Protein AF-A0A3M2BV49-F1 (afdb_monomer)

Secondary structure (DSSP, 8-state):
-PPPPP----SS-TT--HHHHHHHHHHHHHS-SSEEEEEE--TTS-HHHHHHHHHHHHHS--TTS-HHHHHHHTT-TTTTT--STTTEEEEEEEGGGGTT-SSHHHHHHHHHHHHHHHHHHHH----HHHHHHHHHHHHHHHHHHHHHHHHHHHHHTTTTSHHHHTTS---SHHHHHHHHHHHHHHHH----TT---EEEEEEE-GGGS-HHHHHHHHHHIIIII--TTEEEEEEE-HHHHHHHHHTTS-HHHH-SSTTHHHHHHHHHHHHHHHH-SEEEEPPPPS-HHHHHHHHH-TTSTTHHHHHHHHHHTT-S-S-HHHHHHHHHHHHHTHHHHHHHHHHHHHT-TTHHHHHHHHS-HHHHHHHTTT--SPPPHHHHHHHHHHHHHHHHHHHHHH-HHHHHHHHT-TTHHHHHHHHHTT---GGGGS-HHHHHHHHHTT-TT--PPPPPSSS-GGGSSPPTTSTTS---HHHHHHTT--S-HHHHHHT-

Mean predicted aligned error: 12.12 Å

Solvent-accessible surface area (backbone atoms only — not comparable to full-atom values): 27826 Å² total; per-residue (Å²): 130,83,76,76,80,76,91,72,72,48,61,70,68,86,79,74,47,57,68,59,47,49,53,53,46,50,48,73,75,64,59,78,48,49,45,34,32,31,39,31,39,61,92,50,55,47,52,65,22,50,50,45,36,43,41,20,36,38,48,61,49,50,87,95,53,56,70,70,50,53,59,53,37,68,69,33,80,81,35,51,68,49,79,30,39,91,41,40,47,79,36,80,42,61,45,42,85,44,50,85,46,95,53,40,45,42,56,51,52,50,47,48,60,66,51,46,60,61,54,44,58,76,74,47,89,83,47,77,69,57,54,53,47,38,51,54,24,50,50,51,52,52,58,50,39,53,52,53,55,56,52,54,60,54,45,68,80,49,75,82,60,56,86,82,64,56,93,75,68,88,75,62,59,61,62,49,34,54,53,49,50,52,25,49,47,54,57,59,42,92,49,57,99,91,49,66,37,30,42,35,38,41,35,31,52,43,54,70,33,52,41,64,47,40,40,49,31,54,51,34,40,62,67,58,52,66,34,75,45,28,34,38,38,37,31,30,31,59,72,53,46,21,54,22,40,28,73,72,56,58,55,92,79,32,53,80,67,100,56,18,74,57,47,25,39,52,54,20,44,55,52,45,41,75,63,31,78,47,68,44,72,61,77,70,50,88,56,50,17,61,52,33,30,64,68,55,35,92,84,38,85,58,35,66,41,32,17,48,52,30,55,79,39,56,22,57,31,47,34,58,47,58,40,51,52,50,34,40,54,49,62,77,43,38,71,59,55,52,55,49,45,58,49,52,63,72,65,40,86,69,48,44,67,52,48,68,72,45,45,48,77,63,53,55,28,57,75,50,75,67,45,95,71,83,79,51,63,65,58,45,46,41,43,52,46,26,53,49,51,53,55,52,50,45,31,50,73,78,35,46,72,58,33,54,61,44,71,75,34,88,57,41,63,57,45,50,52,25,32,61,70,54,57,80,55,90,66,56,82,53,59,70,65,66,70,42,54,74,61,51,76,80,59,93,84,78,78,75,86,76,80,72,88,92,76,62,74,85,78,74,61,74,64,88,86,47,76,80,49,71,41,50,44,63,50,51,60,47,51,53,46,51,100,32,71,62,48,63,53,64,68,101

Radius of gyration: 29.06 Å; Cα contacts (8 Å, |Δi|>4): 599; chains: 1; bounding box: 80×43×84 Å

Structure (mmCIF, N/CA/C/O backbone):
data_AF-A0A3M2BV49-F1
#
_entry.id   AF-A0A3M2BV49-F1
#
loop_
_atom_site.group_PDB
_atom_site.id
_atom_site.type_symbol
_atom_site.label_atom_id
_atom_site.label_alt_id
_atom_site.label_comp_id
_atom_site.label_asym_id
_atom_site.label_entity_id
_atom_site.label_seq_id
_atom_site.pdbx_PDB_ins_code
_atom_site.Cartn_x
_atom_site.Cartn_y
_atom_site.Cartn_z
_atom_site.occupancy
_atom_site.B_iso_or_equiv
_atom_site.auth_seq_id
_atom_site.auth_comp_id
_atom_site.auth_asym_id
_atom_site.auth_atom_id
_atom_site.pdbx_PDB_model_num
ATOM 1 N N . MET A 1 1 ? 3.200 17.978 -24.167 1.00 43.41 1 MET A N 1
ATOM 2 C CA . MET A 1 1 ? 3.640 17.071 -23.086 1.00 43.41 1 MET A CA 1
ATOM 3 C C . MET A 1 1 ? 2.441 16.720 -22.224 1.00 43.41 1 MET A C 1
ATOM 5 O O . MET A 1 1 ? 1.811 17.636 -21.708 1.00 43.41 1 MET A O 1
ATOM 9 N N . ARG A 1 2 ? 2.103 15.431 -22.068 1.00 55.94 2 ARG A N 1
ATOM 10 C CA . ARG A 1 2 ? 1.302 15.031 -20.899 1.00 55.94 2 ARG A CA 1
ATOM 11 C C . ARG A 1 2 ? 2.114 15.367 -19.646 1.00 55.94 2 ARG A C 1
ATOM 13 O O . ARG A 1 2 ? 3.341 15.288 -19.676 1.00 55.94 2 ARG A O 1
ATOM 20 N N . GLY A 1 3 ? 1.436 15.807 -18.591 1.00 65.75 3 GLY A N 1
ATOM 21 C CA . GLY A 1 3 ? 2.087 16.071 -17.310 1.00 65.75 3 GLY A CA 1
ATOM 22 C C . GLY A 1 3 ? 2.685 14.791 -16.726 1.00 65.75 3 GLY A C 1
ATOM 23 O O . GLY A 1 3 ? 2.178 13.701 -16.988 1.00 65.75 3 GLY A O 1
ATOM 24 N N . LEU A 1 4 ? 3.750 14.940 -15.937 1.00 81.06 4 LEU A N 1
ATOM 25 C CA . LEU A 1 4 ? 4.325 13.843 -15.159 1.00 81.06 4 LEU A CA 1
ATOM 26 C C . LEU A 1 4 ? 3.261 13.231 -14.242 1.00 81.06 4 LEU A C 1
ATOM 28 O O . LEU A 1 4 ? 2.445 13.946 -13.656 1.00 81.06 4 LEU A O 1
ATOM 32 N N . HIS A 1 5 ? 3.305 11.912 -14.078 1.00 86.75 5 HIS A N 1
ATOM 33 C CA . HIS A 1 5 ? 2.433 11.199 -13.152 1.00 86.75 5 HIS A CA 1
ATOM 34 C C . HIS A 1 5 ? 2.817 11.522 -11.710 1.00 86.75 5 HIS A C 1
ATOM 36 O O . HIS A 1 5 ? 3.988 11.431 -11.337 1.00 86.75 5 HIS A O 1
ATOM 42 N N . ASN A 1 6 ? 1.838 11.850 -10.875 1.00 88.25 6 ASN A N 1
ATOM 43 C CA . ASN A 1 6 ? 2.041 11.989 -9.435 1.00 88.25 6 ASN A CA 1
ATOM 44 C C . ASN A 1 6 ? 1.839 10.640 -8.717 1.00 88.25 6 ASN A C 1
ATOM 46 O O . ASN A 1 6 ? 1.395 9.646 -9.306 1.00 88.25 6 ASN A O 1
ATOM 50 N N . ASP A 1 7 ? 2.190 10.590 -7.434 1.00 85.06 7 ASP A N 1
ATOM 51 C CA . ASP A 1 7 ? 1.978 9.408 -6.592 1.00 85.06 7 ASP A CA 1
ATOM 52 C C . ASP A 1 7 ? 0.692 9.487 -5.759 1.00 85.06 7 ASP A C 1
ATOM 54 O O . ASP A 1 7 ? 0.561 8.810 -4.743 1.00 85.06 7 ASP A O 1
ATOM 58 N N . GLU A 1 8 ? -0.265 10.302 -6.204 1.00 90.25 8 GLU A N 1
ATOM 59 C CA . GLU A 1 8 ? -1.558 10.418 -5.541 1.00 90.25 8 GLU A CA 1
ATOM 60 C C . GLU A 1 8 ? -2.360 9.114 -5.692 1.00 90.25 8 GLU A C 1
ATOM 62 O O . GLU A 1 8 ? -2.307 8.452 -6.741 1.00 90.25 8 GLU A O 1
ATOM 67 N N . PRO A 1 9 ? -3.121 8.717 -4.660 1.00 92.50 9 PRO A N 1
ATOM 68 C CA . PRO A 1 9 ? -4.034 7.595 -4.763 1.00 92.50 9 PRO A CA 1
ATOM 69 C C . PRO A 1 9 ? -5.201 7.918 -5.704 1.00 92.50 9 PRO A C 1
ATOM 71 O O . PRO A 1 9 ? -5.670 9.051 -5.767 1.00 92.50 9 PRO A O 1
ATOM 74 N N . THR A 1 10 ? -5.699 6.893 -6.397 1.00 92.06 10 THR A N 1
ATOM 75 C CA . THR A 1 10 ? -6.772 6.993 -7.401 1.00 92.06 10 THR A CA 1
ATOM 76 C C . THR A 1 10 ? -7.863 5.956 -7.148 1.00 92.06 10 THR A C 1
ATOM 78 O O . THR A 1 10 ? -7.609 4.910 -6.538 1.00 92.06 10 THR A O 1
ATOM 81 N N . LEU A 1 11 ? -9.074 6.238 -7.637 1.00 92.75 11 LEU A N 1
ATOM 82 C CA . LEU A 1 11 ? -10.179 5.278 -7.665 1.00 92.75 11 LEU A CA 1
ATOM 83 C C . LEU A 1 11 ? -10.153 4.367 -8.904 1.00 92.75 11 LEU A C 1
ATOM 85 O O . LEU A 1 11 ? -10.837 3.342 -8.916 1.00 92.75 11 LEU A O 1
ATOM 89 N N . GLY A 1 12 ? -9.352 4.701 -9.920 1.00 89.50 12 GLY A N 1
ATOM 90 C CA . GLY A 1 12 ? -9.208 3.917 -11.144 1.00 89.50 12 GLY A CA 1
ATOM 91 C C . GLY A 1 12 ? -8.542 2.555 -10.922 1.00 89.50 12 GLY A C 1
ATOM 92 O O . GLY A 1 12 ? -7.596 2.412 -10.143 1.00 89.50 12 GLY A O 1
ATOM 93 N N . ASP A 1 13 ? -9.007 1.532 -11.646 1.00 87.88 13 ASP A N 1
ATOM 94 C CA . ASP A 1 13 ? -8.466 0.172 -11.552 1.00 87.88 13 ASP A CA 1
ATOM 95 C C . ASP A 1 13 ? -7.289 -0.107 -12.495 1.00 87.88 13 ASP A C 1
ATOM 97 O O . ASP A 1 13 ? -7.312 -1.030 -13.309 1.00 87.88 13 ASP A O 1
ATOM 101 N N . HIS A 1 14 ? -6.217 0.674 -12.388 1.00 85.31 14 HIS A N 1
ATOM 102 C CA . HIS A 1 14 ? -5.051 0.483 -13.261 1.00 85.31 14 HIS A CA 1
ATOM 103 C C . HIS A 1 14 ? -4.319 -0.848 -13.037 1.00 85.31 14 HIS A C 1
ATOM 105 O O . HIS A 1 14 ? -3.569 -1.276 -13.911 1.00 85.31 14 HIS A O 1
ATOM 111 N N . LEU A 1 15 ? -4.545 -1.492 -11.887 1.00 88.44 15 LEU A N 1
ATOM 112 C CA . LEU A 1 15 ? -3.868 -2.717 -11.451 1.00 88.44 15 LEU A CA 1
ATOM 113 C C . LEU A 1 15 ? -4.765 -3.964 -11.522 1.00 88.44 15 LEU A C 1
ATOM 115 O O . LEU A 1 15 ? -4.376 -5.000 -10.992 1.00 88.44 15 LEU A O 1
ATOM 119 N N . ALA A 1 16 ? -5.954 -3.863 -12.131 1.00 88.62 16 ALA A N 1
ATOM 120 C CA . ALA A 1 16 ? -6.909 -4.964 -12.314 1.00 88.62 16 ALA A CA 1
ATOM 121 C C . ALA A 1 16 ? -7.281 -5.712 -11.012 1.00 88.62 16 ALA A C 1
ATOM 123 O O . ALA A 1 16 ? -7.411 -6.933 -10.973 1.00 88.62 16 ALA A O 1
ATOM 124 N N . ARG A 1 17 ? -7.471 -4.974 -9.912 1.00 90.88 17 ARG A N 1
ATOM 125 C CA . ARG A 1 17 ? -7.766 -5.519 -8.571 1.00 90.88 17 ARG A CA 1
ATOM 126 C C . ARG A 1 17 ? -9.256 -5.553 -8.223 1.00 90.88 17 ARG A C 1
ATOM 128 O O . ARG A 1 17 ? -9.594 -5.805 -7.067 1.00 90.88 17 ARG A O 1
ATOM 135 N N . GLY A 1 18 ? -10.152 -5.310 -9.180 1.00 90.62 18 GLY A N 1
ATOM 136 C CA . GLY A 1 18 ? -11.601 -5.255 -8.961 1.00 90.62 18 GLY A CA 1
ATOM 137 C C . GLY A 1 18 ? -12.178 -6.509 -8.297 1.00 90.62 18 GLY A C 1
ATOM 138 O O . GLY A 1 18 ? -13.001 -6.407 -7.389 1.00 90.62 18 GLY A O 1
ATOM 139 N N . ASP A 1 19 ? -11.703 -7.697 -8.663 1.00 91.25 19 ASP A N 1
ATOM 140 C CA . ASP A 1 19 ? -12.159 -8.950 -8.048 1.00 91.25 19 ASP A CA 1
ATOM 141 C C . ASP A 1 19 ? -11.739 -9.084 -6.585 1.00 91.25 19 ASP A C 1
ATOM 143 O O . ASP A 1 19 ? -12.555 -9.457 -5.737 1.00 91.25 19 ASP A O 1
ATOM 147 N N . LEU A 1 20 ? -10.487 -8.740 -6.272 1.00 93.69 20 LEU A N 1
ATOM 148 C CA . LEU A 1 20 ? -9.990 -8.707 -4.897 1.00 93.69 20 LEU A CA 1
ATOM 149 C C . LEU A 1 20 ? -10.766 -7.678 -4.070 1.00 93.69 20 LEU A C 1
ATOM 151 O O . LEU A 1 20 ? -11.204 -7.984 -2.964 1.00 93.69 20 LEU A O 1
ATOM 155 N N . LEU A 1 21 ? -10.989 -6.488 -4.631 1.00 94.62 21 LEU A N 1
ATOM 156 C CA . LEU A 1 21 ? -11.767 -5.426 -4.003 1.00 94.62 21 LEU A CA 1
ATOM 157 C C . LEU A 1 21 ? -13.173 -5.904 -3.622 1.00 94.62 21 LEU A C 1
ATOM 159 O O . LEU A 1 21 ? -13.596 -5.694 -2.487 1.00 94.62 21 LEU A O 1
ATOM 163 N N . ARG A 1 22 ? -13.877 -6.590 -4.534 1.00 92.69 22 ARG A N 1
ATOM 164 C CA . ARG A 1 22 ? -15.214 -7.139 -4.260 1.00 92.69 22 ARG A CA 1
ATOM 165 C C . ARG A 1 22 ? -15.184 -8.162 -3.126 1.00 92.69 22 ARG A C 1
ATOM 167 O O . ARG A 1 22 ? -16.020 -8.073 -2.231 1.00 92.69 22 ARG A O 1
ATOM 174 N N . ARG A 1 23 ? -14.221 -9.092 -3.128 1.00 94.19 23 ARG A N 1
ATOM 175 C CA . ARG A 1 23 ? -14.082 -10.120 -2.075 1.00 94.19 23 ARG A CA 1
ATOM 176 C C . ARG A 1 23 ? -13.793 -9.499 -0.708 1.00 94.19 23 ARG A C 1
ATOM 178 O O . ARG A 1 23 ? -14.487 -9.813 0.256 1.00 94.19 23 ARG A O 1
ATOM 185 N N . VAL A 1 24 ? -12.827 -8.579 -0.635 1.00 95.44 24 VAL A N 1
ATOM 186 C CA . VAL A 1 24 ? -12.481 -7.867 0.608 1.00 95.44 24 VAL A CA 1
ATOM 187 C C . VAL A 1 24 ? -13.659 -7.021 1.085 1.00 95.44 24 VAL A C 1
ATOM 189 O O . VAL A 1 24 ? -14.032 -7.086 2.253 1.00 95.44 24 VAL A O 1
ATOM 192 N N . GLY A 1 25 ? -14.298 -6.271 0.187 1.00 94.38 25 GLY A N 1
ATOM 193 C CA . GLY A 1 25 ? -15.451 -5.441 0.517 1.00 94.38 25 GLY A CA 1
ATOM 194 C C . GLY A 1 25 ? -16.652 -6.245 1.010 1.00 94.38 25 GLY A C 1
ATOM 195 O O . GLY A 1 25 ? -17.297 -5.841 1.975 1.00 94.38 25 GLY A O 1
ATOM 196 N N . GLU A 1 26 ? -16.940 -7.403 0.410 1.00 92.88 26 GLU A N 1
ATOM 197 C CA . GLU A 1 26 ? -17.981 -8.308 0.907 1.00 92.88 26 GLU A CA 1
ATOM 198 C C . GLU A 1 26 ? -17.630 -8.897 2.276 1.00 92.88 26 GLU A C 1
ATOM 200 O O . GLU A 1 26 ? -18.498 -8.919 3.151 1.00 92.88 26 GLU A O 1
ATOM 205 N N . ALA A 1 27 ? -16.377 -9.307 2.495 1.00 94.56 27 ALA A N 1
ATOM 206 C CA . ALA A 1 27 ? -15.921 -9.811 3.787 1.00 94.56 27 ALA A CA 1
ATOM 207 C C . ALA A 1 27 ? -16.056 -8.745 4.889 1.00 94.56 27 ALA A C 1
ATOM 209 O O . ALA A 1 27 ? -16.683 -8.997 5.917 1.00 94.56 27 ALA A O 1
ATOM 210 N N . VAL A 1 28 ? -15.567 -7.525 4.646 1.00 94.31 28 VAL A N 1
ATOM 211 C CA . VAL A 1 28 ? -15.655 -6.388 5.582 1.00 94.31 28 VAL A CA 1
ATOM 212 C C . VAL A 1 28 ? -17.114 -6.006 5.869 1.00 94.31 28 VAL A C 1
ATOM 214 O O . VAL A 1 28 ? -17.499 -5.767 7.018 1.00 94.31 28 VAL A O 1
ATOM 217 N N . ALA A 1 29 ? -17.963 -5.974 4.839 1.00 91.75 29 ALA A N 1
ATOM 218 C CA . ALA A 1 29 ? -19.356 -5.564 4.980 1.00 91.75 29 ALA A CA 1
ATOM 219 C C . ALA A 1 29 ? -20.270 -6.630 5.602 1.00 91.75 29 ALA A C 1
ATOM 221 O O . ALA A 1 29 ? -21.354 -6.280 6.074 1.00 91.75 29 ALA A O 1
ATOM 222 N N . ARG A 1 30 ? -19.877 -7.912 5.596 1.00 90.56 30 ARG A N 1
ATOM 223 C CA . ARG A 1 30 ? -20.721 -9.031 6.056 1.00 90.56 30 ARG A CA 1
ATOM 224 C C . ARG A 1 30 ? -20.172 -9.808 7.248 1.00 90.56 30 ARG A C 1
ATOM 226 O O . ARG A 1 30 ? -20.930 -10.592 7.809 1.00 90.56 30 ARG A O 1
ATOM 233 N N . CYS A 1 31 ? -18.923 -9.592 7.661 1.00 91.56 31 CYS A N 1
ATOM 234 C CA . CYS A 1 31 ? -18.354 -10.266 8.832 1.00 91.56 31 CYS A CA 1
ATOM 235 C C . CYS A 1 31 ? -19.166 -10.018 10.114 1.00 91.56 31 CYS A C 1
ATOM 237 O O . CYS A 1 31 ? -19.956 -9.066 10.176 1.00 91.56 31 CYS A O 1
ATOM 239 N N . ASP A 1 32 ? -18.947 -10.856 11.128 1.00 89.44 32 ASP A N 1
ATOM 240 C CA . ASP A 1 32 ? -19.475 -10.659 12.479 1.00 89.44 32 ASP A CA 1
ATOM 241 C C . ASP A 1 32 ? -18.472 -9.836 13.307 1.00 89.44 32 ASP A C 1
ATOM 243 O O . ASP A 1 32 ? -17.372 -10.331 13.562 1.00 89.44 32 ASP A O 1
ATOM 247 N N . PRO A 1 33 ? -18.771 -8.571 13.662 1.00 89.69 33 PRO A N 1
ATOM 248 C CA . PRO A 1 33 ? -17.842 -7.737 14.411 1.00 89.69 33 PRO A CA 1
ATOM 249 C C . PRO A 1 33 ? -17.777 -8.120 15.906 1.00 89.69 33 PRO A C 1
ATOM 251 O O . PRO A 1 33 ? -18.753 -8.623 16.463 1.00 89.69 33 PRO A O 1
ATOM 254 N N . PRO A 1 34 ? -16.676 -7.788 16.600 1.00 90.31 34 PRO A N 1
ATOM 255 C CA . PRO A 1 34 ? -15.552 -7.005 16.097 1.00 90.31 34 PRO A CA 1
ATOM 256 C C . PRO A 1 34 ? -14.580 -7.817 15.236 1.00 90.31 34 PRO A C 1
ATOM 258 O O . PRO A 1 34 ? -14.326 -8.988 15.501 1.00 90.31 34 PRO A O 1
ATOM 261 N N . GLN A 1 35 ? -14.016 -7.175 14.212 1.00 93.19 35 GLN A N 1
ATOM 262 C CA . GLN A 1 35 ? -13.046 -7.792 13.301 1.00 93.19 35 GLN A CA 1
ATOM 263 C C . GLN A 1 35 ? -11.952 -6.806 12.901 1.00 93.19 35 GLN A C 1
ATOM 265 O O . GLN A 1 35 ? -12.215 -5.614 12.734 1.00 93.19 35 GLN A O 1
ATOM 270 N N . VAL A 1 36 ? -10.742 -7.323 12.686 1.00 95.56 36 VAL A N 1
ATOM 271 C CA . VAL A 1 36 ? -9.615 -6.576 12.120 1.00 95.56 36 VAL A CA 1
ATOM 272 C C . VAL A 1 36 ? -9.120 -7.312 10.878 1.00 95.56 36 VAL A C 1
ATOM 274 O O . VAL A 1 36 ? -8.767 -8.490 10.930 1.00 95.56 36 VAL A O 1
ATOM 277 N N . PHE A 1 37 ? -9.122 -6.602 9.757 1.00 97.25 37 PHE A N 1
ATOM 278 C CA . PHE A 1 37 ? -8.615 -7.046 8.468 1.00 97.25 37 PHE A CA 1
ATOM 279 C C . PHE A 1 37 ? -7.279 -6.373 8.180 1.00 97.25 37 PHE A C 1
ATOM 281 O O . PHE A 1 37 ? -7.068 -5.214 8.533 1.00 97.25 37 PHE A O 1
ATOM 288 N N . GLY A 1 38 ? -6.400 -7.078 7.479 1.00 97.56 38 GLY A N 1
ATOM 289 C CA . GLY A 1 38 ? -5.153 -6.539 6.957 1.00 97.56 38 GLY A CA 1
ATOM 290 C C . GLY A 1 38 ? -5.227 -6.440 5.442 1.00 97.56 38 GLY A C 1
ATOM 291 O O . GLY A 1 38 ? -5.709 -7.357 4.784 1.00 97.56 38 GLY A O 1
ATOM 292 N N . VAL A 1 39 ? -4.725 -5.346 4.883 1.00 98.06 39 VAL A N 1
ATOM 293 C CA . VAL A 1 39 ? -4.392 -5.213 3.465 1.00 98.06 39 VAL A CA 1
ATOM 294 C C . VAL A 1 39 ? -2.879 -5.074 3.389 1.00 98.06 39 VAL A C 1
ATOM 296 O O . VAL A 1 39 ? -2.317 -3.994 3.587 1.00 98.06 39 VAL A O 1
ATOM 299 N N . HIS A 1 40 ? -2.223 -6.207 3.157 1.00 95.88 40 HIS A N 1
ATOM 300 C CA . HIS A 1 40 ? -0.779 -6.300 3.062 1.00 95.88 40 HIS A CA 1
ATOM 301 C C . HIS A 1 40 ? -0.282 -5.877 1.678 1.00 95.88 40 HIS A C 1
ATOM 303 O O . HIS A 1 40 ? -0.777 -6.344 0.651 1.00 95.88 40 HIS A O 1
ATOM 309 N N . GLY A 1 41 ? 0.782 -5.080 1.653 1.00 92.06 41 GLY A N 1
ATOM 310 C CA . GLY A 1 41 ? 1.601 -4.885 0.462 1.00 92.06 41 GLY A CA 1
ATOM 311 C C . GLY A 1 41 ? 2.848 -4.054 0.745 1.00 92.06 41 GLY A C 1
ATOM 312 O O . GLY A 1 41 ? 2.867 -3.226 1.663 1.00 92.06 41 GLY A O 1
ATOM 313 N N . ASP A 1 42 ? 3.880 -4.232 -0.076 1.00 89.00 42 ASP A N 1
ATOM 314 C CA . ASP A 1 42 ? 5.122 -3.462 0.031 1.00 89.00 42 ASP A CA 1
ATOM 315 C C . ASP A 1 42 ? 4.902 -1.967 -0.240 1.00 89.00 42 ASP A C 1
ATOM 317 O O . ASP A 1 42 ? 3.843 -1.531 -0.713 1.00 89.00 42 ASP A O 1
ATOM 321 N N . TRP A 1 43 ? 5.883 -1.126 0.080 1.00 90.12 43 TRP A N 1
ATOM 322 C CA . TRP A 1 43 ? 5.788 0.303 -0.213 1.00 90.12 43 TRP A CA 1
ATOM 323 C C . TRP A 1 43 ? 5.675 0.544 -1.724 1.00 90.12 43 TRP A C 1
ATOM 325 O O . TRP A 1 43 ? 6.432 -0.002 -2.519 1.00 90.12 43 TRP A O 1
ATOM 335 N N . GLY A 1 44 ? 4.695 1.349 -2.145 1.00 88.88 44 GLY A N 1
ATOM 336 C CA . GLY A 1 44 ? 4.414 1.586 -3.569 1.00 88.88 44 GLY A CA 1
ATOM 337 C C . GLY A 1 44 ? 3.571 0.508 -4.269 1.00 88.88 44 GLY A C 1
ATOM 338 O O . GLY A 1 44 ? 3.279 0.649 -5.454 1.00 88.88 44 GLY A O 1
ATOM 339 N N . SER A 1 45 ? 3.109 -0.522 -3.548 1.00 91.31 45 SER A N 1
ATOM 340 C CA . SER A 1 45 ? 2.185 -1.551 -4.067 1.00 91.31 45 SER A CA 1
ATOM 341 C C . SER A 1 45 ? 0.760 -1.056 -4.349 1.00 91.31 45 SER A C 1
ATOM 343 O O . SER A 1 45 ? -0.009 -1.774 -4.986 1.00 91.31 45 SER A O 1
ATOM 345 N N . GLY A 1 46 ? 0.383 0.144 -3.892 1.00 94.31 46 GLY A N 1
ATOM 346 C CA . GLY A 1 46 ? -0.950 0.728 -4.103 1.00 94.31 46 GLY A CA 1
ATOM 347 C C . GLY A 1 46 ? -1.974 0.472 -2.985 1.00 94.31 46 GLY A C 1
ATOM 348 O O . GLY A 1 46 ? -3.168 0.427 -3.273 1.00 94.31 46 GLY A O 1
ATOM 349 N N . LYS A 1 47 ? -1.531 0.296 -1.728 1.00 96.12 47 LYS A N 1
ATOM 350 C CA . LYS A 1 47 ? -2.406 0.111 -0.549 1.00 96.12 47 LYS A CA 1
ATOM 351 C C . LYS A 1 47 ? -3.425 1.240 -0.375 1.00 96.12 47 LYS A C 1
ATOM 353 O O . LYS A 1 47 ? -4.620 0.966 -0.382 1.00 96.12 47 LYS A O 1
ATOM 358 N N . THR A 1 48 ? -2.971 2.491 -0.326 1.00 96.56 48 THR A N 1
ATOM 359 C CA . THR A 1 48 ? -3.834 3.677 -0.192 1.00 96.56 48 THR A CA 1
ATOM 360 C C . THR A 1 48 ? -4.895 3.742 -1.292 1.00 96.56 48 THR A C 1
ATOM 362 O O . THR A 1 48 ? -6.076 3.908 -1.005 1.00 96.56 48 THR A O 1
ATOM 365 N N . SER A 1 49 ? -4.517 3.513 -2.559 1.00 95.94 49 SER A N 1
ATOM 366 C CA . SER A 1 49 ? -5.479 3.467 -3.674 1.00 95.94 49 SER A CA 1
ATOM 367 C C . SER A 1 49 ? -6.494 2.331 -3.511 1.00 95.94 49 SER A C 1
ATOM 369 O O . SER A 1 49 ? -7.682 2.522 -3.754 1.00 95.94 49 SER A O 1
ATOM 371 N N . PHE A 1 50 ? -6.058 1.152 -3.053 1.00 97.06 50 PHE A N 1
ATOM 372 C CA . PHE A 1 50 ? -6.967 0.044 -2.754 1.00 97.06 50 PHE A CA 1
ATOM 373 C C . PHE A 1 50 ? -7.945 0.395 -1.624 1.00 97.06 50 PHE A C 1
ATOM 375 O O . PHE A 1 50 ? -9.137 0.126 -1.753 1.00 97.06 50 PHE A O 1
ATOM 382 N N . LEU A 1 51 ? -7.479 1.037 -0.548 1.00 97.69 51 LEU A N 1
ATOM 383 C CA . LEU A 1 51 ? -8.337 1.472 0.554 1.00 97.69 51 LEU A CA 1
ATOM 384 C C . LEU A 1 51 ? -9.313 2.584 0.133 1.00 97.69 51 LEU A C 1
ATOM 386 O O . LEU A 1 51 ? -10.469 2.546 0.545 1.00 97.69 51 LEU A O 1
ATOM 390 N N . HIS A 1 52 ? -8.912 3.522 -0.733 1.00 96.19 52 HIS A N 1
ATOM 391 C CA . HIS A 1 52 ? -9.823 4.520 -1.320 1.00 96.19 52 HIS A CA 1
ATOM 392 C C . HIS A 1 52 ? -10.927 3.851 -2.145 1.00 96.19 52 HIS A C 1
ATOM 394 O O . HIS A 1 52 ? -12.109 4.168 -1.997 1.00 96.19 52 HIS A O 1
ATOM 400 N N . ARG A 1 53 ? -10.564 2.863 -2.970 1.00 95.50 53 ARG A N 1
ATOM 401 C CA . ARG A 1 53 ? -11.539 2.066 -3.727 1.00 95.50 53 ARG A CA 1
ATOM 402 C C . ARG A 1 53 ? -12.446 1.246 -2.814 1.00 95.50 53 ARG A C 1
ATOM 404 O O . ARG A 1 53 ? -13.634 1.136 -3.096 1.00 95.50 53 ARG A O 1
ATOM 411 N N . LEU A 1 54 ? -11.923 0.709 -1.711 1.00 95.56 54 LEU A N 1
ATOM 412 C CA . LEU A 1 54 ? -12.711 -0.003 -0.701 1.00 95.56 54 LEU A CA 1
ATOM 413 C C . LEU A 1 54 ? -13.699 0.929 0.000 1.00 95.56 54 LEU A C 1
ATOM 415 O O . LEU A 1 54 ? -14.859 0.556 0.159 1.00 95.56 54 LEU A O 1
ATOM 419 N N . HIS A 1 55 ? -13.275 2.143 0.355 1.00 94.56 55 HIS A N 1
ATOM 420 C CA . HIS A 1 55 ? -14.161 3.181 0.876 1.00 94.56 55 HIS A CA 1
ATOM 421 C C . HIS A 1 55 ? -15.322 3.407 -0.100 1.00 94.56 55 HIS A C 1
ATOM 423 O O . HIS A 1 55 ? -16.480 3.186 0.261 1.00 94.56 55 HIS A O 1
ATOM 429 N N . PHE A 1 56 ? -15.002 3.718 -1.358 1.00 93.50 56 PHE A N 1
ATOM 430 C CA . PHE A 1 56 ? -16.004 3.968 -2.388 1.00 93.50 56 PHE A CA 1
ATOM 431 C C . PHE A 1 56 ? -16.928 2.764 -2.615 1.00 93.50 56 PHE A C 1
ATOM 433 O O . PHE A 1 56 ? -18.141 2.924 -2.693 1.00 93.50 56 PHE A O 1
ATOM 440 N N . TYR A 1 57 ? -16.396 1.541 -2.655 1.00 93.00 57 TYR A N 1
ATOM 441 C CA . TYR A 1 57 ? -17.194 0.319 -2.805 1.00 93.00 57 TYR A CA 1
ATOM 442 C C . TYR A 1 57 ? -18.207 0.125 -1.659 1.00 93.00 57 TYR A C 1
ATOM 444 O O . TYR A 1 57 ? -19.335 -0.330 -1.878 1.00 93.00 57 TYR A O 1
ATOM 452 N N . LEU A 1 58 ? -17.826 0.477 -0.426 1.00 91.62 58 LEU A N 1
ATOM 453 C CA . LEU A 1 58 ? -18.671 0.318 0.759 1.00 91.62 58 LEU A CA 1
ATOM 454 C C . LEU A 1 58 ? -19.753 1.403 0.863 1.00 91.62 58 LEU A C 1
ATOM 456 O O . LEU A 1 58 ? -20.896 1.095 1.214 1.00 91.62 58 LEU A O 1
ATOM 460 N N . THR A 1 59 ? -19.422 2.659 0.560 1.00 88.50 59 THR A N 1
ATOM 461 C CA . THR A 1 59 ? -20.300 3.814 0.833 1.00 88.50 59 THR A CA 1
ATOM 462 C C . THR A 1 59 ? -20.887 4.455 -0.425 1.00 88.50 59 THR A C 1
ATOM 464 O O . THR A 1 59 ? -21.899 5.152 -0.338 1.00 88.50 59 THR A O 1
ATOM 467 N N . GLY A 1 60 ? -20.309 4.195 -1.597 1.00 88.19 60 GLY A N 1
ATOM 468 C CA . GLY A 1 60 ? -20.575 4.927 -2.835 1.00 88.19 60 GLY A CA 1
ATOM 469 C C . GLY A 1 60 ? -19.960 6.328 -2.864 1.00 88.19 60 GLY A C 1
ATOM 470 O O . GLY A 1 60 ? -20.395 7.138 -3.673 1.00 88.19 60 GLY A O 1
ATOM 471 N N . ASP A 1 61 ? -19.028 6.629 -1.957 1.00 87.56 61 ASP A N 1
ATOM 472 C CA . ASP A 1 61 ? -18.331 7.911 -1.870 1.00 87.56 61 ASP A CA 1
ATOM 473 C C . ASP A 1 61 ? -16.905 7.717 -1.318 1.00 87.56 61 ASP A C 1
ATOM 475 O O . ASP A 1 61 ? -16.607 6.752 -0.618 1.00 87.56 61 ASP A O 1
ATOM 479 N N . CYS A 1 62 ? -16.006 8.641 -1.631 1.00 90.44 62 CYS A N 1
ATOM 480 C CA . CYS A 1 62 ? -14.676 8.723 -1.043 1.00 90.44 62 CYS A CA 1
ATOM 481 C C . CYS A 1 62 ? -14.309 10.210 -0.907 1.00 90.44 62 CYS A C 1
ATOM 483 O O . CYS A 1 62 ? -13.830 10.829 -1.866 1.00 90.44 62 CYS A O 1
ATOM 485 N N . PRO A 1 63 ? -14.551 10.820 0.269 1.00 87.38 63 PRO A N 1
ATOM 486 C CA . PRO A 1 63 ? -14.287 12.241 0.501 1.00 87.38 63 PRO A CA 1
ATOM 487 C C . PRO A 1 63 ? -12.815 12.638 0.326 1.00 87.38 63 PRO A C 1
ATOM 489 O O . PRO A 1 63 ? -12.525 13.795 0.044 1.00 87.38 63 PRO A O 1
ATOM 492 N N . GLN A 1 64 ? -11.891 11.679 0.449 1.00 89.19 64 GLN A N 1
ATOM 493 C CA . GLN A 1 64 ? -10.448 11.860 0.254 1.00 89.19 64 GLN A CA 1
ATOM 494 C C . GLN A 1 64 ? -10.059 12.101 -1.215 1.00 89.19 64 GLN A C 1
ATOM 496 O O . GLN A 1 64 ? -8.898 12.366 -1.511 1.00 89.19 64 GLN A O 1
ATOM 501 N N . GLN A 1 65 ? -10.992 11.946 -2.156 1.00 92.44 65 GLN A N 1
ATOM 502 C CA . GLN A 1 65 ? -10.732 12.049 -3.589 1.00 92.44 65 GLN A CA 1
ATOM 503 C C . GLN A 1 65 ? -11.353 13.307 -4.192 1.00 92.44 65 GLN A C 1
ATOM 505 O O . GLN A 1 65 ? -12.257 13.919 -3.627 1.00 92.44 65 GLN A O 1
ATOM 510 N N . ILE A 1 66 ? -10.861 13.711 -5.361 1.00 91.31 66 ILE A N 1
ATOM 511 C CA . ILE A 1 66 ? -11.431 14.840 -6.099 1.00 91.31 66 ILE A CA 1
ATOM 512 C C . ILE A 1 66 ? -12.743 14.439 -6.784 1.00 91.31 66 ILE A C 1
ATOM 514 O O . ILE A 1 66 ? -12.964 13.272 -7.112 1.00 91.31 66 ILE A O 1
ATOM 518 N N . GLU A 1 67 ? -13.596 15.424 -7.065 1.00 89.88 67 GLU A N 1
ATOM 519 C CA . GLU A 1 67 ? -14.918 15.198 -7.667 1.00 89.88 67 GLU A CA 1
ATOM 520 C C . GLU A 1 67 ? -14.851 14.451 -9.007 1.00 89.88 67 GLU A C 1
ATOM 522 O O . GLU A 1 67 ? -15.651 13.555 -9.270 1.00 89.88 67 GLU A O 1
ATOM 527 N N . ALA A 1 68 ? -13.847 14.762 -9.832 1.00 89.31 68 ALA A N 1
ATOM 528 C CA . ALA A 1 68 ? -13.649 14.103 -11.119 1.00 89.31 68 ALA A CA 1
ATOM 529 C C . ALA A 1 68 ? -13.364 12.595 -10.979 1.00 89.31 68 ALA A C 1
ATOM 531 O O . ALA A 1 68 ? -13.888 11.801 -11.758 1.00 89.31 68 ALA A O 1
ATOM 532 N N . GLU A 1 69 ? -12.568 12.187 -9.984 1.00 90.44 69 GLU A N 1
ATOM 533 C CA . GLU A 1 69 ? -12.282 10.772 -9.706 1.00 90.44 69 GLU A CA 1
ATOM 534 C C . GLU A 1 69 ? -13.532 10.056 -9.189 1.00 90.44 69 GLU A C 1
ATOM 536 O O . GLU A 1 69 ? -13.851 8.966 -9.663 1.00 90.44 69 GLU A O 1
ATOM 541 N N . ARG A 1 70 ? -14.288 10.689 -8.281 1.00 89.56 70 ARG A N 1
ATOM 542 C CA . ARG A 1 70 ? -15.561 10.141 -7.789 1.00 89.56 70 ARG A CA 1
ATOM 543 C C . ARG A 1 70 ? -16.569 9.936 -8.915 1.00 89.56 70 ARG A C 1
ATOM 545 O O . ARG A 1 70 ? -17.130 8.854 -9.029 1.00 89.56 70 ARG A O 1
ATOM 552 N N . THR A 1 71 ? -16.734 10.928 -9.789 1.00 88.38 71 THR A N 1
ATOM 553 C CA . THR A 1 71 ? -17.649 10.850 -10.941 1.00 88.38 71 THR A CA 1
ATOM 554 C C . THR A 1 71 ? -17.262 9.712 -11.892 1.00 88.38 71 THR A C 1
ATOM 556 O O . THR A 1 71 ? -18.120 8.999 -12.407 1.00 88.38 71 THR A O 1
ATOM 559 N N . ARG A 1 72 ? -15.961 9.490 -12.127 1.00 87.81 72 ARG A N 1
ATOM 560 C CA . ARG A 1 72 ? -15.495 8.341 -12.925 1.00 87.81 72 ARG A CA 1
ATOM 561 C C . ARG A 1 72 ? -15.803 7.017 -12.232 1.00 87.81 72 ARG A C 1
ATOM 563 O O . ARG A 1 72 ? -16.311 6.106 -12.877 1.00 87.81 72 ARG A O 1
ATOM 570 N N . ALA A 1 73 ? -15.545 6.930 -10.929 1.00 87.69 73 ALA A N 1
ATOM 571 C CA . ALA A 1 73 ? -15.829 5.746 -10.124 1.00 87.69 73 ALA A CA 1
ATOM 572 C C . ALA A 1 73 ? -17.330 5.406 -10.068 1.00 87.69 73 ALA A C 1
ATOM 574 O O . ALA A 1 73 ? -17.692 4.232 -10.037 1.00 87.69 73 ALA A O 1
ATOM 575 N N . GLU A 1 74 ? -18.217 6.404 -10.133 1.00 85.62 74 GLU A N 1
ATOM 576 C CA . GLU A 1 74 ? -19.668 6.198 -10.257 1.00 85.62 74 GLU A CA 1
ATOM 577 C C . GLU A 1 74 ? -20.100 5.545 -11.574 1.00 85.62 74 GLU A C 1
ATOM 579 O O . GLU A 1 74 ? -21.237 5.091 -11.677 1.00 85.62 74 GLU A O 1
ATOM 584 N N . ASN A 1 75 ? -19.220 5.483 -12.571 1.00 83.62 75 ASN A N 1
ATOM 585 C CA . ASN A 1 75 ? -19.475 4.790 -13.829 1.00 83.62 75 ASN A CA 1
ATOM 586 C C . ASN A 1 75 ? -18.770 3.425 -13.902 1.00 83.62 75 ASN A C 1
ATOM 588 O O . ASN A 1 75 ? -18.977 2.695 -14.868 1.00 83.62 75 ASN A O 1
ATOM 592 N N . ASP A 1 76 ? -17.962 3.055 -12.900 1.00 83.94 76 ASP A N 1
ATOM 593 C CA . ASP A 1 76 ? -17.258 1.771 -12.848 1.00 83.94 76 ASP A CA 1
ATOM 594 C C . ASP A 1 76 ? -18.200 0.657 -12.329 1.00 83.94 76 ASP A C 1
ATOM 596 O O . ASP A 1 76 ? -18.617 0.684 -11.162 1.00 83.94 76 ASP A O 1
ATOM 600 N N . PRO A 1 77 ? -18.533 -0.367 -13.141 1.00 79.88 77 PRO A N 1
ATOM 601 C CA . PRO A 1 77 ? -19.382 -1.486 -12.723 1.00 79.88 77 PRO A CA 1
ATOM 602 C C . PRO A 1 77 ? -18.872 -2.231 -11.478 1.00 79.88 77 PRO A C 1
ATOM 604 O O . PRO A 1 77 ? -19.671 -2.769 -10.709 1.00 79.88 77 PRO A O 1
ATOM 607 N N . ALA A 1 78 ? -17.555 -2.259 -11.249 1.00 75.00 78 ALA A N 1
ATOM 608 C CA . ALA A 1 78 ? -16.958 -2.913 -10.088 1.00 75.00 78 ALA A CA 1
ATOM 609 C C . ALA A 1 78 ? -17.195 -2.133 -8.781 1.00 75.00 78 ALA A C 1
ATOM 611 O O . ALA A 1 78 ? -17.253 -2.740 -7.709 1.00 75.00 78 ALA A O 1
ATOM 612 N N . LEU A 1 79 ? -17.362 -0.808 -8.860 1.00 79.25 79 LEU A N 1
ATOM 613 C CA . LEU A 1 79 ? -17.538 0.097 -7.716 1.00 79.25 79 LEU A CA 1
ATOM 614 C C . LEU A 1 79 ? -19.003 0.482 -7.454 1.00 79.25 79 LEU A C 1
ATOM 616 O O . LEU A 1 79 ? -19.385 0.802 -6.329 1.00 79.25 79 LEU A O 1
ATOM 620 N N . THR A 1 80 ? -19.852 0.419 -8.474 1.00 65.56 80 THR A N 1
ATOM 621 C CA . THR A 1 80 ? -21.221 0.968 -8.465 1.00 65.56 80 THR A CA 1
ATOM 622 C C . THR A 1 80 ? -22.271 0.112 -7.779 1.00 65.56 80 THR A C 1
ATOM 624 O O . THR A 1 80 ? -23.440 0.496 -7.725 1.00 65.56 80 THR A O 1
ATOM 627 N N . ALA A 1 81 ? -21.887 -1.012 -7.172 1.00 60.47 81 ALA A N 1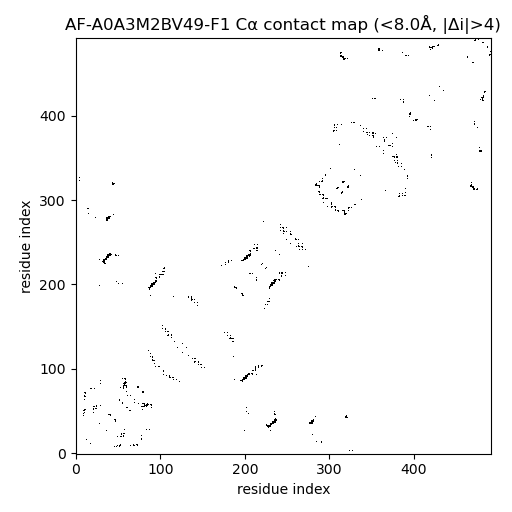
ATOM 628 C CA . ALA A 1 81 ? -22.850 -1.901 -6.541 1.00 60.47 81 ALA A CA 1
ATOM 629 C C . ALA A 1 81 ? -23.700 -1.200 -5.452 1.00 60.47 81 ALA A C 1
ATOM 631 O O . ALA A 1 81 ? -24.784 -1.694 -5.151 1.00 60.47 81 ALA A O 1
ATOM 632 N N . ARG A 1 82 ? -23.252 -0.070 -4.858 1.00 64.69 82 ARG A N 1
ATOM 633 C CA . ARG A 1 82 ? -23.931 0.719 -3.789 1.00 64.69 82 ARG A CA 1
ATOM 634 C C . ARG A 1 82 ? -24.565 -0.155 -2.684 1.00 64.69 82 ARG A C 1
ATOM 636 O O . ARG A 1 82 ? -25.458 0.280 -1.954 1.00 64.69 82 ARG A O 1
ATOM 643 N N . ARG A 1 83 ? -24.086 -1.398 -2.534 1.00 70.69 83 ARG A N 1
ATOM 644 C CA . ARG A 1 83 ? -24.755 -2.489 -1.803 1.00 70.69 83 ARG A CA 1
ATOM 645 C C . ARG A 1 83 ? -24.791 -2.227 -0.304 1.00 70.69 83 ARG A C 1
ATOM 647 O O . ARG A 1 83 ? -25.733 -2.634 0.376 1.00 70.69 83 ARG A O 1
ATOM 654 N N . PHE A 1 84 ? -23.777 -1.533 0.204 1.00 85.81 84 PHE A N 1
ATOM 655 C CA . PHE A 1 84 ? -23.521 -1.429 1.635 1.00 85.81 84 PHE A CA 1
ATOM 656 C C . PHE A 1 84 ? -23.702 -0.021 2.206 1.00 85.81 84 PHE A C 1
ATOM 658 O O . PHE A 1 84 ? -23.696 0.121 3.424 1.00 85.81 84 PHE A O 1
ATOM 665 N N . ARG A 1 85 ? -24.017 0.993 1.383 1.00 81.31 85 ARG A N 1
ATOM 666 C CA . ARG A 1 85 ? -24.162 2.401 1.813 1.00 81.31 85 ARG A CA 1
ATOM 667 C C . ARG A 1 85 ? -25.112 2.599 3.000 1.00 81.31 85 ARG A C 1
ATOM 669 O O . ARG A 1 85 ? -24.908 3.469 3.831 1.00 81.31 85 ARG A O 1
ATOM 676 N N . LYS A 1 86 ? -26.176 1.794 3.099 1.00 80.25 86 LYS A N 1
ATOM 677 C CA . LYS A 1 86 ? -27.158 1.865 4.203 1.00 80.25 86 LYS A CA 1
ATOM 678 C C . LYS A 1 86 ? -26.740 1.081 5.459 1.00 80.25 86 LYS A C 1
ATOM 680 O O . LYS A 1 86 ? -27.393 1.206 6.498 1.00 80.25 86 LYS A O 1
ATOM 685 N N . GLN A 1 87 ? -25.710 0.249 5.356 1.00 83.19 87 GLN A N 1
ATOM 686 C CA . GLN A 1 87 ? -25.286 -0.730 6.362 1.00 83.19 87 GLN A CA 1
ATOM 687 C C . GLN A 1 87 ? -23.897 -0.422 6.932 1.00 83.19 87 GLN A C 1
ATOM 689 O O . GLN A 1 87 ? -23.574 -0.899 8.014 1.00 83.19 87 GLN A O 1
ATOM 694 N N . VAL A 1 88 ? -23.089 0.361 6.220 1.00 88.25 88 VAL A N 1
ATOM 695 C CA . VAL A 1 88 ? -21.701 0.651 6.570 1.00 88.25 88 VAL A CA 1
ATOM 696 C C . VAL A 1 88 ? -21.490 2.159 6.601 1.00 88.25 88 VAL A C 1
ATOM 698 O O . VAL A 1 88 ? -21.815 2.854 5.641 1.00 88.25 88 VAL A O 1
ATOM 701 N N . THR A 1 89 ? -20.913 2.638 7.696 1.00 89.50 89 THR A N 1
ATOM 702 C CA . THR A 1 89 ? -20.273 3.951 7.785 1.00 89.50 89 THR A CA 1
ATOM 703 C C . THR A 1 89 ? -18.770 3.735 7.792 1.00 89.50 89 THR A C 1
ATOM 705 O O . THR A 1 89 ? -18.290 2.875 8.529 1.00 89.50 89 THR A O 1
ATOM 708 N N . VAL A 1 90 ? -18.033 4.496 6.983 1.00 92.62 90 VAL A N 1
ATOM 709 C CA . VAL A 1 90 ? -16.573 4.412 6.919 1.00 92.62 90 VAL A CA 1
ATOM 710 C C . VAL A 1 90 ? -15.956 5.629 7.606 1.00 92.62 90 VAL A C 1
ATOM 712 O O . VAL A 1 90 ? -16.437 6.745 7.449 1.00 92.62 90 VAL A O 1
ATOM 715 N N . VAL A 1 91 ? -14.891 5.407 8.371 1.00 94.75 91 VAL A N 1
ATOM 716 C CA . VAL A 1 91 ? -13.997 6.450 8.881 1.00 94.75 91 VAL A CA 1
ATOM 717 C C . VAL A 1 91 ? -12.606 6.186 8.330 1.00 94.75 91 VAL A C 1
ATOM 719 O O . VAL A 1 91 ? -12.121 5.058 8.387 1.00 94.75 91 VAL A O 1
ATOM 722 N N . TRP A 1 92 ? -11.968 7.220 7.798 1.00 96.62 92 TRP A N 1
ATOM 723 C CA . TRP A 1 92 ? -10.580 7.170 7.348 1.00 96.62 92 TRP A CA 1
ATOM 724 C C . TRP A 1 92 ? -9.642 7.672 8.439 1.00 96.62 92 TRP A C 1
ATOM 726 O O . TRP A 1 92 ? -9.886 8.736 9.001 1.00 96.62 92 TRP A O 1
ATOM 736 N N . PHE A 1 93 ? -8.558 6.956 8.706 1.00 97.50 93 PHE A N 1
ATOM 737 C CA . PHE A 1 93 ? -7.546 7.355 9.674 1.00 97.50 93 PHE A CA 1
ATOM 738 C C . PHE A 1 93 ? -6.144 7.155 9.092 1.00 97.50 93 PHE A C 1
ATOM 740 O O . PHE A 1 93 ? -5.704 6.031 8.871 1.00 97.50 93 PHE A O 1
ATOM 747 N N . GLU A 1 94 ? -5.434 8.253 8.847 1.00 96.50 94 GLU A N 1
ATOM 748 C CA . GLU A 1 94 ? -4.045 8.240 8.380 1.00 96.50 94 GLU A CA 1
ATOM 749 C C . GLU A 1 94 ? -3.112 8.230 9.596 1.00 96.50 94 GLU A C 1
ATOM 751 O O . GLU A 1 94 ? -2.893 9.265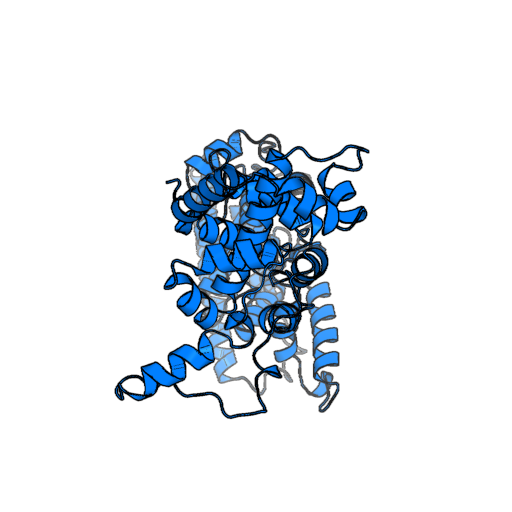 10.227 1.00 96.50 94 GLU A O 1
ATOM 756 N N . ALA A 1 95 ? -2.600 7.054 9.967 1.00 97.06 95 ALA A N 1
ATOM 757 C CA . ALA A 1 95 ? -1.904 6.861 11.240 1.00 97.06 95 ALA A CA 1
ATOM 758 C C . ALA A 1 95 ? -0.641 7.726 11.359 1.00 97.06 95 ALA A C 1
ATOM 760 O O . ALA A 1 95 ? -0.394 8.330 12.405 1.00 97.06 95 ALA A O 1
ATOM 761 N N . TRP A 1 96 ? 0.118 7.849 10.268 1.00 95.62 96 TRP A N 1
ATOM 762 C CA . TRP A 1 96 ? 1.374 8.599 10.237 1.00 95.62 96 TRP A CA 1
ATOM 763 C C . TRP A 1 96 ? 1.210 10.092 10.550 1.00 95.62 96 TRP A C 1
ATOM 765 O O . TRP A 1 96 ? 2.082 10.689 11.181 1.00 95.62 96 TRP A O 1
ATOM 775 N N . ARG A 1 97 ? 0.059 10.695 10.223 1.00 95.81 97 ARG A N 1
ATOM 776 C CA . ARG A 1 97 ? -0.253 12.091 10.580 1.00 95.81 97 ARG A CA 1
ATOM 777 C C . ARG A 1 97 ? -0.220 12.338 12.095 1.00 95.81 97 ARG A C 1
ATOM 779 O O . ARG A 1 97 ? 0.019 13.462 12.529 1.00 95.81 97 ARG A O 1
ATOM 786 N N . TYR A 1 98 ? -0.431 11.290 12.887 1.00 93.88 98 TYR A N 1
ATOM 787 C CA . TYR A 1 98 ? -0.471 11.321 14.346 1.00 93.88 98 TYR A CA 1
ATOM 788 C C . TYR A 1 98 ? 0.756 10.644 14.977 1.00 93.88 98 TYR A C 1
ATOM 790 O O . TYR A 1 98 ? 0.708 10.254 16.139 1.00 93.88 98 TYR A O 1
ATOM 798 N N . GLN A 1 99 ? 1.871 10.538 14.238 1.00 92.94 99 GLN A N 1
ATOM 799 C CA . GLN A 1 99 ? 3.152 9.973 14.699 1.00 92.94 99 GLN A CA 1
ATOM 800 C C . GLN A 1 99 ? 3.576 10.476 16.085 1.00 92.94 99 GLN A C 1
ATOM 802 O O . GLN A 1 99 ? 4.108 9.715 16.887 1.00 92.94 99 GLN A O 1
ATOM 807 N N . GLN A 1 100 ? 3.360 11.770 16.329 1.00 91.06 100 GLN A N 1
ATOM 808 C CA . GLN A 1 100 ? 3.816 12.490 17.519 1.00 91.06 100 GLN A CA 1
ATOM 809 C C . GLN A 1 100 ? 2.768 12.528 18.640 1.00 91.06 100 GLN A C 1
ATOM 811 O O . GLN A 1 100 ? 2.996 13.146 19.680 1.00 91.06 100 GLN A O 1
ATOM 816 N N . GLU A 1 101 ? 1.606 11.902 18.441 1.00 85.69 101 GLU A N 1
ATOM 817 C CA . GLU A 1 101 ? 0.589 11.813 19.481 1.00 85.69 101 GLU A CA 1
ATOM 818 C C . GLU A 1 101 ? 1.015 10.806 20.542 1.00 85.69 101 GLU A C 1
ATOM 820 O O . GLU A 1 101 ? 1.261 9.640 20.247 1.00 85.69 101 GLU A O 1
ATOM 825 N N . ARG A 1 102 ? 1.024 11.239 21.807 1.00 82.94 102 ARG A N 1
ATOM 826 C CA . ARG A 1 102 ? 1.403 10.379 22.942 1.00 82.94 102 ARG A CA 1
ATOM 827 C C . ARG A 1 102 ? 0.496 9.164 23.111 1.00 82.94 102 ARG A C 1
ATOM 829 O O . ARG A 1 102 ? 0.883 8.187 23.734 1.00 82.94 102 ARG A O 1
ATOM 836 N N . VAL A 1 103 ? -0.749 9.277 22.647 1.00 85.44 103 VAL A N 1
ATOM 837 C CA . VAL A 1 103 ? -1.778 8.246 22.793 1.00 85.44 103 VAL A CA 1
ATOM 838 C C . VAL A 1 103 ? -2.539 8.125 21.472 1.00 85.44 103 VAL A C 1
ATOM 840 O O . VAL A 1 103 ? -3.627 8.689 21.335 1.00 85.44 103 VAL A O 1
ATOM 843 N N . PRO A 1 104 ? -2.006 7.403 20.472 1.00 90.56 104 PRO A N 1
ATOM 844 C CA . PRO A 1 104 ? -2.549 7.403 19.108 1.00 90.56 104 PRO A CA 1
ATOM 845 C C . PRO A 1 104 ? -4.033 7.008 19.007 1.00 90.56 104 PRO A C 1
ATOM 847 O O . PRO A 1 104 ? -4.767 7.509 18.155 1.00 90.56 104 PRO A O 1
ATOM 850 N N . VAL A 1 105 ? -4.528 6.163 19.920 1.00 89.75 105 VAL A N 1
ATOM 851 C CA . VAL A 1 105 ? -5.953 5.787 19.962 1.00 89.75 105 VAL A CA 1
ATOM 852 C C . VAL A 1 105 ? -6.880 6.969 20.290 1.00 89.75 105 VAL A C 1
ATOM 854 O O . VAL A 1 105 ? -8.035 6.983 19.863 1.00 89.75 105 VAL A O 1
ATOM 857 N N . VAL A 1 106 ? -6.391 7.992 21.003 1.00 89.56 106 VAL A N 1
ATOM 858 C CA . VAL A 1 106 ? -7.142 9.232 21.267 1.00 89.56 106 VAL A CA 1
ATOM 859 C C . VAL A 1 106 ? -7.341 10.015 19.973 1.00 89.56 106 VAL A C 1
ATOM 861 O O . VAL A 1 106 ? -8.455 10.467 19.706 1.00 89.56 106 VAL A O 1
ATOM 864 N N . ALA A 1 107 ? -6.305 10.111 19.136 1.00 92.56 107 ALA A N 1
ATOM 865 C CA . ALA A 1 107 ? -6.410 10.724 17.816 1.00 92.56 107 ALA A CA 1
ATOM 866 C C . ALA A 1 107 ? -7.411 9.978 16.924 1.00 92.56 107 ALA A C 1
ATOM 868 O O . ALA A 1 107 ? -8.269 10.603 16.299 1.00 92.56 107 ALA A O 1
ATOM 869 N N . LEU A 1 108 ? -7.383 8.643 16.943 1.00 94.19 108 LEU A N 1
ATOM 870 C CA . LEU A 1 108 ? -8.355 7.824 16.218 1.00 94.19 108 LEU A CA 1
ATOM 871 C C . LEU A 1 108 ? -9.798 8.077 16.685 1.00 94.19 108 LEU A C 1
ATOM 873 O O . LEU A 1 108 ? -10.699 8.257 15.867 1.00 94.19 108 LEU A O 1
ATOM 877 N N . LEU A 1 109 ? -10.039 8.148 17.994 1.00 91.12 109 LEU A N 1
ATOM 878 C CA . LEU A 1 109 ? -11.359 8.482 18.540 1.00 91.12 109 LEU A CA 1
ATOM 879 C C . LEU A 1 109 ? -11.819 9.896 18.152 1.00 91.12 109 LEU A C 1
ATOM 881 O O . LEU A 1 109 ? -13.003 10.101 17.863 1.00 91.12 109 LEU A O 1
ATOM 885 N N . HIS A 1 110 ? -10.902 10.866 18.116 1.00 90.94 110 HIS A N 1
ATOM 886 C CA . HIS A 1 110 ? -11.194 12.206 17.614 1.00 90.94 110 HIS A CA 1
ATOM 887 C C . HIS A 1 110 ? -11.598 12.185 16.138 1.00 90.94 110 HIS A C 1
ATOM 889 O O . HIS A 1 110 ? -12.573 12.850 15.783 1.00 90.94 110 HIS A O 1
ATOM 895 N N . GLU A 1 111 ? -10.922 11.389 15.311 1.00 92.81 111 GLU A N 1
ATOM 896 C CA . GLU A 1 111 ? -11.229 11.264 13.885 1.00 92.81 111 GLU A CA 1
ATOM 897 C C . GLU A 1 111 ? -12.585 10.582 13.648 1.00 92.81 111 GLU A C 1
ATOM 899 O O . GLU A 1 111 ? -13.411 11.069 12.873 1.00 92.81 111 GLU A O 1
ATOM 904 N N . ILE A 1 112 ? -12.887 9.529 14.418 1.00 90.62 112 ILE A N 1
ATOM 905 C CA . ILE A 1 112 ? -14.212 8.895 14.445 1.00 90.62 112 ILE A CA 1
ATOM 906 C C . ILE A 1 112 ? -15.291 9.940 14.767 1.00 90.62 112 ILE A C 1
ATOM 908 O O . ILE A 1 112 ? -16.285 10.062 14.048 1.00 90.62 112 ILE A O 1
ATOM 912 N N . ARG A 1 113 ? -15.089 10.748 15.815 1.00 88.38 113 ARG A N 1
ATOM 913 C CA . ARG A 1 113 ? -16.027 11.814 16.198 1.00 88.38 113 ARG A CA 1
ATOM 914 C C . ARG A 1 113 ? -16.174 12.886 15.111 1.00 88.38 113 ARG A C 1
ATOM 916 O O . ARG A 1 113 ? -17.272 13.408 14.938 1.00 88.38 113 ARG A O 1
ATOM 923 N N . ALA A 1 114 ? -15.097 13.233 14.408 1.00 89.12 114 ALA A N 1
ATOM 924 C CA . ALA A 1 114 ? -15.090 14.284 13.393 1.00 89.12 114 ALA A CA 1
ATOM 925 C C . ALA A 1 114 ? -15.819 13.872 12.102 1.00 89.12 114 ALA A C 1
ATOM 927 O O . ALA A 1 114 ? -16.544 14.686 11.524 1.00 89.12 114 ALA A O 1
ATOM 928 N N . GLN A 1 115 ? -15.678 12.612 11.678 1.00 89.94 115 GLN A N 1
ATOM 929 C CA . GLN A 1 115 ? -16.236 12.114 10.414 1.00 89.94 115 GLN A CA 1
ATOM 930 C C . GLN A 1 115 ? -17.673 11.571 10.539 1.00 89.94 115 GLN A C 1
ATOM 932 O O . GLN A 1 115 ? -18.461 11.681 9.594 1.00 89.94 115 GLN A O 1
ATOM 937 N N . LEU A 1 116 ? -18.073 11.052 11.708 1.00 81.06 116 LEU A N 1
ATOM 938 C CA . LEU A 1 116 ? -19.424 10.510 11.940 1.00 81.06 116 LEU A CA 1
ATOM 939 C C . LEU A 1 116 ? -20.595 11.484 11.652 1.00 81.06 116 LEU A C 1
ATOM 941 O O . LEU A 1 116 ? -21.593 11.039 11.079 1.00 81.06 116 LEU A O 1
ATOM 945 N N . PRO A 1 117 ? -20.535 12.795 11.978 1.00 70.75 117 PRO A N 1
ATOM 946 C CA . PRO A 1 117 ? -21.643 13.728 11.746 1.00 70.75 117 PRO A CA 1
ATOM 947 C C . PRO A 1 117 ? -22.042 13.868 10.273 1.00 70.75 117 PRO A C 1
ATOM 949 O O . PRO A 1 117 ? -23.219 14.056 9.961 1.00 70.75 117 PRO A O 1
ATOM 952 N N . TRP A 1 118 ? -21.068 13.776 9.369 1.00 66.44 118 TRP A N 1
ATOM 953 C CA . TRP A 1 118 ? -21.254 13.921 7.925 1.00 66.44 118 TRP A CA 1
ATOM 954 C C . TRP A 1 118 ? -22.020 12.711 7.380 1.00 66.44 118 TRP A C 1
ATOM 956 O O . TRP A 1 118 ? -22.997 12.854 6.645 1.00 66.44 118 TRP A O 1
ATOM 966 N N . HIS A 1 119 ? -21.647 11.525 7.860 1.00 66.56 119 HIS A N 1
ATOM 967 C CA . HIS A 1 119 ? -22.257 10.249 7.503 1.00 66.56 119 HIS A CA 1
ATOM 968 C C . HIS A 1 119 ? -23.673 10.111 8.074 1.00 66.56 119 HIS A C 1
ATOM 970 O O . HIS A 1 119 ? -24.594 9.693 7.371 1.00 66.56 119 HIS A O 1
ATOM 976 N N . ALA A 1 120 ? -23.884 10.547 9.320 1.00 61.19 120 ALA A N 1
ATOM 977 C CA . ALA A 1 120 ? -25.200 10.544 9.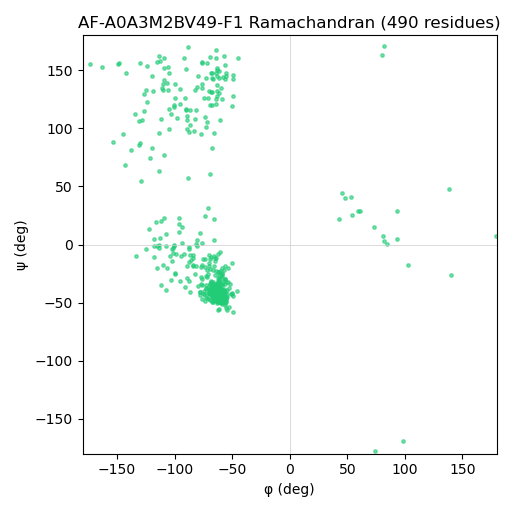954 1.00 61.19 120 ALA A CA 1
ATOM 978 C C . ALA A 1 120 ? -26.196 11.480 9.242 1.00 61.19 120 ALA A C 1
ATOM 980 O O . ALA A 1 120 ? -27.354 11.108 9.045 1.00 61.19 120 ALA A O 1
ATOM 981 N N . LYS A 1 121 ? -25.753 12.668 8.795 1.00 58.25 121 LYS A N 1
ATOM 982 C CA . LYS A 1 121 ? -26.581 13.603 8.008 1.00 58.25 121 LYS A CA 1
ATOM 983 C C . LYS A 1 121 ? -26.915 13.069 6.614 1.00 58.25 121 LYS A C 1
ATOM 985 O O . LYS A 1 121 ? -28.036 13.255 6.158 1.00 58.25 121 LYS A O 1
ATOM 990 N N . ALA A 1 122 ? -25.983 12.374 5.960 1.00 59.91 122 ALA A N 1
ATOM 991 C CA . ALA A 1 122 ? -26.210 11.768 4.646 1.00 59.91 122 ALA A CA 1
ATOM 992 C C . ALA A 1 122 ? -27.199 10.581 4.676 1.00 59.91 122 ALA A C 1
ATOM 994 O O . ALA A 1 122 ? -27.769 10.227 3.643 1.00 59.91 122 ALA A O 1
ATOM 995 N N . LEU A 1 123 ? -27.400 9.953 5.844 1.00 56.38 123 LEU A N 1
ATOM 996 C CA . LEU A 1 123 ? -28.237 8.759 6.017 1.00 56.38 123 LEU A CA 1
ATOM 997 C C . LEU A 1 123 ? -29.630 9.024 6.620 1.00 56.38 123 LEU A C 1
ATOM 999 O O . LEU A 1 123 ? -30.479 8.129 6.553 1.00 56.38 123 LEU A O 1
ATOM 1003 N N . ALA A 1 124 ? -29.886 10.201 7.203 1.00 54.22 124 ALA A N 1
ATOM 1004 C CA . ALA A 1 124 ? -31.106 10.483 7.967 1.00 54.22 124 ALA A CA 1
ATOM 1005 C C . ALA A 1 124 ? -32.053 11.486 7.280 1.00 54.22 124 ALA A C 1
ATOM 1007 O O . ALA A 1 124 ? -31.643 12.568 6.873 1.00 54.22 124 ALA A O 1
ATOM 1008 N N . GLN A 1 125 ? -33.357 11.174 7.259 1.00 52.75 125 GLN A N 1
ATOM 1009 C CA . GLN A 1 125 ? -34.416 12.191 7.212 1.00 52.75 125 GLN A CA 1
ATOM 1010 C C . GLN A 1 125 ? -34.462 12.842 8.603 1.00 52.75 125 GLN A C 1
ATOM 1012 O O . GLN A 1 125 ? -34.912 12.232 9.573 1.00 52.75 125 GLN A O 1
ATOM 1017 N N . THR A 1 126 ? -33.871 14.024 8.745 1.00 57.62 126 THR A N 1
ATOM 1018 C CA . THR A 1 126 ? -33.523 14.613 10.045 1.00 57.62 126 THR A CA 1
ATOM 1019 C C . THR A 1 126 ? -34.745 15.098 10.832 1.00 57.62 126 THR A C 1
ATOM 1021 O O . THR A 1 126 ? -35.307 16.155 10.561 1.00 57.62 126 THR A O 1
ATOM 1024 N N . SER A 1 127 ? -35.125 14.347 11.872 1.00 67.00 127 SER A N 1
ATOM 1025 C CA . SER A 1 127 ? -36.031 14.807 12.933 1.00 67.00 127 SER A CA 1
ATOM 1026 C C . SER A 1 127 ? -35.246 15.455 14.087 1.00 67.00 127 SER A C 1
ATOM 1028 O O . SER A 1 127 ? -34.108 15.070 14.367 1.00 67.00 127 SER A O 1
ATOM 1030 N N . LYS A 1 128 ? -35.856 16.407 14.812 1.00 72.31 128 LYS A N 1
ATOM 1031 C CA . LYS A 1 128 ? -35.223 17.103 15.959 1.00 72.31 128 LYS A CA 1
ATOM 1032 C C . LYS A 1 128 ? -34.723 16.144 17.054 1.00 72.31 128 LYS A C 1
ATOM 1034 O O . LYS A 1 128 ? -33.699 16.399 17.680 1.00 72.31 128 LYS A O 1
ATOM 1039 N N . LEU A 1 129 ? -35.418 15.024 17.274 1.00 66.88 129 LEU A N 1
ATOM 1040 C CA . LEU A 1 129 ? -35.021 14.007 18.258 1.00 66.88 129 LEU A CA 1
ATOM 1041 C C . LEU A 1 129 ? -33.731 13.275 17.856 1.00 66.88 129 LEU A C 1
ATOM 1043 O O . LEU A 1 129 ? -32.887 13.009 18.711 1.00 66.88 129 LEU A O 1
ATOM 1047 N N . ALA A 1 130 ? -33.549 12.987 16.562 1.00 71.44 130 ALA A N 1
ATOM 1048 C CA . ALA A 1 130 ? -32.328 12.361 16.059 1.00 71.44 130 ALA A CA 1
ATOM 1049 C C . ALA A 1 130 ? -31.113 13.290 16.220 1.00 71.44 130 ALA A C 1
ATOM 1051 O O . ALA A 1 130 ? -30.039 12.843 16.615 1.00 71.44 130 ALA A O 1
ATOM 1052 N N . GLU A 1 131 ? -31.294 14.592 15.990 1.00 73.94 131 GLU A N 1
ATOM 1053 C CA . GLU A 1 131 ? -30.237 15.596 16.156 1.00 73.94 131 GLU A CA 1
ATOM 1054 C C . GLU A 1 131 ? -29.719 15.673 17.604 1.00 73.94 131 GLU A C 1
ATOM 1056 O O . GLU A 1 131 ? -28.507 15.679 17.831 1.00 73.94 131 GLU A O 1
ATOM 1061 N N . VAL A 1 132 ? -30.621 15.673 18.593 1.00 77.88 132 VAL A N 1
ATOM 1062 C CA . VAL A 1 132 ? -30.252 15.690 20.022 1.00 77.88 132 VAL A CA 1
ATOM 1063 C C . VAL A 1 132 ? -29.511 14.411 20.420 1.00 77.88 132 VAL A C 1
ATOM 1065 O O . VAL A 1 132 ? -28.494 14.480 21.112 1.00 77.88 132 VAL A O 1
ATOM 1068 N N . ALA A 1 133 ? -29.972 13.246 19.952 1.00 76.25 133 ALA A N 1
ATOM 1069 C CA . ALA A 1 133 ? -29.317 11.968 20.228 1.00 76.25 133 ALA A CA 1
ATOM 1070 C C . ALA A 1 133 ? -27.893 11.904 19.644 1.00 76.25 133 ALA A C 1
ATOM 1072 O O . ALA A 1 133 ? -26.971 11.465 20.335 1.00 76.25 133 ALA A O 1
ATOM 1073 N N . ILE A 1 134 ? -27.704 12.394 18.411 1.00 79.38 134 ILE A N 1
ATOM 1074 C CA . ILE A 1 134 ? -26.389 12.495 17.763 1.00 79.38 134 ILE A CA 1
ATOM 1075 C C . ILE A 1 134 ? -25.466 13.410 18.574 1.00 79.38 134 ILE A C 1
ATOM 1077 O O . ILE A 1 134 ? -24.350 13.009 18.900 1.00 79.38 134 ILE A O 1
ATOM 1081 N N . ARG A 1 135 ? -25.927 14.609 18.964 1.00 81.81 135 ARG A N 1
ATOM 1082 C CA . ARG A 1 135 ? -25.126 15.536 19.786 1.00 81.81 135 ARG A CA 1
ATOM 1083 C C . ARG A 1 135 ? -24.693 14.909 21.109 1.00 81.81 135 ARG A C 1
ATOM 1085 O O . ARG A 1 135 ? -23.518 14.984 21.453 1.00 81.81 135 ARG A O 1
ATOM 1092 N N . GLY A 1 136 ? -25.611 14.254 21.822 1.00 83.00 136 GLY A N 1
ATOM 1093 C CA . GLY A 1 136 ? -25.293 13.583 23.085 1.00 83.00 136 GLY A CA 1
ATOM 1094 C C . GLY A 1 136 ? -24.248 12.475 22.926 1.00 83.00 136 GLY A C 1
ATOM 1095 O O . GLY A 1 136 ? -23.352 12.343 23.756 1.00 83.00 136 GLY A O 1
ATOM 1096 N N . ALA A 1 137 ? -24.313 11.705 21.839 1.00 82.56 137 ALA A N 1
ATOM 1097 C CA . ALA A 1 137 ? -23.322 10.671 21.558 1.00 82.56 137 ALA A CA 1
ATOM 1098 C C . ALA A 1 137 ? -21.940 11.248 21.191 1.00 82.56 137 ALA A C 1
ATOM 1100 O O . ALA A 1 137 ? -20.923 10.721 21.639 1.00 82.56 137 ALA A O 1
ATOM 1101 N N . LEU A 1 138 ? -21.887 12.356 20.443 1.00 84.25 138 LEU A N 1
ATOM 1102 C CA . LEU A 1 138 ? -20.633 13.055 20.128 1.00 84.25 138 LEU A CA 1
ATOM 1103 C C . LEU A 1 138 ? -19.973 13.669 21.372 1.00 84.25 138 LEU A C 1
ATOM 1105 O O . LEU A 1 138 ? -18.751 13.609 21.496 1.00 84.25 138 LEU A O 1
ATOM 1109 N N . LEU A 1 139 ? -20.766 14.221 22.298 1.00 84.44 139 LEU A N 1
ATOM 1110 C CA . LEU A 1 139 ? -20.271 14.709 23.591 1.00 84.44 139 LEU A CA 1
ATOM 1111 C C . LEU A 1 139 ? -19.703 13.563 24.432 1.00 84.44 139 LEU A C 1
ATOM 1113 O O . LEU A 1 139 ? -18.604 13.676 24.963 1.00 84.44 139 LEU A O 1
ATOM 1117 N N . SER A 1 140 ? -20.397 12.421 24.472 1.00 84.31 140 SER A N 1
ATOM 1118 C CA . SER A 1 140 ? -19.891 11.232 25.162 1.00 84.31 140 SER A CA 1
ATOM 1119 C C . SER A 1 140 ? -18.542 10.775 24.598 1.00 84.31 140 SER A C 1
ATOM 1121 O O . SER A 1 140 ? -17.656 10.426 25.376 1.00 84.31 140 SER A O 1
ATOM 1123 N N . LEU A 1 141 ? -18.372 10.779 23.267 1.00 84.50 141 LEU A N 1
ATOM 1124 C CA . LEU A 1 141 ? -17.092 10.477 22.611 1.00 84.50 141 LEU A CA 1
ATOM 1125 C C . LEU A 1 141 ? -15.979 11.442 23.035 1.00 84.50 141 LEU A C 1
ATOM 1127 O O . LEU A 1 141 ? -14.858 11.002 23.275 1.00 84.50 141 LEU A O 1
ATOM 1131 N N . GLU A 1 142 ? -16.282 12.733 23.163 1.00 86.25 142 GLU A N 1
ATOM 1132 C CA . GLU A 1 142 ? -15.318 13.745 23.608 1.00 86.25 142 GLU A CA 1
ATOM 1133 C C . GLU A 1 142 ? -14.898 13.573 25.076 1.00 86.25 142 GLU A C 1
ATOM 1135 O O . GLU A 1 142 ? -13.721 13.695 25.413 1.00 86.25 142 GLU A O 1
ATOM 1140 N N . ASP A 1 143 ? -15.832 13.258 25.971 1.00 84.81 143 ASP A N 1
ATOM 1141 C CA . ASP A 1 143 ? -15.492 13.002 27.375 1.00 84.81 143 ASP A CA 1
ATOM 1142 C C . ASP A 1 143 ? -14.601 11.762 27.515 1.00 84.81 143 ASP A C 1
ATOM 1144 O O . ASP A 1 143 ? -13.694 11.707 28.351 1.00 84.81 143 ASP A O 1
ATOM 1148 N N . MET A 1 144 ? -14.831 10.767 26.662 1.00 82.12 144 MET A N 1
ATOM 1149 C CA . MET A 1 144 ? -14.033 9.551 26.585 1.00 82.12 144 MET A CA 1
ATOM 1150 C C . MET A 1 144 ? -12.604 9.814 26.098 1.00 82.12 144 MET A C 1
ATOM 1152 O O . MET A 1 144 ? -11.664 9.330 26.733 1.00 82.12 144 MET A O 1
ATOM 1156 N N . THR A 1 145 ? -12.412 10.610 25.040 1.00 83.94 145 THR A N 1
ATOM 1157 C CA . THR A 1 145 ? -11.061 10.959 24.564 1.00 83.94 145 THR A CA 1
ATOM 1158 C C . THR A 1 145 ? -10.245 11.659 25.651 1.00 83.94 145 THR A C 1
ATOM 1160 O O . THR A 1 145 ? -9.101 11.275 25.900 1.00 83.94 145 THR A O 1
ATOM 1163 N N . LYS A 1 146 ? -10.853 12.608 26.379 1.00 84.94 146 LYS A N 1
ATOM 1164 C CA . LYS A 1 146 ? -10.212 13.309 27.507 1.00 84.94 146 LYS A CA 1
ATOM 1165 C C . LYS A 1 146 ? -9.784 12.350 28.621 1.00 84.94 146 LYS A C 1
ATOM 1167 O O . LYS A 1 146 ? -8.674 12.462 29.135 1.00 84.94 146 LYS A O 1
ATOM 1172 N N . ARG A 1 147 ? -10.639 11.388 28.991 1.00 81.75 147 ARG A N 1
ATOM 1173 C CA . ARG A 1 147 ? -10.336 10.413 30.056 1.00 81.75 147 ARG A CA 1
ATOM 1174 C C . ARG A 1 147 ? -9.166 9.496 29.704 1.00 81.75 147 ARG A C 1
ATOM 1176 O O . ARG A 1 147 ? -8.324 9.272 30.571 1.00 81.75 147 ARG A O 1
ATOM 1183 N N . ILE A 1 148 ? -9.096 8.997 28.465 1.00 78.56 148 ILE A N 1
ATOM 1184 C CA . ILE A 1 148 ? -7.953 8.184 28.013 1.00 78.56 148 ILE A CA 1
ATOM 1185 C C . ILE A 1 148 ? -6.668 9.015 28.054 1.00 78.56 148 ILE A C 1
ATOM 1187 O O . ILE A 1 148 ? -5.675 8.555 28.614 1.00 78.56 148 ILE A O 1
ATOM 1191 N N . GLY A 1 149 ? -6.696 10.244 27.528 1.00 77.25 149 GLY A N 1
ATOM 1192 C CA . GLY A 1 149 ? -5.526 11.127 27.529 1.00 77.25 149 GLY A CA 1
ATOM 1193 C C . GLY A 1 149 ? -4.961 11.374 28.934 1.00 77.25 149 GLY A C 1
ATOM 1194 O O . GLY A 1 149 ? -3.757 11.249 29.142 1.00 77.25 149 GLY A O 1
ATOM 1195 N N . ILE A 1 150 ? -5.830 11.635 29.919 1.00 73.50 150 ILE A N 1
ATOM 1196 C CA . ILE A 1 150 ? -5.429 11.843 31.324 1.00 73.50 150 ILE A CA 1
ATOM 1197 C C . ILE A 1 150 ? -4.862 10.563 31.959 1.00 73.50 150 ILE A C 1
ATOM 1199 O O . ILE A 1 150 ? -3.943 10.627 32.773 1.00 73.50 150 ILE A O 1
ATOM 1203 N N . GLN A 1 151 ? -5.429 9.390 31.656 1.00 68.25 151 GLN A N 1
ATOM 1204 C CA . GLN A 1 151 ? -4.911 8.131 32.203 1.00 68.25 151 GLN A CA 1
ATOM 1205 C C . GLN A 1 151 ? -3.518 7.822 31.662 1.00 68.25 151 GLN A C 1
ATOM 1207 O O . GLN A 1 151 ? -2.637 7.474 32.442 1.00 68.25 151 GLN A O 1
ATOM 1212 N N . ALA A 1 152 ? -3.306 8.002 30.361 1.00 67.19 152 ALA A N 1
ATOM 1213 C CA . ALA A 1 152 ? -2.010 7.761 29.746 1.00 67.19 152 ALA A CA 1
ATOM 1214 C C . ALA A 1 152 ? -0.912 8.672 30.318 1.00 67.19 152 ALA A C 1
ATOM 1216 O O . ALA A 1 152 ? 0.157 8.178 30.667 1.00 67.19 152 ALA A O 1
ATOM 1217 N N . SER A 1 153 ? -1.195 9.967 30.524 1.00 64.50 153 SER A N 1
ATOM 1218 C CA . SER A 1 153 ? -0.214 10.887 31.120 1.00 64.50 153 SER A CA 1
ATOM 1219 C C . SER A 1 153 ? 0.177 10.500 32.552 1.00 64.50 153 SER A C 1
ATOM 1221 O O . SER A 1 153 ? 1.314 10.704 32.957 1.00 64.50 153 SER A O 1
ATOM 1223 N N . LYS A 1 154 ? -0.743 9.909 33.327 1.00 59.19 154 LYS A N 1
ATOM 1224 C CA . LYS A 1 154 ? -0.453 9.421 34.688 1.00 59.19 154 LYS A CA 1
ATOM 1225 C C . LYS A 1 154 ? 0.324 8.102 34.712 1.00 59.19 154 LYS A C 1
ATOM 1227 O O . LYS A 1 154 ? 1.027 7.835 35.681 1.00 59.19 154 LYS A O 1
ATOM 1232 N N . ILE A 1 155 ? 0.181 7.264 33.684 1.00 56.16 155 ILE A N 1
ATOM 1233 C CA . ILE A 1 155 ? 0.934 6.005 33.553 1.00 56.16 155 ILE A CA 1
ATOM 1234 C C . ILE A 1 155 ? 2.413 6.298 33.263 1.00 56.16 155 ILE A C 1
ATOM 1236 O O . ILE A 1 155 ? 3.280 5.626 33.820 1.00 56.16 155 ILE A O 1
ATOM 1240 N N . GLU A 1 156 ? 2.701 7.342 32.480 1.00 55.09 156 GLU A N 1
ATOM 1241 C CA . GLU A 1 156 ? 4.062 7.820 32.191 1.00 55.09 156 GLU A CA 1
ATOM 1242 C C . GLU A 1 156 ? 4.828 8.196 33.480 1.00 55.09 156 GLU A C 1
ATOM 1244 O O . GLU A 1 156 ? 5.988 7.824 33.651 1.00 55.09 156 GLU A O 1
ATOM 1249 N N . GLU A 1 157 ? 4.153 8.817 34.456 1.00 53.47 157 GLU A N 1
ATOM 1250 C CA . GLU A 1 157 ? 4.736 9.172 35.763 1.00 53.47 157 GLU A CA 1
ATOM 1251 C C . GLU A 1 157 ? 4.956 7.960 36.704 1.00 53.47 157 GLU A C 1
ATOM 1253 O O . GLU A 1 157 ? 5.676 8.071 37.698 1.00 53.47 157 GLU A O 1
ATOM 1258 N N . ALA A 1 158 ? 4.391 6.782 36.396 1.00 48.44 158 ALA A N 1
ATOM 1259 C CA . ALA A 1 158 ? 4.401 5.581 37.251 1.00 48.44 158 ALA A CA 1
ATOM 1260 C C . ALA A 1 158 ? 5.039 4.326 36.598 1.00 48.44 158 ALA A C 1
ATOM 1262 O O . ALA A 1 158 ? 4.904 3.206 37.109 1.00 48.44 158 ALA A O 1
ATOM 1263 N N . GLY A 1 159 ? 5.751 4.499 35.479 1.00 40.41 159 GLY A N 1
ATOM 1264 C CA . GLY A 1 159 ? 6.105 3.466 34.490 1.00 40.41 159 GLY A CA 1
ATOM 1265 C C . GLY A 1 159 ? 7.132 2.379 34.851 1.00 40.41 159 GLY A C 1
ATOM 1266 O O . GLY A 1 159 ? 7.831 1.906 33.965 1.00 40.41 159 GLY A O 1
ATOM 1267 N N . ARG A 1 160 ? 7.252 1.939 36.111 1.00 42.62 160 ARG A N 1
ATOM 1268 C CA . ARG A 1 160 ? 8.024 0.714 36.456 1.00 42.62 160 ARG A CA 1
ATOM 1269 C C . ARG A 1 160 ? 7.336 -0.259 37.414 1.00 42.62 160 ARG A C 1
ATOM 1271 O O . ARG A 1 160 ? 7.825 -1.364 37.589 1.00 42.62 160 ARG A O 1
ATOM 1278 N N . ARG A 1 161 ? 6.209 0.113 38.030 1.00 43.06 161 ARG A N 1
ATOM 1279 C CA . ARG A 1 161 ? 5.481 -0.747 38.993 1.00 43.06 161 ARG A CA 1
ATOM 1280 C C . ARG A 1 161 ? 4.173 -1.326 38.446 1.00 43.06 161 ARG A C 1
ATOM 1282 O O . ARG A 1 161 ? 3.474 -2.036 39.158 1.00 43.06 161 ARG A O 1
ATOM 1289 N N . TRP A 1 162 ? 3.809 -0.990 37.209 1.00 44.41 162 TRP A N 1
ATOM 1290 C CA . TRP A 1 162 ? 2.474 -1.270 36.678 1.00 44.41 162 TRP A CA 1
ATOM 1291 C C . TRP A 1 162 ? 2.346 -2.659 36.035 1.00 44.41 162 TRP A C 1
ATOM 1293 O O . TRP A 1 162 ? 1.288 -3.270 36.151 1.00 44.41 162 TRP A O 1
ATOM 1303 N N . GLU A 1 163 ? 3.419 -3.196 35.442 1.00 42.69 163 GLU A N 1
ATOM 1304 C CA . GLU A 1 163 ? 3.412 -4.547 34.852 1.00 42.69 163 GLU A CA 1
ATOM 1305 C C . GLU A 1 163 ? 3.269 -5.656 35.909 1.00 42.69 163 GLU A C 1
ATOM 1307 O O . GLU A 1 163 ? 2.583 -6.645 35.666 1.00 42.69 163 GLU A O 1
ATOM 1312 N N . GLU A 1 164 ? 3.817 -5.472 37.114 1.00 42.03 164 GLU A N 1
ATOM 1313 C CA . GLU A 1 164 ? 3.707 -6.462 38.199 1.00 42.03 164 GLU A CA 1
ATOM 1314 C C . GLU A 1 164 ? 2.379 -6.373 38.974 1.00 42.03 164 GLU A C 1
ATOM 1316 O O . GLU A 1 164 ? 1.920 -7.363 39.541 1.00 42.03 164 GLU A O 1
ATOM 1321 N N . ALA A 1 165 ? 1.724 -5.207 38.996 1.00 41.28 165 ALA A N 1
ATOM 1322 C CA . ALA A 1 165 ? 0.586 -4.958 39.885 1.00 41.28 165 ALA A CA 1
ATOM 1323 C C . ALA A 1 165 ? -0.800 -5.210 39.261 1.00 41.28 165 ALA A C 1
ATOM 1325 O O . ALA A 1 165 ? -1.796 -5.203 39.985 1.00 41.28 165 ALA A O 1
ATOM 1326 N N . ASN A 1 166 ? -0.907 -5.424 37.942 1.00 44.00 166 ASN A N 1
ATOM 1327 C CA . ASN A 1 166 ? -2.199 -5.321 37.249 1.00 44.00 166 ASN A CA 1
ATOM 1328 C C . ASN A 1 166 ? -2.816 -6.611 36.696 1.00 44.00 166 ASN A C 1
ATOM 1330 O O . ASN A 1 166 ? -3.769 -6.550 35.921 1.00 44.00 166 ASN A O 1
ATOM 1334 N N . LEU A 1 167 ? -2.406 -7.775 37.204 1.00 42.88 167 LEU A N 1
ATOM 1335 C CA . LEU A 1 167 ? -3.196 -9.003 37.038 1.00 42.88 167 LEU A CA 1
ATOM 1336 C C . LEU A 1 167 ? -4.565 -8.943 37.760 1.00 42.88 167 LEU A C 1
ATOM 1338 O O . LEU A 1 167 ? -5.413 -9.791 37.498 1.00 42.88 167 LEU A O 1
ATOM 1342 N N . ALA A 1 168 ? -4.815 -7.946 38.627 1.00 36.75 168 ALA A N 1
ATOM 1343 C CA . ALA A 1 168 ? -5.984 -7.929 39.516 1.00 36.75 168 ALA A CA 1
ATOM 1344 C C . ALA A 1 168 ? -6.911 -6.691 39.453 1.00 36.75 168 ALA A C 1
ATOM 1346 O O . ALA A 1 168 ? -7.958 -6.721 40.096 1.00 36.75 168 ALA A O 1
ATOM 1347 N N . THR A 1 169 ? -6.624 -5.639 38.671 1.00 40.16 169 THR A N 1
ATOM 1348 C CA . THR A 1 169 ? -7.499 -4.440 38.613 1.00 40.16 169 THR A CA 1
ATOM 1349 C C . THR A 1 169 ? -8.173 -4.268 37.251 1.00 40.16 169 THR A C 1
ATOM 1351 O O . THR A 1 169 ? -7.968 -3.288 36.534 1.00 40.16 169 THR A O 1
ATOM 1354 N N . ALA A 1 170 ? -9.021 -5.222 36.868 1.00 46.56 170 ALA A N 1
ATOM 1355 C CA . ALA A 1 170 ? -10.012 -4.948 35.833 1.00 46.56 170 ALA A CA 1
ATOM 1356 C C . ALA A 1 170 ? -10.973 -3.854 36.346 1.00 46.56 170 ALA A C 1
ATOM 1358 O O . ALA A 1 170 ? -11.512 -4.033 37.432 1.00 46.56 170 ALA A O 1
ATOM 1359 N N . LEU A 1 171 ? -11.180 -2.771 35.564 1.00 51.22 171 LEU A N 1
ATOM 1360 C CA . LEU A 1 171 ? -12.359 -1.855 35.519 1.00 51.22 171 LEU A CA 1
ATOM 1361 C C . LEU A 1 171 ? -12.053 -0.332 35.393 1.00 51.22 171 LEU A C 1
ATOM 1363 O O . LEU A 1 171 ? -12.678 0.483 36.070 1.00 51.22 171 LEU A O 1
ATOM 1367 N N . PRO A 1 172 ? -11.169 0.097 34.468 1.00 67.00 172 PRO A N 1
ATOM 1368 C CA . PRO A 1 172 ? -11.463 1.334 33.703 1.00 67.00 172 PRO A CA 1
ATOM 1369 C C . PRO A 1 172 ? -11.845 1.100 32.230 1.00 67.00 172 PRO A C 1
ATOM 1371 O O . PRO A 1 172 ? -12.759 1.741 31.710 1.00 67.00 172 PRO A O 1
ATOM 1374 N N . SER A 1 173 ? -11.195 0.148 31.552 1.00 67.62 173 SER A N 1
ATOM 1375 C CA . SER A 1 173 ? -11.396 -0.120 30.117 1.00 67.62 173 SER A CA 1
ATOM 1376 C C . SER A 1 173 ? -12.770 -0.718 29.798 1.00 67.62 173 SER A C 1
ATOM 1378 O O . SER A 1 173 ? -13.358 -0.399 28.769 1.00 67.62 173 SER A O 1
ATOM 1380 N N . HIS A 1 174 ? -13.332 -1.546 30.681 1.00 75.06 174 HIS A N 1
ATOM 1381 C CA . HIS A 1 174 ? -14.653 -2.142 30.465 1.00 75.06 174 HIS A CA 1
ATOM 1382 C C . HIS A 1 174 ? -15.782 -1.099 30.491 1.00 75.06 174 HIS A C 1
ATOM 1384 O O . HIS A 1 174 ? -16.616 -1.075 29.589 1.00 75.06 174 HIS A O 1
ATOM 1390 N N . VAL A 1 175 ? -15.762 -0.193 31.476 1.00 76.12 175 VAL A N 1
ATOM 1391 C CA . VAL A 1 175 ? -16.722 0.920 31.580 1.00 76.12 175 VAL A CA 1
ATOM 1392 C C . VAL A 1 175 ? -16.585 1.849 30.373 1.00 76.12 175 VAL A C 1
ATOM 1394 O O . VAL A 1 175 ? -17.582 2.239 29.768 1.00 76.12 175 VAL A O 1
ATOM 1397 N N . PHE A 1 176 ? -15.346 2.140 29.964 1.00 80.56 176 PHE A N 1
ATOM 1398 C CA . PHE A 1 176 ? -15.072 2.898 28.747 1.00 80.56 176 PHE A CA 1
ATOM 1399 C C . PHE A 1 176 ? -15.715 2.252 27.512 1.00 80.56 176 PHE A C 1
ATOM 1401 O O . PHE A 1 176 ? -16.445 2.910 26.775 1.00 80.56 176 PHE A O 1
ATOM 1408 N N . ARG A 1 177 ? -15.495 0.947 27.314 1.00 82.94 177 ARG A N 1
ATOM 1409 C CA . ARG A 1 177 ? -16.039 0.193 26.178 1.00 82.94 177 ARG A CA 1
ATOM 1410 C C . ARG A 1 177 ? -17.563 0.212 26.148 1.00 82.94 177 ARG A C 1
ATOM 1412 O O . ARG A 1 177 ? -18.120 0.426 25.079 1.00 82.94 177 ARG A O 1
ATOM 1419 N N . GLN A 1 178 ? -18.229 0.050 27.293 1.00 83.56 178 GLN A N 1
ATOM 1420 C CA . GLN A 1 178 ? -19.694 0.119 27.374 1.00 83.56 178 GLN A CA 1
ATOM 1421 C C . GLN A 1 178 ? -20.233 1.492 26.945 1.00 83.56 178 GLN A C 1
ATOM 1423 O O . GLN A 1 178 ? -21.181 1.572 26.164 1.00 83.56 178 GLN A O 1
ATOM 1428 N N . HIS A 1 179 ? -19.622 2.584 27.416 1.00 83.50 179 HIS A N 1
ATOM 1429 C CA . HIS A 1 179 ? -20.027 3.935 27.015 1.00 83.50 179 HIS A CA 1
ATOM 1430 C C . HIS A 1 179 ? -19.736 4.219 25.542 1.00 83.50 179 HIS A C 1
ATOM 1432 O O . HIS A 1 179 ? -20.563 4.831 24.861 1.00 83.50 179 HIS A O 1
ATOM 1438 N N . LEU A 1 180 ? -18.594 3.749 25.039 1.00 84.38 180 LEU A N 1
ATOM 1439 C CA . LEU A 1 180 ? -18.231 3.891 23.636 1.00 84.38 180 LEU A CA 1
ATOM 1440 C C . LEU A 1 180 ? -19.178 3.124 22.726 1.00 84.38 180 LEU A C 1
ATOM 1442 O O . LEU A 1 180 ? -19.661 3.673 21.737 1.00 84.38 180 LEU A O 1
ATOM 1446 N N . GLU A 1 181 ? -19.506 1.892 23.092 1.00 86.56 181 GLU A N 1
ATOM 1447 C CA . GLU A 1 181 ? -20.496 1.090 22.390 1.00 86.56 181 GLU A CA 1
ATOM 1448 C C . GLU A 1 181 ? -21.860 1.786 22.370 1.00 86.56 181 GLU A C 1
ATOM 1450 O O . GLU A 1 181 ? -22.486 1.872 21.316 1.00 86.56 181 GLU A O 1
ATOM 1455 N N . GLU A 1 182 ? -22.300 2.357 23.494 1.00 84.31 182 GLU A N 1
ATOM 1456 C CA . GLU A 1 182 ? -23.564 3.090 23.556 1.00 84.31 182 GLU A CA 1
ATOM 1457 C C . GLU A 1 182 ? -23.561 4.336 22.660 1.00 84.31 182 GLU A C 1
ATOM 1459 O O . GLU A 1 182 ? -24.545 4.603 21.962 1.00 84.31 182 GLU A O 1
ATOM 1464 N N . ALA A 1 183 ? -22.460 5.092 22.653 1.00 83.81 183 ALA A N 1
ATOM 1465 C CA . ALA A 1 183 ? -22.301 6.264 21.801 1.00 83.81 183 ALA A CA 1
ATOM 1466 C C . ALA A 1 183 ? -22.340 5.877 20.314 1.00 83.81 183 ALA A C 1
ATOM 1468 O O . ALA A 1 183 ? -23.113 6.451 19.545 1.00 83.81 183 ALA A O 1
ATOM 1469 N N . LEU A 1 184 ? -21.582 4.851 19.917 1.00 83.69 184 LEU A N 1
ATOM 1470 C CA . LEU A 1 184 ? -21.575 4.344 18.545 1.00 83.69 184 LEU A CA 1
ATOM 1471 C C . LEU A 1 184 ? -22.944 3.791 18.143 1.00 83.69 184 LEU A C 1
ATOM 1473 O O . LEU A 1 184 ? -23.446 4.120 17.073 1.00 83.69 184 LEU A O 1
ATOM 1477 N N . ARG A 1 185 ? -23.615 3.039 19.020 1.00 81.44 185 ARG A N 1
ATOM 1478 C CA . ARG A 1 185 ? -24.966 2.518 18.775 1.00 81.44 185 ARG A CA 1
ATOM 1479 C C . ARG A 1 185 ? -25.978 3.633 18.510 1.00 81.44 185 ARG A C 1
ATOM 1481 O O . ARG A 1 185 ? -26.837 3.487 17.641 1.00 81.44 185 ARG A O 1
ATOM 1488 N N . LYS A 1 186 ? -25.891 4.749 19.242 1.00 79.62 186 LYS A N 1
ATOM 1489 C CA . LYS A 1 186 ? -26.741 5.931 19.017 1.00 79.62 186 LYS A CA 1
ATOM 1490 C C . LYS A 1 186 ? -26.424 6.631 17.693 1.00 79.62 186 LYS A C 1
ATOM 1492 O O . LYS A 1 186 ? -27.356 7.070 17.027 1.00 79.62 186 LYS A O 1
ATOM 1497 N N . LEU A 1 187 ? -25.148 6.712 17.309 1.00 77.94 187 LEU A N 1
ATOM 1498 C CA . LEU A 1 187 ? -24.703 7.381 16.077 1.00 77.94 187 LEU A CA 1
ATOM 1499 C C . LEU A 1 187 ? -25.012 6.574 14.813 1.00 77.94 187 LEU A C 1
ATOM 1501 O O . LEU A 1 187 ? -25.432 7.144 13.811 1.00 77.94 187 LEU A O 1
ATOM 1505 N N . LEU A 1 188 ? -24.838 5.255 14.871 1.00 77.56 188 LEU A N 1
ATOM 1506 C CA . LEU A 1 188 ? -25.071 4.338 13.753 1.00 77.56 188 LEU A CA 1
ATOM 1507 C C . LEU A 1 188 ? -26.553 3.926 13.622 1.00 77.56 188 LEU A C 1
ATOM 1509 O O . LEU A 1 188 ? -26.990 3.480 12.560 1.00 77.56 188 LEU A O 1
ATOM 1513 N N . GLY A 1 189 ? -27.340 4.109 14.688 1.00 70.25 189 GLY A N 1
ATOM 1514 C CA . GLY A 1 189 ? -28.774 3.831 14.740 1.00 70.25 189 GLY A CA 1
ATOM 1515 C C . GLY A 1 189 ? -29.131 2.352 14.951 1.00 70.25 189 GLY A C 1
ATOM 1516 O O . GLY A 1 189 ? -28.334 1.439 14.744 1.00 70.25 189 GLY A O 1
ATOM 1517 N N . LYS A 1 190 ? -30.383 2.097 15.360 1.00 57.75 190 LYS A N 1
ATOM 1518 C CA . LYS A 1 190 ? -30.955 0.743 15.445 1.00 57.75 190 LYS A CA 1
ATOM 1519 C C . LYS A 1 190 ? -31.543 0.362 14.087 1.00 57.75 190 LYS A C 1
ATOM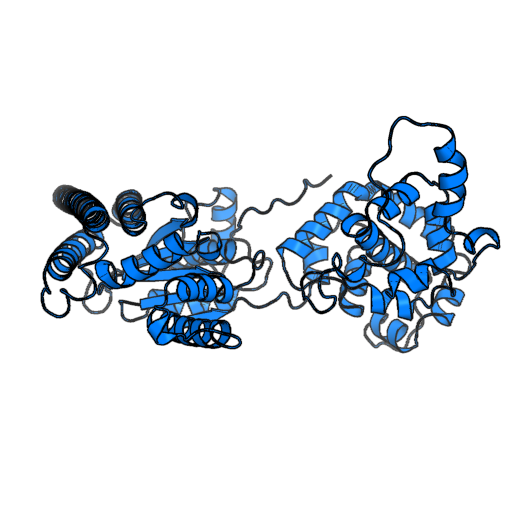 1521 O O . LYS A 1 190 ? -32.638 0.802 13.747 1.00 57.75 190 LYS A O 1
ATOM 1526 N N . ARG A 1 191 ? -30.845 -0.466 13.315 1.00 55.44 191 ARG A N 1
ATOM 1527 C CA . ARG A 1 191 ? -31.466 -1.251 12.237 1.00 55.44 191 ARG A CA 1
ATOM 1528 C C . ARG A 1 191 ? -31.495 -2.722 12.654 1.00 55.44 191 ARG A C 1
ATOM 1530 O O . ARG A 1 191 ? -30.728 -3.124 13.524 1.00 55.44 191 ARG A O 1
ATOM 1537 N N . ASP A 1 192 ? -32.478 -3.442 12.124 1.00 49.12 192 ASP A N 1
ATOM 1538 C CA . ASP A 1 192 ? -32.983 -4.754 12.558 1.00 49.12 192 ASP A CA 1
ATOM 1539 C C . ASP A 1 192 ? -31.884 -5.797 12.882 1.00 49.12 192 ASP A C 1
ATOM 1541 O O . ASP A 1 192 ? -30.756 -5.688 12.405 1.00 49.12 192 ASP A O 1
ATOM 1545 N N . ARG A 1 193 ? -32.196 -6.859 13.648 1.00 45.84 193 ARG A N 1
ATOM 1546 C CA . ARG A 1 193 ? -31.241 -7.934 14.035 1.00 45.84 193 ARG A CA 1
ATOM 1547 C C . ARG A 1 193 ? -30.524 -8.579 12.839 1.00 45.84 193 ARG A C 1
ATOM 1549 O O . ARG A 1 193 ? -29.472 -9.178 13.033 1.00 45.84 193 ARG A O 1
ATOM 1556 N N . ARG A 1 194 ? -31.077 -8.452 11.626 1.00 47.69 194 ARG A N 1
ATOM 1557 C CA . ARG A 1 194 ? -30.501 -8.929 10.355 1.00 47.69 194 ARG A CA 1
ATOM 1558 C C . ARG A 1 194 ? -29.644 -7.890 9.607 1.00 47.69 194 ARG A C 1
ATOM 1560 O O . ARG A 1 194 ? -28.994 -8.252 8.636 1.00 47.69 194 ARG A O 1
ATOM 1567 N N . SER A 1 195 ? -29.612 -6.628 10.040 1.00 55.72 195 SER A N 1
ATOM 1568 C CA . SER A 1 195 ? -28.862 -5.530 9.411 1.00 55.72 195 SER A CA 1
ATOM 1569 C C . SER A 1 195 ? -28.282 -4.576 10.467 1.00 55.72 195 SER A C 1
ATOM 1571 O O . SER A 1 195 ? -28.719 -3.428 10.596 1.00 55.72 195 SER A O 1
ATOM 1573 N N . ARG A 1 196 ? -27.305 -5.043 11.253 1.00 68.00 196 ARG A N 1
ATOM 1574 C CA . ARG A 1 196 ? -26.554 -4.156 12.153 1.00 68.00 196 ARG A CA 1
ATOM 1575 C C . ARG A 1 196 ? -25.715 -3.195 11.318 1.00 68.00 196 ARG A C 1
ATOM 1577 O O . ARG A 1 196 ? -24.883 -3.629 10.522 1.00 68.00 196 ARG A O 1
ATOM 1584 N N . HIS A 1 197 ? -25.967 -1.901 11.491 1.00 80.81 197 HIS A N 1
ATOM 1585 C CA . HIS A 1 197 ? -25.136 -0.871 10.891 1.00 80.81 197 HIS A CA 1
ATOM 1586 C C . HIS A 1 197 ? -23.760 -0.900 11.570 1.00 80.81 197 HIS A C 1
ATOM 1588 O O . HIS A 1 197 ? -23.689 -0.960 12.797 1.00 80.81 197 HIS A O 1
ATOM 1594 N N . ARG A 1 198 ? -22.683 -0.903 10.784 1.00 86.94 198 ARG A N 1
ATOM 1595 C CA . ARG A 1 198 ? -21.310 -1.064 11.281 1.00 86.94 198 ARG A CA 1
ATOM 1596 C C . ARG A 1 198 ? -20.448 0.145 10.949 1.00 86.94 198 ARG A C 1
ATOM 1598 O O . ARG A 1 198 ? -20.597 0.746 9.886 1.00 86.94 198 ARG A O 1
ATOM 1605 N N . LEU A 1 199 ? -19.537 0.459 11.858 1.00 92.00 199 LEU A N 1
ATOM 1606 C CA . LEU A 1 199 ? -18.443 1.391 11.651 1.00 92.00 199 LEU A CA 1
ATOM 1607 C C . LEU A 1 199 ? -17.241 0.612 11.114 1.00 92.00 199 LEU A C 1
ATOM 1609 O O . LEU A 1 199 ? -16.712 -0.258 11.801 1.00 92.00 199 LEU A O 1
ATOM 1613 N N . VAL A 1 200 ? -16.815 0.929 9.898 1.00 94.94 200 VAL A N 1
ATOM 1614 C CA . VAL A 1 200 ? -15.564 0.447 9.311 1.00 94.94 200 VAL A CA 1
ATOM 1615 C C . VAL A 1 200 ? -14.529 1.558 9.437 1.00 94.94 200 VAL A C 1
ATOM 1617 O O . VAL A 1 200 ? -14.728 2.645 8.910 1.00 94.94 200 VAL A O 1
ATOM 1620 N N . VAL A 1 201 ? -13.424 1.301 10.122 1.00 97.00 201 VAL A N 1
ATOM 1621 C CA . VAL A 1 201 ? -12.298 2.232 10.223 1.00 97.00 201 VAL A CA 1
ATOM 1622 C C . VAL A 1 201 ? -11.193 1.746 9.292 1.00 97.00 201 VAL A C 1
ATOM 1624 O O . VAL A 1 201 ? -10.607 0.687 9.521 1.00 97.00 201 VAL A O 1
ATOM 1627 N N . LEU A 1 202 ? -10.921 2.507 8.235 1.00 98.25 202 LEU A N 1
ATOM 1628 C CA . LEU A 1 202 ? -9.783 2.282 7.348 1.00 98.25 202 LEU A CA 1
ATOM 1629 C C . LEU A 1 202 ? -8.573 3.006 7.938 1.00 98.25 202 LEU A C 1
ATOM 1631 O O . LEU A 1 202 ? -8.593 4.229 8.056 1.00 98.25 202 LEU A O 1
ATOM 1635 N N . ILE A 1 203 ? -7.554 2.249 8.332 1.00 98.06 203 ILE A N 1
ATOM 1636 C CA . ILE A 1 203 ? -6.301 2.761 8.889 1.00 98.06 203 ILE A CA 1
ATOM 1637 C C . ILE A 1 203 ? -5.231 2.636 7.814 1.00 98.06 203 ILE A C 1
ATOM 1639 O O . ILE A 1 203 ? -4.911 1.520 7.409 1.00 98.06 203 ILE A O 1
ATOM 1643 N N . ASP A 1 204 ? -4.689 3.760 7.361 1.00 97.56 204 ASP A N 1
ATOM 1644 C CA . ASP A 1 204 ? -3.644 3.801 6.335 1.00 97.56 204 ASP A CA 1
ATOM 1645 C C . ASP A 1 204 ? -2.312 4.323 6.883 1.00 97.56 204 ASP A C 1
ATOM 1647 O O . ASP A 1 204 ? -2.261 4.940 7.951 1.00 97.56 204 ASP A O 1
ATOM 1651 N N . ASP A 1 205 ? -1.237 4.047 6.141 1.00 95.69 205 ASP A N 1
ATOM 1652 C CA . ASP A 1 205 ? 0.144 4.455 6.431 1.00 95.69 205 ASP A CA 1
ATOM 1653 C C . ASP A 1 205 ? 0.647 4.053 7.839 1.00 95.69 205 ASP A C 1
ATOM 1655 O O . ASP A 1 205 ? 1.587 4.642 8.374 1.00 95.69 205 ASP A O 1
ATOM 1659 N N . LEU A 1 206 ? 0.078 2.991 8.428 1.00 95.69 206 LEU A N 1
ATOM 1660 C CA . LEU A 1 206 ? 0.537 2.425 9.705 1.00 95.69 206 LEU A CA 1
ATOM 1661 C C . LEU A 1 206 ? 2.003 1.975 9.631 1.00 95.69 206 LEU A C 1
ATOM 1663 O O . LEU A 1 206 ? 2.753 2.096 10.593 1.00 95.69 206 LEU A O 1
ATOM 1667 N N . ASP A 1 207 ? 2.425 1.474 8.471 1.00 94.44 207 ASP A N 1
ATOM 1668 C CA . ASP A 1 207 ? 3.790 1.029 8.193 1.00 94.44 207 ASP A CA 1
ATOM 1669 C C . ASP A 1 207 ? 4.786 2.171 7.952 1.00 94.44 207 ASP A C 1
ATOM 1671 O O . ASP A 1 207 ? 5.957 1.897 7.698 1.00 94.44 207 ASP A O 1
ATOM 1675 N N . ARG A 1 208 ? 4.350 3.433 8.032 1.00 94.00 208 ARG A N 1
ATOM 1676 C CA . ARG A 1 208 ? 5.236 4.609 8.078 1.00 94.00 208 ARG A CA 1
ATOM 1677 C C . ARG A 1 208 ? 5.442 5.136 9.494 1.00 94.00 208 ARG A C 1
ATOM 1679 O O . ARG A 1 208 ? 6.257 6.037 9.686 1.00 94.00 208 ARG A O 1
ATOM 1686 N N . CYS A 1 209 ? 4.694 4.617 10.467 1.00 95.6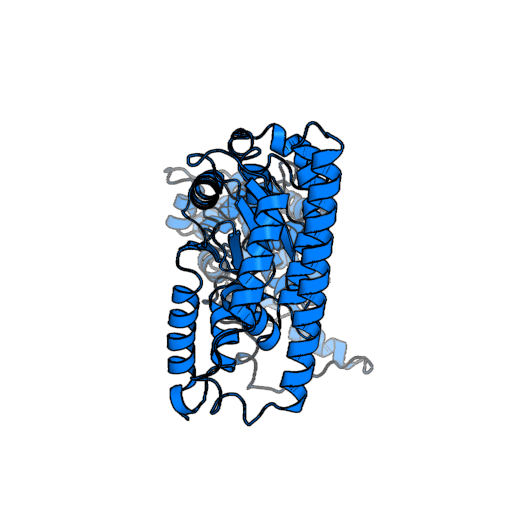9 209 CYS A N 1
ATOM 1687 C CA . CYS A 1 209 ? 4.817 5.054 11.844 1.00 95.69 209 CYS A CA 1
ATOM 1688 C C . CYS A 1 209 ? 6.117 4.575 12.502 1.00 95.69 209 CYS A C 1
ATOM 1690 O O . CYS A 1 209 ? 6.685 3.551 12.122 1.00 95.69 209 CYS A O 1
ATOM 1692 N N . GLU A 1 210 ? 6.554 5.299 13.537 1.00 95.12 210 GLU A N 1
ATOM 1693 C CA . GLU A 1 210 ? 7.611 4.835 14.435 1.00 95.12 210 GLU A CA 1
ATOM 1694 C C . GLU A 1 210 ? 7.134 3.541 15.117 1.00 95.12 210 GLU A C 1
ATOM 1696 O O . GLU A 1 210 ? 5.932 3.395 15.383 1.00 95.12 210 GLU A O 1
ATOM 1701 N N . PRO A 1 211 ? 8.057 2.624 15.463 1.00 93.81 211 PRO A N 1
ATOM 1702 C CA . PRO A 1 211 ? 7.723 1.364 16.117 1.00 93.81 211 PRO A CA 1
ATOM 1703 C C . PRO A 1 211 ? 6.806 1.500 17.338 1.00 93.81 211 PRO A C 1
ATOM 1705 O O . PRO A 1 211 ? 5.851 0.739 17.473 1.00 93.81 211 PRO A O 1
ATOM 1708 N N . GLU A 1 212 ? 7.080 2.472 18.214 1.00 89.88 212 GLU A N 1
ATOM 1709 C CA . GLU A 1 212 ? 6.270 2.775 19.404 1.00 89.88 212 GLU A CA 1
ATOM 1710 C C . GLU A 1 212 ? 4.843 3.182 19.031 1.00 89.88 212 GLU A C 1
ATOM 1712 O O . GLU A 1 212 ? 3.884 2.542 19.455 1.00 89.88 212 GLU A O 1
ATOM 1717 N N . THR A 1 213 ? 4.685 4.199 18.182 1.00 92.81 213 THR A N 1
ATOM 1718 C CA . THR A 1 213 ? 3.372 4.722 17.789 1.00 92.81 213 THR A CA 1
ATOM 1719 C C . THR A 1 213 ? 2.516 3.644 17.120 1.00 92.81 213 THR A C 1
ATOM 1721 O O . THR A 1 213 ? 1.331 3.503 17.436 1.00 92.81 213 THR A O 1
ATOM 1724 N N . ALA A 1 214 ? 3.107 2.846 16.222 1.00 95.00 214 ALA A N 1
ATOM 1725 C CA . ALA A 1 214 ? 2.409 1.745 15.563 1.00 95.00 214 ALA A CA 1
ATOM 1726 C C . ALA A 1 214 ? 1.927 0.694 16.577 1.00 95.00 214 ALA A C 1
ATOM 1728 O O . ALA A 1 214 ? 0.765 0.279 16.538 1.00 95.00 214 ALA A O 1
ATOM 1729 N N . TYR A 1 215 ? 2.799 0.296 17.507 1.00 93.00 215 TYR A N 1
ATOM 1730 C CA . TYR A 1 215 ? 2.478 -0.675 18.551 1.00 93.00 215 TYR A CA 1
ATOM 1731 C C . TYR A 1 215 ? 1.376 -0.169 19.494 1.00 93.00 215 TYR A C 1
ATOM 1733 O O . TYR A 1 215 ? 0.376 -0.861 19.701 1.00 93.00 215 TYR A O 1
ATOM 1741 N N . GLN A 1 216 ? 1.490 1.067 19.987 1.00 91.06 216 GLN A N 1
ATOM 1742 C CA . GLN A 1 216 ? 0.489 1.688 20.860 1.00 91.06 216 GLN A CA 1
ATOM 1743 C C . GLN A 1 216 ? -0.880 1.822 20.189 1.00 91.06 216 GLN A C 1
ATOM 1745 O O . GLN A 1 216 ? -1.911 1.635 20.840 1.00 91.06 216 GLN A O 1
ATOM 1750 N N . LEU A 1 217 ? -0.922 2.134 18.889 1.00 93.56 217 LEU A N 1
ATOM 1751 C CA . LEU A 1 217 ? -2.181 2.201 18.152 1.00 93.56 217 LEU A CA 1
ATOM 1752 C C . LEU A 1 217 ? -2.847 0.821 18.052 1.00 93.56 217 LEU A C 1
ATOM 1754 O O . LEU A 1 217 ? -4.051 0.712 18.293 1.00 93.56 217 LEU A O 1
ATOM 1758 N N . LEU A 1 218 ? -2.080 -0.231 17.744 1.00 93.06 218 LEU A N 1
ATOM 1759 C CA . LEU A 1 218 ? -2.578 -1.610 17.675 1.00 93.06 218 LEU A CA 1
ATOM 1760 C C . LEU A 1 218 ? -3.116 -2.099 19.029 1.00 93.06 218 LEU A C 1
ATOM 1762 O O . LEU A 1 218 ? -4.238 -2.612 19.101 1.00 93.06 218 LEU A O 1
ATOM 1766 N N . GLU A 1 219 ? -2.369 -1.874 20.111 1.00 89.38 219 GLU A N 1
ATOM 1767 C CA . GLU A 1 219 ? -2.823 -2.167 21.477 1.00 89.38 219 GLU A CA 1
ATOM 1768 C C . GLU A 1 219 ? -4.078 -1.355 21.830 1.00 89.38 219 GLU A C 1
ATOM 1770 O O . GLU A 1 219 ? -5.058 -1.900 22.342 1.00 89.38 219 GLU A O 1
ATOM 1775 N N . GLY A 1 220 ? -4.114 -0.070 21.470 1.00 88.31 220 GLY A N 1
ATOM 1776 C CA . GLY A 1 220 ? -5.271 0.793 21.681 1.00 88.31 220 GLY A CA 1
ATOM 1777 C C . GLY A 1 220 ? -6.538 0.293 20.978 1.00 88.31 220 GLY A C 1
ATOM 1778 O O . GLY A 1 220 ? -7.613 0.270 21.586 1.00 88.31 220 GLY A O 1
ATOM 1779 N N . ILE A 1 221 ? -6.426 -0.174 19.730 1.00 90.06 221 ILE A N 1
ATOM 1780 C CA . ILE A 1 221 ? -7.544 -0.782 18.989 1.00 90.06 221 ILE A CA 1
ATOM 1781 C C . ILE A 1 221 ? -8.067 -2.014 19.735 1.00 90.06 221 ILE A C 1
ATOM 1783 O O . ILE A 1 221 ? -9.271 -2.134 19.983 1.00 90.06 221 ILE A O 1
ATOM 1787 N N . LYS A 1 222 ? -7.168 -2.907 20.153 1.00 86.50 222 LYS A N 1
ATOM 1788 C CA . LYS A 1 222 ? -7.511 -4.151 2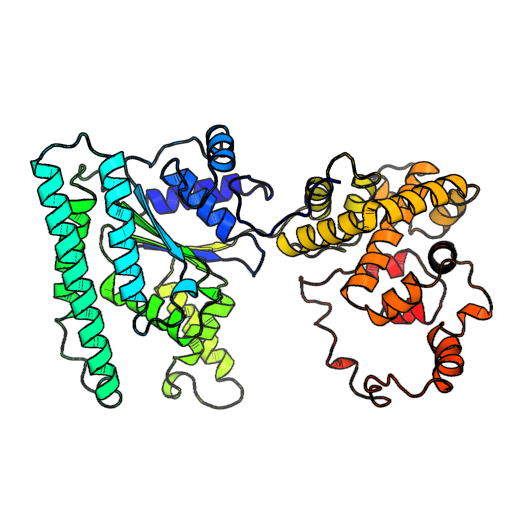0.852 1.00 86.50 222 LYS A CA 1
ATOM 1789 C C . LYS A 1 222 ? -8.170 -3.894 22.212 1.00 86.50 222 LYS A C 1
ATOM 1791 O O . LYS A 1 222 ? -9.205 -4.495 22.526 1.00 86.50 222 LYS A O 1
ATOM 1796 N N . ILE A 1 223 ? -7.607 -2.980 23.002 1.00 84.00 223 ILE A N 1
ATOM 1797 C CA . ILE A 1 223 ? -8.055 -2.672 24.365 1.00 84.00 223 ILE A CA 1
ATOM 1798 C C . ILE A 1 223 ? -9.367 -1.883 24.351 1.00 84.00 223 ILE A C 1
ATOM 1800 O O . ILE A 1 223 ? -10.309 -2.258 25.054 1.00 84.00 223 ILE A O 1
ATOM 1804 N N . TYR A 1 224 ? -9.470 -0.819 23.552 1.00 82.88 224 TYR A N 1
ATOM 1805 C CA . TYR A 1 224 ? -10.577 0.140 23.652 1.00 82.88 224 TYR A CA 1
ATOM 1806 C C . TYR A 1 224 ? -11.643 -0.012 22.565 1.00 82.88 224 TYR A C 1
ATOM 1808 O O . TYR A 1 224 ? -12.810 0.277 22.829 1.00 82.88 224 TYR A O 1
ATOM 1816 N N . LEU A 1 225 ? -11.275 -0.462 21.361 1.00 84.38 225 LEU A N 1
ATOM 1817 C CA . LEU A 1 225 ? -12.128 -0.339 20.172 1.00 84.38 225 LEU A CA 1
ATOM 1818 C C . LEU A 1 225 ? -12.651 -1.662 19.599 1.00 84.38 225 LEU A C 1
ATOM 1820 O O . LEU A 1 225 ? -13.429 -1.640 18.645 1.00 84.38 225 LEU A O 1
ATOM 1824 N N . ASN A 1 226 ? -12.288 -2.798 20.197 1.00 82.75 226 ASN A N 1
ATOM 1825 C CA . ASN A 1 226 ? -12.762 -4.135 19.827 1.00 82.75 226 ASN A CA 1
ATOM 1826 C C . ASN A 1 226 ? -14.261 -4.342 20.176 1.00 82.75 226 ASN A C 1
ATOM 1828 O O . ASN A 1 226 ? -14.592 -5.166 21.026 1.00 82.75 226 ASN A O 1
ATOM 1832 N N . LEU A 1 227 ? -15.161 -3.537 19.602 1.00 87.56 227 LEU A N 1
ATOM 1833 C CA . LEU A 1 227 ? -16.584 -3.423 19.954 1.00 87.56 227 LEU A CA 1
ATOM 1834 C C . LEU A 1 227 ? -17.514 -4.092 18.920 1.00 87.56 227 LEU A C 1
ATOM 1836 O O . LEU A 1 227 ? -17.196 -4.070 17.732 1.00 87.56 227 LEU A O 1
ATOM 1840 N N . PRO A 1 228 ? -18.720 -4.568 19.301 1.00 85.50 228 PRO A N 1
ATOM 1841 C CA . PRO A 1 228 ? -19.627 -5.331 18.420 1.00 85.50 228 PRO A CA 1
ATOM 1842 C C . PRO A 1 228 ? -20.129 -4.633 17.143 1.00 85.50 228 PRO A C 1
ATOM 1844 O O . PRO A 1 228 ? -20.839 -5.242 16.347 1.00 85.50 228 PRO A O 1
ATOM 1847 N N . SER A 1 229 ? -19.830 -3.347 16.948 1.00 86.56 229 SER A N 1
ATOM 1848 C CA . SER A 1 229 ? -20.205 -2.581 15.747 1.00 86.56 229 SER A CA 1
ATOM 1849 C C . SER A 1 229 ? -18.997 -2.067 14.958 1.00 86.56 229 SER A C 1
ATOM 1851 O O . SER A 1 229 ? -19.195 -1.331 13.995 1.00 86.56 229 SER A O 1
ATOM 1853 N N . CYS A 1 230 ? -17.771 -2.430 15.349 1.00 92.00 230 CYS A N 1
ATOM 1854 C CA . CYS A 1 230 ? -16.538 -1.907 14.764 1.00 92.00 230 CYS A CA 1
ATOM 1855 C C . CYS A 1 230 ? -15.805 -2.963 13.937 1.00 92.00 230 CYS A C 1
ATOM 1857 O O . CYS A 1 230 ? -15.567 -4.081 14.392 1.00 92.00 230 CYS A O 1
ATOM 1859 N N . VAL A 1 231 ? -15.388 -2.573 12.739 1.00 95.19 231 VAL A N 1
ATOM 1860 C CA . VAL A 1 231 ? -14.494 -3.340 11.874 1.00 95.19 231 VAL A CA 1
ATOM 1861 C C . VAL A 1 231 ? -13.309 -2.452 11.519 1.00 95.19 231 VAL A C 1
ATOM 1863 O O . VAL A 1 231 ? -13.500 -1.303 11.137 1.00 95.19 231 VAL A O 1
ATOM 1866 N N . PHE A 1 232 ? -12.092 -2.968 11.626 1.00 97.19 232 PHE A N 1
ATOM 1867 C CA . PHE A 1 232 ? -10.869 -2.251 11.265 1.00 97.19 232 PHE A CA 1
ATOM 1868 C C . PHE A 1 232 ? -10.269 -2.861 10.005 1.00 97.19 232 PHE A C 1
ATOM 1870 O O . PHE A 1 232 ? -10.284 -4.079 9.849 1.00 97.19 232 PHE A O 1
ATOM 1877 N N . VAL A 1 233 ? -9.736 -2.032 9.112 1.00 98.12 233 VAL A N 1
ATOM 1878 C CA . VAL A 1 233 ? -8.972 -2.479 7.942 1.00 98.12 233 VAL A CA 1
ATOM 1879 C C . VAL A 1 233 ? -7.636 -1.752 7.949 1.00 98.12 233 VAL A C 1
ATOM 1881 O O . VAL A 1 233 ? -7.605 -0.532 7.819 1.00 98.12 233 VAL A O 1
ATOM 1884 N N . LEU A 1 234 ? -6.546 -2.494 8.122 1.00 98.19 234 LEU A N 1
ATOM 1885 C CA . LEU A 1 234 ? -5.191 -1.964 8.243 1.00 98.19 234 LEU A CA 1
ATOM 1886 C C . LEU A 1 234 ? -4.470 -2.058 6.894 1.00 98.19 234 LEU A C 1
ATOM 1888 O O . LEU A 1 234 ? -4.108 -3.153 6.463 1.00 98.19 234 LEU A O 1
ATOM 1892 N N . GLY A 1 235 ? -4.231 -0.929 6.233 1.00 97.62 235 GLY A N 1
ATOM 1893 C CA . GLY A 1 235 ? -3.249 -0.834 5.156 1.00 97.62 235 GLY A CA 1
ATOM 1894 C C . GLY A 1 235 ? -1.849 -0.864 5.752 1.00 97.62 235 GLY A C 1
ATOM 1895 O O . GLY A 1 235 ? -1.444 0.082 6.420 1.00 97.62 235 GLY A O 1
ATOM 1896 N N . MET A 1 236 ? -1.109 -1.955 5.545 1.00 95.69 236 MET A N 1
ATOM 1897 C CA . MET A 1 236 ? 0.203 -2.120 6.175 1.00 95.69 236 MET A CA 1
ATOM 1898 C C . MET A 1 236 ? 1.185 -2.931 5.332 1.00 95.69 236 MET A C 1
ATOM 1900 O O . MET A 1 236 ? 0.805 -3.783 4.531 1.00 95.69 236 MET A O 1
ATOM 1904 N N . ASN A 1 237 ? 2.477 -2.721 5.560 1.00 95.56 237 ASN A N 1
ATOM 1905 C CA . ASN A 1 237 ? 3.488 -3.732 5.288 1.00 95.56 237 ASN A CA 1
ATOM 1906 C C . ASN A 1 237 ? 3.650 -4.597 6.543 1.00 95.56 237 ASN A C 1
ATOM 1908 O O . ASN A 1 237 ? 4.236 -4.167 7.535 1.00 95.56 237 ASN A O 1
ATOM 1912 N N . GLN A 1 238 ? 3.147 -5.829 6.478 1.00 94.19 238 GLN A N 1
ATOM 1913 C CA . GLN A 1 238 ? 3.163 -6.779 7.595 1.00 94.19 238 GLN A CA 1
ATOM 1914 C C . GLN A 1 238 ? 4.556 -6.939 8.221 1.00 94.19 238 GLN A C 1
ATOM 1916 O O . GLN A 1 238 ? 4.679 -6.886 9.438 1.00 94.19 238 GLN A O 1
ATOM 1921 N N . ARG A 1 239 ? 5.618 -7.036 7.409 1.00 92.81 239 ARG A N 1
ATOM 1922 C CA . ARG A 1 239 ? 6.989 -7.224 7.913 1.00 92.81 239 ARG A CA 1
ATOM 1923 C C . ARG A 1 239 ? 7.478 -6.020 8.717 1.00 92.81 239 ARG A C 1
ATOM 1925 O O . ARG A 1 239 ? 8.257 -6.185 9.652 1.00 92.81 239 ARG A O 1
ATOM 1932 N N . ILE A 1 240 ? 7.062 -4.811 8.340 1.00 94.06 240 ILE A N 1
ATOM 1933 C CA . ILE A 1 240 ? 7.406 -3.583 9.067 1.00 94.06 240 ILE A CA 1
ATOM 1934 C C . ILE A 1 240 ? 6.655 -3.535 10.398 1.00 94.06 240 ILE A C 1
ATOM 1936 O O . ILE A 1 240 ? 7.265 -3.248 11.424 1.00 94.06 240 ILE A O 1
ATOM 1940 N N . ILE A 1 241 ? 5.375 -3.909 10.404 1.00 95.94 241 ILE A N 1
ATOM 1941 C CA . ILE A 1 241 ? 4.565 -3.957 11.628 1.00 95.94 241 ILE A CA 1
ATOM 1942 C C . ILE A 1 241 ? 5.061 -5.033 12.599 1.00 95.94 241 ILE A C 1
ATOM 1944 O O . ILE A 1 241 ? 5.210 -4.762 13.785 1.00 95.94 241 ILE A O 1
ATOM 1948 N N . GLU A 1 242 ? 5.405 -6.224 12.115 1.00 94.75 242 GLU A N 1
ATOM 1949 C CA . GLU A 1 242 ? 6.016 -7.273 12.940 1.00 94.75 242 GLU A CA 1
ATOM 1950 C C . GLU A 1 242 ? 7.344 -6.808 13.547 1.00 94.75 242 GLU A C 1
ATOM 1952 O O . GLU A 1 242 ? 7.613 -7.052 14.720 1.00 94.75 242 GLU A O 1
ATOM 1957 N N . ARG A 1 243 ? 8.175 -6.089 12.779 1.00 92.38 243 ARG A N 1
ATOM 1958 C CA . ARG A 1 243 ? 9.413 -5.493 13.304 1.00 92.38 243 ARG A CA 1
ATOM 1959 C C . ARG A 1 243 ? 9.140 -4.425 14.356 1.00 92.38 243 ARG A C 1
ATOM 1961 O O . ARG A 1 243 ? 9.912 -4.343 15.305 1.00 92.38 243 ARG A O 1
ATOM 1968 N N . ALA A 1 244 ? 8.088 -3.627 14.190 1.00 91.69 244 ALA A N 1
ATOM 1969 C CA . ALA A 1 244 ? 7.678 -2.642 15.180 1.00 91.69 244 ALA A CA 1
ATOM 1970 C C . ALA A 1 244 ? 7.254 -3.322 16.489 1.00 91.69 244 ALA A C 1
ATOM 1972 O O . ALA A 1 244 ? 7.802 -3.011 17.539 1.00 91.69 244 ALA A O 1
ATOM 1973 N N . ILE A 1 245 ? 6.370 -4.322 16.416 1.00 92.31 245 ILE A N 1
ATOM 1974 C CA . ILE A 1 245 ? 5.918 -5.106 17.576 1.00 92.31 245 ILE A CA 1
ATOM 1975 C C . ILE A 1 245 ? 7.098 -5.809 18.260 1.00 92.31 245 ILE A C 1
ATOM 1977 O O . ILE A 1 245 ? 7.208 -5.785 19.482 1.00 92.31 245 ILE A O 1
ATOM 1981 N N . ALA A 1 246 ? 8.013 -6.402 17.486 1.00 91.25 246 ALA A N 1
ATOM 1982 C CA . ALA A 1 246 ? 9.159 -7.139 18.015 1.00 91.25 246 ALA A CA 1
ATOM 1983 C C . ALA A 1 246 ? 10.083 -6.290 18.908 1.00 91.25 246 ALA A C 1
ATOM 1985 O O . ALA A 1 246 ? 10.760 -6.854 19.765 1.00 91.25 246 ALA A O 1
ATOM 1986 N N . GLN A 1 247 ? 10.116 -4.965 18.722 1.00 90.25 247 GLN A N 1
ATOM 1987 C CA . GLN A 1 247 ? 10.909 -4.048 19.552 1.00 90.25 247 GLN A CA 1
ATOM 1988 C C . GLN A 1 247 ? 10.315 -3.831 20.950 1.00 90.25 247 GLN A C 1
ATOM 1990 O O . GLN A 1 247 ? 11.048 -3.443 21.855 1.00 90.25 247 GLN A O 1
ATOM 1995 N N . HIS A 1 248 ? 9.027 -4.133 21.135 1.00 86.69 248 HIS A N 1
ATOM 1996 C CA . HIS A 1 248 ? 8.295 -3.965 22.397 1.00 86.69 248 HIS A CA 1
ATOM 1997 C C . HIS A 1 248 ? 8.138 -5.261 23.190 1.00 86.69 248 HIS A C 1
ATOM 1999 O O . HIS A 1 248 ? 7.553 -5.266 24.271 1.00 86.69 248 HIS A O 1
ATOM 2005 N N . LEU A 1 249 ? 8.649 -6.379 22.670 1.00 84.81 249 LEU A N 1
ATOM 2006 C CA . LEU A 1 249 ? 8.591 -7.655 23.373 1.00 84.81 249 LEU A CA 1
ATOM 2007 C C . LEU A 1 249 ? 9.636 -7.703 24.502 1.00 84.81 249 LEU A C 1
ATOM 2009 O O . LEU A 1 249 ? 10.803 -7.373 24.268 1.00 84.81 249 LEU A O 1
ATOM 2013 N N . PRO A 1 250 ? 9.271 -8.166 25.715 1.00 81.75 250 PRO A N 1
ATOM 2014 C CA . PRO A 1 250 ? 10.213 -8.267 26.823 1.00 81.75 250 PRO A CA 1
ATOM 2015 C C . PRO A 1 250 ? 11.389 -9.193 26.496 1.00 81.75 250 PRO A C 1
ATOM 2017 O O . PRO A 1 250 ? 11.195 -10.330 26.060 1.00 81.75 250 PRO A O 1
ATOM 2020 N N . LYS A 1 251 ? 12.615 -8.759 26.814 1.00 79.56 251 LYS A N 1
ATOM 2021 C CA . LYS A 1 251 ? 13.831 -9.571 26.611 1.00 79.56 251 LYS A CA 1
ATOM 2022 C C . LYS A 1 251 ? 13.791 -10.923 27.326 1.00 79.56 251 LYS A C 1
ATOM 2024 O O . LYS A 1 251 ? 14.343 -11.896 26.822 1.00 79.56 251 LYS A O 1
ATOM 2029 N N . ALA A 1 252 ? 13.096 -10.998 28.463 1.00 76.94 252 ALA A N 1
ATOM 2030 C CA . ALA A 1 252 ? 12.873 -12.244 29.199 1.00 76.94 252 ALA A CA 1
ATOM 2031 C C . ALA A 1 252 ? 12.157 -13.318 28.358 1.00 76.94 252 ALA A C 1
ATOM 2033 O O . ALA A 1 252 ? 12.350 -14.507 28.589 1.00 76.94 252 ALA A O 1
ATOM 2034 N N . VAL A 1 253 ? 11.352 -12.901 27.375 1.00 77.62 253 VAL A N 1
ATOM 2035 C CA . VAL A 1 253 ? 10.623 -13.789 26.461 1.00 77.62 253 VAL A CA 1
ATOM 2036 C C . VAL A 1 253 ? 11.447 -14.087 25.204 1.00 77.62 253 VAL A C 1
ATOM 2038 O O . VAL A 1 253 ? 11.409 -15.199 24.687 1.00 77.62 253 VAL A O 1
ATOM 2041 N N . THR A 1 254 ? 12.204 -13.111 24.697 1.00 81.88 254 THR A N 1
ATOM 2042 C CA . THR A 1 254 ? 12.908 -13.231 23.408 1.00 81.88 254 THR A CA 1
ATOM 2043 C C . THR A 1 254 ? 14.317 -13.818 23.514 1.00 81.88 254 THR A C 1
ATOM 2045 O O . THR A 1 254 ? 14.869 -14.256 22.504 1.00 81.88 254 THR A O 1
ATOM 2048 N N . GLY A 1 255 ? 14.908 -13.807 24.713 1.00 81.31 255 GLY A N 1
ATOM 2049 C CA . GLY A 1 255 ? 16.308 -14.161 24.952 1.00 81.31 255 GLY A CA 1
ATOM 2050 C C . GLY A 1 255 ? 17.301 -13.082 24.494 1.00 81.31 255 GLY A C 1
ATOM 2051 O O . GLY A 1 255 ? 16.911 -12.020 24.000 1.00 81.31 255 GLY A O 1
ATOM 2052 N N . GLU A 1 256 ? 18.598 -13.369 24.648 1.00 76.62 256 GLU A N 1
ATOM 2053 C CA . GLU A 1 256 ? 19.723 -12.518 24.225 1.00 76.62 256 GLU A CA 1
ATOM 2054 C C . GLU A 1 256 ? 20.678 -13.287 23.289 1.00 76.62 256 GLU A C 1
ATOM 2056 O O . GLU A 1 256 ? 20.767 -14.512 23.355 1.00 76.62 256 GLU A O 1
ATOM 2061 N N . GLY A 1 257 ? 21.396 -12.575 22.408 1.00 77.88 257 GLY A N 1
ATOM 2062 C CA . GLY A 1 257 ? 22.406 -13.152 21.503 1.00 77.88 257 GLY A CA 1
ATOM 2063 C C . GLY A 1 257 ? 21.938 -13.436 20.066 1.00 77.88 257 GLY A C 1
ATOM 2064 O O . GLY A 1 257 ? 20.874 -12.988 19.622 1.00 77.88 257 GLY A O 1
ATOM 2065 N N . GLU A 1 258 ? 22.769 -14.166 19.311 1.00 64.94 258 GLU A N 1
ATOM 2066 C CA . GLU A 1 258 ? 22.513 -14.561 17.917 1.00 64.94 258 GLU A CA 1
ATOM 2067 C C . GLU A 1 258 ? 21.320 -15.527 17.838 1.00 64.94 258 GLU A C 1
ATOM 2069 O O . GLU A 1 258 ? 21.430 -16.728 18.053 1.00 64.94 258 GLU A O 1
ATOM 2074 N N . GLY A 1 259 ? 20.135 -14.982 17.563 1.00 78.94 259 GLY A N 1
ATOM 2075 C CA . GLY A 1 259 ? 18.887 -15.746 17.473 1.00 78.94 259 GLY A CA 1
ATOM 2076 C C . GLY A 1 259 ? 17.689 -15.026 18.085 1.00 78.94 259 GLY A C 1
ATOM 2077 O O . GLY A 1 259 ? 16.571 -15.206 17.596 1.00 78.94 259 GLY A O 1
ATOM 2078 N N . ALA A 1 260 ? 17.920 -14.131 19.053 1.00 84.06 260 ALA A N 1
ATOM 2079 C CA . ALA A 1 260 ? 16.865 -13.369 19.728 1.00 84.06 260 ALA A CA 1
ATOM 2080 C C . ALA A 1 260 ? 15.987 -12.601 18.726 1.00 84.06 260 ALA A C 1
ATOM 2082 O O . ALA A 1 260 ? 14.768 -12.728 18.728 1.00 84.06 260 ALA A O 1
ATOM 2083 N N . ALA A 1 261 ? 16.600 -11.925 17.748 1.00 84.00 261 ALA A N 1
ATOM 2084 C CA . ALA A 1 261 ? 15.875 -11.195 16.707 1.00 84.00 261 ALA A CA 1
ATOM 2085 C C . ALA A 1 261 ? 14.992 -12.083 15.804 1.00 84.00 261 ALA A C 1
ATOM 2087 O O . ALA A 1 261 ? 14.067 -11.582 15.162 1.00 84.00 261 ALA A O 1
ATOM 2088 N N . ARG A 1 262 ? 15.288 -13.385 15.683 1.00 86.19 262 ARG A N 1
ATOM 2089 C CA . ARG A 1 262 ? 14.429 -14.338 14.959 1.00 86.19 262 ARG A CA 1
ATOM 2090 C C . ARG A 1 262 ? 13.234 -14.733 15.824 1.00 86.19 262 ARG A C 1
ATOM 2092 O O . ARG A 1 262 ? 12.117 -14.746 15.320 1.00 86.19 262 ARG A O 1
ATOM 2099 N N . VAL A 1 263 ? 13.473 -14.998 17.108 1.00 88.38 263 VAL A N 1
ATOM 2100 C CA . VAL A 1 263 ? 12.432 -15.335 18.090 1.00 88.38 263 VAL A CA 1
ATOM 2101 C C . VAL A 1 263 ? 11.454 -14.172 18.266 1.00 88.38 263 VAL A C 1
ATOM 2103 O O . VAL A 1 263 ? 10.255 -14.374 18.102 1.00 88.38 263 VAL A O 1
ATOM 2106 N N . SER A 1 264 ? 11.939 -12.941 18.476 1.00 88.31 264 SER A N 1
ATOM 2107 C CA . SER A 1 264 ? 11.077 -11.754 18.606 1.00 88.31 264 SER A CA 1
ATOM 2108 C C . SER A 1 264 ? 10.177 -11.559 17.388 1.00 88.31 264 SER A C 1
ATOM 2110 O O . SER A 1 264 ? 9.007 -11.224 17.532 1.00 88.31 264 SER A O 1
ATOM 2112 N N . ARG A 1 265 ? 10.701 -11.795 16.177 1.00 88.81 265 ARG A N 1
ATOM 2113 C CA . ARG A 1 265 ? 9.915 -11.690 14.940 1.00 88.81 265 ARG A CA 1
ATOM 2114 C C . ARG A 1 265 ? 8.835 -12.763 14.834 1.00 88.81 265 ARG A C 1
ATOM 2116 O O . ARG A 1 265 ? 7.734 -12.441 14.408 1.00 88.81 265 ARG A O 1
ATOM 2123 N N . ALA A 1 266 ? 9.126 -14.001 15.234 1.00 90.31 266 ALA A N 1
ATOM 2124 C CA . ALA A 1 266 ? 8.130 -15.071 15.244 1.00 90.31 266 ALA A CA 1
ATOM 2125 C C . ALA A 1 266 ? 6.971 -14.746 16.203 1.00 90.31 266 ALA A C 1
ATOM 2127 O O . ALA A 1 266 ? 5.813 -14.777 15.799 1.00 90.31 266 ALA A O 1
ATOM 2128 N N . ILE A 1 267 ? 7.290 -14.316 17.429 1.00 91.69 267 ILE A N 1
ATOM 2129 C CA . ILE A 1 267 ? 6.288 -13.927 18.434 1.00 91.69 267 ILE A CA 1
ATOM 2130 C C . ILE A 1 267 ? 5.483 -12.707 17.969 1.00 91.69 267 ILE A C 1
ATOM 2132 O O . ILE A 1 267 ? 4.268 -12.654 18.151 1.00 91.69 267 ILE A O 1
ATOM 2136 N N . ALA A 1 268 ? 6.136 -11.724 17.346 1.00 92.69 268 ALA A N 1
ATOM 2137 C CA . ALA A 1 268 ? 5.453 -10.566 16.780 1.00 92.69 268 ALA A CA 1
ATOM 2138 C C . ALA A 1 268 ? 4.470 -10.954 15.662 1.00 92.69 268 ALA A C 1
ATOM 2140 O O . ALA A 1 268 ? 3.381 -10.386 15.594 1.00 92.69 268 ALA A O 1
ATOM 2141 N N . GLY A 1 269 ? 4.831 -11.936 14.829 1.00 93.25 269 GLY A N 1
ATOM 2142 C CA . GLY A 1 269 ? 3.941 -12.524 13.827 1.00 93.25 269 GLY A CA 1
ATOM 2143 C C . GLY A 1 269 ? 2.697 -13.151 14.457 1.00 93.25 269 GLY A C 1
ATOM 2144 O O . GLY A 1 269 ? 1.583 -12.787 14.090 1.00 93.25 269 GLY A O 1
ATOM 2145 N N . GLU A 1 270 ? 2.869 -14.005 15.472 1.00 93.31 270 GLU A N 1
ATOM 2146 C CA . GLU A 1 270 ? 1.751 -14.626 16.206 1.00 93.31 270 GLU A CA 1
ATOM 2147 C C . GLU A 1 270 ? 0.856 -13.586 16.898 1.00 93.31 270 GLU A C 1
ATOM 2149 O O . GLU A 1 270 ? -0.376 -13.687 16.896 1.00 93.31 270 GLU A O 1
ATOM 2154 N N . TYR A 1 271 ? 1.464 -12.552 17.485 1.00 91.69 271 TYR A N 1
ATOM 2155 C CA . TYR A 1 271 ? 0.728 -11.444 18.083 1.00 91.69 271 TYR A CA 1
ATOM 2156 C C . TYR A 1 271 ? -0.126 -10.723 17.027 1.00 91.69 271 TYR A C 1
ATOM 2158 O O . TYR A 1 271 ? -1.309 -10.456 17.269 1.00 91.69 271 TYR A O 1
ATOM 2166 N N . LEU A 1 272 ? 0.457 -10.412 15.863 1.00 93.81 272 LEU A N 1
ATOM 2167 C CA . LEU A 1 272 ? -0.240 -9.720 14.783 1.00 93.81 272 LEU A CA 1
ATOM 2168 C C . LEU A 1 272 ? -1.363 -10.580 14.200 1.00 93.81 272 LEU A C 1
ATOM 2170 O O . LEU A 1 272 ? -2.447 -10.054 13.974 1.00 93.81 272 LEU A O 1
ATOM 2174 N N . GLU A 1 273 ? -1.152 -11.884 14.026 1.00 92.31 273 GLU A N 1
ATOM 2175 C CA . GLU A 1 273 ? -2.180 -12.833 13.577 1.00 92.31 273 GLU A CA 1
ATOM 2176 C C . GLU A 1 273 ? -3.359 -12.896 14.560 1.00 92.31 273 GLU A C 1
ATOM 2178 O O . GLU A 1 273 ? -4.526 -12.858 14.163 1.00 92.31 273 GLU A O 1
ATOM 2183 N N . LYS A 1 274 ? -3.074 -12.897 15.870 1.00 90.94 274 LYS A N 1
ATOM 2184 C CA . LYS A 1 274 ? -4.114 -12.856 16.908 1.00 90.94 274 LYS A CA 1
ATOM 2185 C C . LYS A 1 274 ? -4.928 -11.561 16.874 1.00 90.94 274 LYS A C 1
ATOM 2187 O O . LYS A 1 274 ? -6.111 -11.581 17.215 1.00 90.94 274 LYS A O 1
ATOM 2192 N N . LEU A 1 275 ? -4.302 -10.441 16.513 1.00 90.50 275 LEU A N 1
ATOM 2193 C CA . LEU A 1 275 ? -4.971 -9.149 16.370 1.00 90.50 275 LEU A CA 1
ATOM 2194 C C . LEU A 1 275 ? -5.742 -9.059 15.047 1.00 90.50 275 LEU A C 1
ATOM 2196 O O . LEU A 1 275 ? -6.855 -8.544 15.033 1.00 90.50 275 LEU A O 1
ATOM 2200 N N . CYS A 1 276 ? -5.157 -9.562 13.962 1.00 92.06 276 CYS A N 1
ATOM 2201 C CA . CYS A 1 276 ? -5.593 -9.410 12.582 1.00 92.06 276 CYS A CA 1
ATOM 2202 C C . CYS A 1 276 ? -5.644 -10.779 11.889 1.00 92.06 276 CYS A C 1
ATOM 2204 O O . CYS A 1 276 ? -4.694 -11.212 11.241 1.00 92.06 276 CYS A O 1
ATOM 2206 N N . GLN A 1 277 ? -6.785 -11.456 12.014 1.00 81.81 277 GLN A N 1
ATOM 2207 C CA . GLN A 1 277 ? -6.964 -12.831 11.529 1.00 81.81 277 GLN A CA 1
ATOM 2208 C C . GLN A 1 277 ? -7.149 -12.924 10.006 1.00 81.81 277 GLN A C 1
ATOM 2210 O O . GLN A 1 277 ? -7.020 -13.997 9.427 1.00 81.81 277 GLN A O 1
ATOM 2215 N N . ASN A 1 278 ? -7.488 -11.811 9.347 1.00 92.50 278 ASN A N 1
ATOM 2216 C CA . ASN A 1 278 ? -7.852 -11.776 7.930 1.00 92.50 278 ASN A CA 1
ATOM 2217 C C . ASN A 1 278 ? -6.920 -10.838 7.151 1.00 92.50 278 ASN A C 1
ATOM 2219 O O . ASN A 1 278 ? -7.313 -9.724 6.791 1.00 92.50 278 ASN A O 1
ATOM 2223 N N . ILE A 1 279 ? -5.682 -11.274 6.902 1.00 95.88 279 ILE A N 1
ATOM 2224 C CA . ILE A 1 279 ? -4.697 -10.518 6.116 1.00 95.88 279 ILE A CA 1
ATOM 2225 C C . ILE A 1 279 ? -4.815 -10.894 4.633 1.00 95.88 279 ILE A C 1
ATOM 2227 O O . ILE A 1 279 ? -4.558 -12.024 4.227 1.00 95.88 279 ILE A O 1
ATOM 2231 N N . TRP A 1 280 ? -5.194 -9.920 3.810 1.00 96.88 280 TRP A N 1
ATOM 2232 C CA . TRP A 1 280 ? -5.280 -10.032 2.359 1.00 96.88 280 TRP A CA 1
ATOM 2233 C C . TRP A 1 280 ? -4.035 -9.422 1.724 1.00 96.88 280 TRP A C 1
ATOM 2235 O O . TRP A 1 280 ? -3.712 -8.262 1.977 1.00 96.88 280 TRP A O 1
ATOM 2245 N N . HIS A 1 281 ? -3.351 -10.180 0.872 1.00 94.56 281 HIS A N 1
ATOM 2246 C CA . HIS A 1 281 ? -2.152 -9.715 0.180 1.00 94.56 281 HIS A CA 1
ATOM 2247 C C . HIS A 1 281 ? -2.527 -9.094 -1.164 1.00 94.56 281 HIS A C 1
ATOM 2249 O O . HIS A 1 281 ? -3.209 -9.716 -1.981 1.00 94.56 281 HIS A O 1
ATOM 2255 N N . LEU A 1 282 ? -2.084 -7.860 -1.402 1.00 92.81 282 LEU A N 1
ATOM 2256 C CA . LEU A 1 282 ? -2.218 -7.239 -2.713 1.00 92.81 282 LEU A CA 1
ATOM 2257 C C . LEU A 1 282 ? -1.319 -7.974 -3.718 1.00 92.81 282 LEU A C 1
ATOM 2259 O O . LEU A 1 282 ? -0.136 -8.168 -3.432 1.00 92.81 282 LEU A O 1
ATOM 2263 N N . PRO A 1 283 ? -1.841 -8.351 -4.898 1.00 89.19 283 PRO A N 1
ATOM 2264 C CA . PRO A 1 283 ? -1.045 -9.028 -5.906 1.00 89.19 283 PRO A CA 1
ATOM 2265 C C . PRO A 1 283 ? 0.018 -8.087 -6.478 1.00 89.19 283 PRO A C 1
ATOM 2267 O O . PRO A 1 283 ? -0.194 -6.867 -6.603 1.00 89.19 283 PRO A O 1
ATOM 2270 N N . LEU A 1 284 ? 1.152 -8.684 -6.842 1.00 84.25 284 LEU A N 1
ATOM 2271 C CA . LEU A 1 284 ? 2.181 -8.048 -7.658 1.00 84.25 284 LEU A CA 1
ATOM 2272 C C . LEU A 1 284 ? 1.627 -7.730 -9.053 1.00 84.25 284 LEU A C 1
ATOM 2274 O O . LEU A 1 284 ? 0.626 -8.301 -9.482 1.00 84.25 284 LEU A O 1
ATOM 2278 N N . VAL A 1 285 ? 2.277 -6.811 -9.766 1.00 86.25 285 VAL A N 1
ATOM 2279 C CA . VAL A 1 285 ? 1.924 -6.536 -11.164 1.00 86.25 285 VAL A CA 1
ATOM 2280 C C . VAL A 1 285 ? 2.309 -7.742 -12.026 1.00 86.25 285 VAL A C 1
ATOM 2282 O O . VAL A 1 285 ? 3.477 -8.134 -12.072 1.00 86.25 285 VAL A O 1
ATOM 2285 N N . GLU A 1 286 ? 1.321 -8.335 -12.694 1.00 83.25 286 GLU A N 1
ATOM 2286 C CA . GLU A 1 286 ? 1.525 -9.502 -13.562 1.00 83.25 286 GLU A CA 1
ATOM 2287 C C . GLU A 1 286 ? 2.202 -9.119 -14.884 1.00 83.25 286 GLU A C 1
ATOM 2289 O O . GLU A 1 286 ? 3.161 -9.786 -15.269 1.00 83.25 286 GLU A O 1
ATOM 2294 N N . ALA A 1 287 ? 1.772 -8.008 -15.500 1.00 86.56 287 ALA A N 1
ATOM 2295 C CA . ALA A 1 287 ? 2.291 -7.474 -16.764 1.00 86.56 287 ALA A CA 1
ATOM 2296 C C . ALA A 1 287 ? 2.873 -6.046 -16.597 1.00 86.56 287 ALA A C 1
ATOM 2298 O O . ALA A 1 287 ? 2.167 -5.049 -16.811 1.00 86.56 287 ALA A O 1
ATOM 2299 N N . PRO A 1 288 ? 4.139 -5.909 -16.151 1.00 87.31 288 PRO A N 1
ATOM 2300 C CA . PRO A 1 288 ? 4.802 -4.615 -15.982 1.00 87.31 288 PRO A CA 1
ATOM 2301 C C . PRO A 1 288 ? 4.881 -3.777 -17.263 1.00 87.31 288 PRO A C 1
ATOM 2303 O O . PRO A 1 288 ? 4.673 -2.564 -17.191 1.00 87.31 288 PRO A O 1
ATOM 2306 N N . GLY A 1 289 ? 5.144 -4.397 -18.417 1.00 88.75 289 GLY A N 1
ATOM 2307 C CA . GLY A 1 289 ? 5.229 -3.736 -19.718 1.00 88.75 289 GLY A CA 1
ATOM 2308 C C . GLY A 1 289 ? 3.897 -3.141 -20.168 1.00 88.75 289 GLY A C 1
ATOM 2309 O O . GLY A 1 289 ? 3.851 -1.988 -20.602 1.00 88.75 289 GLY A O 1
ATOM 2310 N N . GLU A 1 290 ? 2.788 -3.859 -19.967 1.00 89.00 290 GLU A N 1
ATOM 2311 C CA . GLU A 1 290 ? 1.445 -3.331 -20.244 1.00 89.00 290 GLU A CA 1
ATOM 2312 C C . GLU A 1 290 ? 1.132 -2.116 -19.354 1.00 89.00 290 GLU A C 1
ATOM 2314 O O . GLU A 1 290 ? 0.664 -1.077 -19.832 1.00 89.00 290 GLU A O 1
ATOM 2319 N N . LEU A 1 291 ? 1.432 -2.209 -18.053 1.00 89.94 291 LEU A N 1
ATOM 2320 C CA . LEU A 1 291 ? 1.231 -1.098 -17.121 1.00 89.94 291 LEU A CA 1
ATOM 2321 C C . LEU A 1 291 ? 2.113 0.110 -17.473 1.00 89.94 291 LEU A C 1
ATOM 2323 O O . LEU A 1 291 ? 1.643 1.250 -17.416 1.00 89.94 291 LEU A O 1
ATOM 2327 N N . LEU A 1 292 ? 3.367 -0.124 -17.871 1.00 90.81 292 LEU A N 1
ATOM 2328 C CA . LEU A 1 292 ? 4.256 0.916 -18.380 1.00 90.81 292 LEU A CA 1
ATOM 2329 C C . LEU A 1 292 ? 3.647 1.597 -19.611 1.00 90.81 292 LEU A C 1
ATOM 2331 O O . LEU A 1 292 ? 3.568 2.825 -19.645 1.00 90.81 292 LEU A O 1
ATOM 2335 N N . GLY A 1 293 ? 3.177 0.818 -20.589 1.00 89.69 293 GLY A N 1
ATOM 2336 C CA . GLY A 1 293 ? 2.538 1.329 -21.801 1.00 89.69 293 GLY A CA 1
ATOM 2337 C C . GLY A 1 293 ? 1.336 2.223 -21.492 1.00 89.69 293 GLY A C 1
ATOM 2338 O O . GLY A 1 293 ? 1.211 3.312 -22.054 1.00 89.69 293 GLY A O 1
ATOM 2339 N N . ARG A 1 294 ? 0.503 1.840 -20.513 1.00 88.06 294 ARG A N 1
ATOM 2340 C CA . ARG A 1 294 ? -0.614 2.677 -20.033 1.00 88.06 294 ARG A CA 1
ATOM 2341 C C . ARG A 1 294 ? -0.141 4.020 -19.465 1.00 88.06 294 ARG A C 1
ATOM 2343 O O . ARG A 1 294 ? -0.786 5.038 -19.718 1.00 88.06 294 ARG A O 1
ATOM 2350 N N . PHE A 1 295 ? 0.968 4.050 -18.720 1.00 89.44 295 PHE A N 1
ATOM 2351 C CA . PHE A 1 295 ? 1.531 5.302 -18.200 1.00 89.44 295 PHE A CA 1
ATOM 2352 C C . PHE A 1 295 ? 2.193 6.152 -19.291 1.00 89.44 295 PHE A C 1
ATOM 2354 O O . PHE A 1 295 ? 2.075 7.377 -19.262 1.00 89.44 295 PHE A O 1
ATOM 2361 N N . LEU A 1 296 ? 2.870 5.546 -20.264 1.00 87.75 296 LEU A N 1
ATOM 2362 C CA . LEU A 1 296 ? 3.456 6.283 -21.387 1.00 87.75 296 LEU A CA 1
ATOM 2363 C C . LEU A 1 296 ? 2.369 6.885 -22.295 1.00 87.75 296 LEU A C 1
ATOM 2365 O O . LEU A 1 296 ? 2.491 8.039 -22.708 1.00 87.75 296 LEU A O 1
ATOM 2369 N N . GLY A 1 297 ? 1.268 6.155 -22.496 1.00 80.12 297 GLY A N 1
ATOM 2370 C CA . GLY A 1 297 ? 0.154 6.535 -23.364 1.00 80.12 297 GLY A CA 1
ATOM 2371 C C . GLY A 1 297 ? 0.408 6.212 -24.842 1.00 80.12 297 GLY A C 1
ATOM 2372 O O . GLY A 1 297 ? 1.519 5.869 -25.232 1.00 80.12 297 GLY A O 1
ATOM 2373 N N . LEU A 1 298 ? -0.636 6.345 -25.670 1.00 70.31 298 LEU A N 1
ATOM 2374 C CA . LEU A 1 298 ? -0.603 5.989 -27.101 1.00 70.31 298 LEU A CA 1
ATOM 2375 C C . LEU A 1 298 ? 0.331 6.874 -27.947 1.00 70.31 298 LEU A C 1
ATOM 2377 O O . LEU A 1 298 ? 0.769 6.452 -29.009 1.00 70.31 298 LEU A O 1
ATOM 2381 N N . ASP A 1 299 ? 0.646 8.082 -27.475 1.00 74.31 299 ASP A N 1
ATOM 2382 C CA . ASP A 1 299 ? 1.463 9.056 -28.213 1.00 74.31 299 ASP A CA 1
ATOM 2383 C C . ASP A 1 299 ? 2.978 8.820 -28.041 1.00 74.31 299 ASP A C 1
ATOM 2385 O O . ASP A 1 299 ? 3.797 9.475 -28.688 1.00 74.31 299 ASP A O 1
ATOM 2389 N N . PHE A 1 300 ? 3.380 7.917 -27.137 1.00 83.00 300 PHE A N 1
ATOM 2390 C CA . PHE A 1 300 ? 4.784 7.565 -26.968 1.00 83.00 300 PHE A CA 1
ATOM 2391 C C . PHE A 1 300 ? 5.176 6.519 -28.014 1.00 83.00 300 PHE A C 1
ATOM 2393 O O . PHE A 1 300 ? 4.936 5.322 -27.848 1.00 83.00 300 PHE A O 1
ATOM 2400 N N . GLU A 1 301 ? 5.783 6.986 -29.105 1.00 83.00 301 GLU A N 1
ATOM 2401 C CA . GLU A 1 301 ? 6.327 6.120 -30.152 1.00 83.00 301 GLU A CA 1
ATOM 2402 C C . GLU A 1 301 ? 7.213 5.007 -29.569 1.00 83.00 301 GLU A C 1
ATOM 2404 O O . GLU A 1 301 ? 8.141 5.275 -28.805 1.00 83.00 301 GLU A O 1
ATOM 2409 N N . GLY A 1 302 ? 6.922 3.757 -29.941 1.00 82.44 302 GLY A N 1
ATOM 2410 C CA . GLY A 1 302 ? 7.653 2.576 -29.477 1.00 82.44 302 GLY A CA 1
ATOM 2411 C C . GLY A 1 302 ? 7.247 2.057 -28.088 1.00 82.44 302 GLY A C 1
ATOM 2412 O O . GLY A 1 302 ? 7.876 1.130 -27.587 1.00 82.44 302 GLY A O 1
ATOM 2413 N N . ALA A 1 303 ? 6.192 2.585 -27.453 1.00 86.81 303 ALA A N 1
ATOM 2414 C CA . ALA A 1 303 ? 5.731 2.094 -26.145 1.00 86.81 303 ALA A CA 1
ATOM 2415 C C . ALA A 1 303 ? 5.479 0.574 -26.111 1.00 86.81 303 ALA A C 1
ATOM 2417 O O . ALA A 1 303 ? 5.799 -0.073 -25.116 1.00 86.81 303 ALA A O 1
ATOM 2418 N N . GLU A 1 304 ? 4.951 0.001 -27.195 1.00 86.06 304 GLU A N 1
ATOM 2419 C CA . GLU A 1 304 ? 4.721 -1.443 -27.310 1.00 86.06 304 GLU A CA 1
ATOM 2420 C C . GLU A 1 304 ? 6.035 -2.234 -27.337 1.00 86.06 304 GLU A C 1
ATOM 2422 O O . GLU A 1 304 ? 6.209 -3.160 -26.548 1.00 86.06 304 GLU A O 1
ATOM 2427 N N . ALA A 1 305 ? 6.985 -1.831 -28.186 1.00 85.94 305 ALA A N 1
ATOM 2428 C CA . ALA A 1 305 ? 8.314 -2.434 -28.262 1.00 85.94 305 ALA A CA 1
ATOM 2429 C C . ALA A 1 305 ? 9.038 -2.390 -26.910 1.00 85.94 305 ALA A C 1
ATOM 2431 O O . ALA A 1 305 ? 9.625 -3.376 -26.471 1.00 85.94 305 ALA A O 1
ATOM 2432 N N . LEU A 1 306 ? 8.941 -1.253 -26.220 1.00 89.19 306 LEU A N 1
ATOM 2433 C CA . LEU A 1 306 ? 9.504 -1.076 -24.890 1.00 89.19 306 LEU A CA 1
ATOM 2434 C C . LEU A 1 306 ? 8.830 -1.967 -23.843 1.00 89.19 306 LEU A C 1
ATOM 2436 O O . LEU A 1 306 ? 9.529 -2.568 -23.031 1.00 89.19 306 LEU A O 1
ATOM 2440 N N . GLY A 1 307 ? 7.498 -2.067 -23.867 1.00 89.31 307 GLY A N 1
ATOM 2441 C CA . GLY A 1 307 ? 6.747 -2.964 -22.990 1.00 89.31 307 GLY A CA 1
ATOM 2442 C C . GLY A 1 307 ? 7.170 -4.422 -23.175 1.00 89.31 307 GLY A C 1
ATOM 2443 O O . GLY A 1 307 ? 7.474 -5.090 -22.192 1.00 89.31 307 GLY A O 1
ATOM 2444 N N . ARG A 1 308 ? 7.300 -4.872 -24.430 1.00 85.00 308 ARG A N 1
ATOM 2445 C CA . ARG A 1 308 ? 7.777 -6.223 -24.761 1.00 85.00 308 ARG A CA 1
ATOM 2446 C C . ARG A 1 308 ? 9.190 -6.484 -24.244 1.00 85.00 308 ARG A C 1
ATOM 2448 O O . ARG A 1 308 ? 9.389 -7.474 -23.559 1.00 85.00 308 ARG A O 1
ATOM 2455 N N . VAL A 1 309 ? 10.151 -5.587 -24.501 1.00 85.56 309 VAL A N 1
ATOM 2456 C CA . VAL A 1 309 ? 11.533 -5.743 -23.994 1.00 85.56 309 VAL A CA 1
ATOM 2457 C C . VAL A 1 309 ? 11.557 -5.814 -22.470 1.00 85.56 309 VAL A C 1
ATOM 2459 O O . VAL A 1 309 ? 12.278 -6.627 -21.900 1.00 85.56 309 VAL A O 1
ATOM 2462 N N . VAL A 1 310 ? 10.768 -4.976 -21.799 1.00 87.50 310 VAL A N 1
ATOM 2463 C CA . VAL A 1 310 ? 10.661 -5.004 -20.340 1.00 87.50 310 VAL A CA 1
ATOM 2464 C C . VAL A 1 310 ? 10.150 -6.353 -19.835 1.00 87.50 310 VAL A C 1
ATOM 2466 O O . VAL A 1 310 ? 10.703 -6.862 -18.862 1.00 87.50 310 VAL A O 1
ATOM 2469 N N . ASP A 1 311 ? 9.125 -6.916 -20.473 1.00 84.69 311 ASP A N 1
ATOM 2470 C CA . ASP A 1 311 ? 8.518 -8.182 -20.054 1.00 84.69 311 ASP A CA 1
ATOM 2471 C C . ASP A 1 311 ? 9.404 -9.391 -20.415 1.00 84.69 311 ASP A C 1
ATOM 2473 O O . ASP A 1 311 ? 9.616 -10.267 -19.579 1.00 84.69 311 ASP A O 1
ATOM 2477 N N . ASP A 1 312 ? 9.992 -9.413 -21.616 1.00 81.81 312 ASP A N 1
ATOM 2478 C CA . ASP A 1 312 ? 10.841 -10.507 -22.117 1.00 81.81 312 ASP A CA 1
ATOM 2479 C C . ASP A 1 312 ? 12.109 -10.723 -21.284 1.00 81.81 312 ASP A C 1
ATOM 2481 O O . ASP A 1 312 ? 12.646 -11.836 -21.240 1.00 81.81 312 ASP A O 1
ATOM 2485 N N . TYR A 1 313 ? 12.602 -9.650 -20.667 1.00 79.31 313 TYR A N 1
ATOM 2486 C CA . TYR A 1 313 ? 13.834 -9.630 -19.884 1.00 79.31 313 TYR A CA 1
ATOM 2487 C C . TYR A 1 313 ? 13.603 -9.397 -18.386 1.00 79.31 313 TYR A C 1
ATOM 2489 O O . TYR A 1 313 ? 14.580 -9.269 -17.650 1.00 79.31 313 TYR A O 1
ATOM 2497 N N . ASP A 1 314 ? 12.339 -9.348 -17.941 1.00 78.00 314 ASP A N 1
ATOM 2498 C CA . ASP A 1 314 ? 11.928 -9.047 -16.558 1.00 78.00 314 ASP A CA 1
ATOM 2499 C C . ASP A 1 314 ? 12.641 -7.800 -16.000 1.00 78.00 314 ASP A C 1
ATOM 2501 O O . ASP A 1 314 ? 13.092 -7.744 -14.855 1.00 78.00 314 ASP A O 1
ATOM 2505 N N . CYS A 1 315 ? 12.793 -6.776 -16.848 1.00 82.12 315 CYS A N 1
ATOM 2506 C CA . CYS A 1 315 ? 13.618 -5.621 -16.518 1.00 82.12 315 CYS A CA 1
ATOM 2507 C C . CYS A 1 315 ? 12.986 -4.731 -15.457 1.00 82.12 315 CYS A C 1
ATOM 2509 O O . CYS A 1 315 ? 13.717 -4.031 -14.767 1.00 82.12 315 CYS A O 1
ATOM 2511 N N . LEU A 1 316 ? 11.656 -4.688 -15.335 1.00 83.31 316 LEU A N 1
ATOM 2512 C CA . LEU A 1 316 ? 10.996 -3.826 -14.357 1.00 83.31 316 LEU A CA 1
ATOM 2513 C C . LEU A 1 316 ? 10.571 -4.593 -13.107 1.00 83.31 316 LEU A C 1
ATOM 2515 O O . LEU A 1 316 ? 9.946 -5.646 -13.212 1.00 83.31 316 LEU A O 1
ATOM 2519 N N . PRO A 1 317 ? 10.762 -4.001 -11.914 1.00 81.06 317 PRO A N 1
ATOM 2520 C CA . PRO A 1 317 ? 10.193 -4.560 -10.704 1.00 81.06 317 PRO A CA 1
ATOM 2521 C C . PRO A 1 317 ? 8.665 -4.544 -10.798 1.00 81.06 317 PRO A C 1
ATOM 2523 O O . PRO A 1 317 ? 8.061 -3.577 -11.273 1.00 81.06 317 PRO A O 1
ATOM 2526 N N . ARG A 1 318 ? 8.010 -5.562 -10.235 1.00 84.69 318 ARG A N 1
ATOM 2527 C CA . ARG A 1 318 ? 6.538 -5.717 -10.230 1.00 84.69 318 ARG A CA 1
ATOM 2528 C C . ARG A 1 318 ? 5.813 -4.750 -9.277 1.00 84.69 318 ARG A C 1
ATOM 2530 O O . ARG A 1 318 ? 4.705 -5.023 -8.811 1.00 84.69 318 ARG A O 1
ATOM 2537 N N . ASN A 1 319 ? 6.446 -3.617 -8.969 1.00 87.81 319 ASN A N 1
ATOM 2538 C CA . ASN A 1 319 ? 5.967 -2.570 -8.078 1.00 87.81 319 ASN A CA 1
ATOM 2539 C C . ASN A 1 319 ? 5.390 -1.384 -8.887 1.00 87.81 319 ASN A C 1
ATOM 2541 O O . ASN A 1 319 ? 6.138 -0.712 -9.605 1.00 87.81 319 ASN A O 1
ATOM 2545 N N . PRO A 1 320 ? 4.092 -1.053 -8.735 1.00 90.06 320 PRO A N 1
ATOM 2546 C CA . PRO A 1 320 ? 3.430 0.014 -9.489 1.00 90.06 320 PRO A CA 1
ATOM 2547 C C . PRO A 1 320 ? 4.110 1.385 -9.410 1.00 90.06 320 PRO A C 1
ATOM 2549 O O . PRO A 1 320 ? 4.238 2.067 -10.427 1.00 90.06 320 PRO A O 1
ATOM 2552 N N . ARG A 1 321 ? 4.565 1.805 -8.219 1.00 88.56 321 ARG A N 1
ATOM 2553 C CA . ARG A 1 321 ? 5.236 3.103 -8.034 1.00 88.56 321 ARG A CA 1
ATOM 2554 C C . ARG A 1 321 ? 6.550 3.163 -8.806 1.00 88.56 321 ARG A C 1
ATOM 2556 O O . ARG A 1 321 ? 6.872 4.200 -9.381 1.00 88.56 321 ARG A O 1
ATOM 2563 N N . LYS A 1 322 ? 7.306 2.064 -8.837 1.00 85.94 322 LYS A N 1
ATOM 2564 C CA . LYS A 1 322 ? 8.570 1.986 -9.582 1.00 85.94 322 LYS A CA 1
ATOM 2565 C C . LYS A 1 322 ? 8.329 2.048 -11.091 1.00 85.94 322 LYS A C 1
ATOM 2567 O O . LYS A 1 322 ? 8.983 2.841 -11.760 1.00 85.94 322 LYS A O 1
ATOM 2572 N N . ILE A 1 323 ? 7.339 1.309 -11.597 1.00 89.06 323 ILE A N 1
ATOM 2573 C CA . ILE A 1 323 ? 6.938 1.343 -13.015 1.00 89.06 323 ILE A CA 1
ATOM 2574 C C . ILE A 1 323 ? 6.494 2.760 -13.416 1.00 89.06 323 ILE A C 1
ATOM 2576 O O . ILE A 1 323 ? 6.951 3.302 -14.420 1.00 89.06 323 ILE A O 1
ATOM 2580 N N . LYS A 1 324 ? 5.675 3.417 -12.585 1.00 89.12 324 LYS A N 1
ATOM 2581 C CA . LYS A 1 324 ? 5.276 4.819 -12.781 1.00 89.12 324 LYS A CA 1
ATOM 2582 C C . LYS A 1 324 ? 6.482 5.770 -12.777 1.00 89.12 324 LYS A C 1
ATOM 2584 O O . LYS A 1 324 ? 6.585 6.653 -13.626 1.00 89.12 324 LYS A O 1
ATOM 2589 N N . GLY A 1 325 ? 7.416 5.584 -11.842 1.00 87.25 325 GLY A N 1
ATOM 2590 C CA . GLY A 1 325 ? 8.658 6.358 -11.769 1.00 87.25 325 GLY A CA 1
ATOM 2591 C C . GLY A 1 325 ? 9.519 6.215 -13.027 1.00 87.25 325 GLY A C 1
ATOM 2592 O O . GLY A 1 325 ? 10.061 7.209 -13.515 1.00 87.25 325 GLY A O 1
ATOM 2593 N N . PHE A 1 326 ? 9.580 5.008 -13.593 1.00 87.00 326 PHE A N 1
ATOM 2594 C CA . PHE A 1 326 ? 10.228 4.746 -14.874 1.00 87.00 326 PHE A CA 1
ATOM 2595 C C . PHE A 1 326 ? 9.515 5.456 -16.034 1.00 87.00 326 PHE A C 1
ATOM 2597 O O . PHE A 1 326 ? 10.162 6.145 -16.817 1.00 87.00 326 PHE A O 1
ATOM 2604 N N . ALA A 1 327 ? 8.181 5.412 -16.099 1.00 89.44 327 ALA A N 1
ATOM 2605 C CA . ALA A 1 327 ? 7.420 6.156 -17.107 1.00 89.44 327 ALA A CA 1
ATOM 2606 C C . ALA A 1 327 ? 7.698 7.671 -17.045 1.00 89.44 327 ALA A C 1
ATOM 2608 O O . ALA A 1 327 ? 7.950 8.305 -18.069 1.00 89.44 327 ALA A O 1
ATOM 2609 N N . ASN A 1 328 ? 7.735 8.247 -15.840 1.00 87.25 328 ASN A N 1
ATOM 2610 C CA . ASN A 1 328 ? 8.086 9.655 -15.631 1.00 87.25 328 ASN A CA 1
ATOM 2611 C C . ASN A 1 328 ? 9.518 9.981 -16.065 1.00 87.25 328 ASN A C 1
ATOM 2613 O O . ASN A 1 328 ? 9.792 11.077 -16.554 1.00 87.25 328 ASN A O 1
ATOM 2617 N N . LEU A 1 329 ? 10.462 9.058 -15.864 1.00 84.00 329 LEU A N 1
ATOM 2618 C CA . LEU A 1 329 ? 11.815 9.206 -16.388 1.00 84.00 329 LEU A CA 1
ATOM 2619 C C . LEU A 1 329 ? 11.795 9.308 -17.915 1.00 84.00 329 LEU A C 1
ATOM 2621 O O . LEU A 1 329 ? 12.357 10.252 -18.461 1.00 84.00 329 LEU A O 1
ATOM 2625 N N . LEU A 1 330 ? 11.098 8.400 -18.590 1.00 84.12 330 LEU A N 1
ATOM 2626 C CA . LEU A 1 330 ? 11.026 8.393 -20.048 1.00 84.12 330 LEU A CA 1
ATOM 2627 C C . LEU A 1 330 ? 10.326 9.631 -20.609 1.00 84.12 330 LEU A C 1
ATOM 2629 O O . LEU A 1 330 ? 10.820 10.220 -21.566 1.00 84.12 330 LEU A O 1
ATOM 2633 N N . GLN A 1 331 ? 9.238 10.080 -19.981 1.00 84.00 331 GLN A N 1
ATOM 2634 C CA . GLN A 1 331 ? 8.513 11.282 -20.399 1.00 84.00 331 GLN A CA 1
ATOM 2635 C C . GLN A 1 331 ? 9.357 12.560 -20.299 1.00 84.00 331 GLN A C 1
ATOM 2637 O O . GLN A 1 331 ? 9.262 13.415 -21.177 1.00 84.00 331 GLN A O 1
ATOM 2642 N N . ARG A 1 332 ? 10.224 12.687 -19.280 1.00 80.00 332 ARG A N 1
ATOM 2643 C CA . ARG A 1 332 ? 11.142 13.839 -19.148 1.00 80.00 332 ARG A CA 1
ATOM 2644 C C . ARG A 1 332 ? 12.113 13.968 -20.318 1.00 80.00 332 ARG A C 1
ATOM 2646 O O . ARG A 1 332 ? 12.523 15.075 -20.643 1.00 80.00 332 ARG A O 1
ATOM 2653 N N . PHE A 1 333 ? 12.463 12.846 -20.936 1.00 75.62 333 PHE A N 1
ATOM 2654 C CA . PHE A 1 333 ? 13.440 12.766 -22.018 1.00 75.62 333 PHE A CA 1
ATOM 2655 C C . PHE A 1 333 ? 12.806 12.289 -23.338 1.00 75.62 333 PHE A C 1
ATOM 2657 O O . PHE A 1 333 ? 13.516 11.832 -24.229 1.00 75.62 333 PHE A O 1
ATOM 2664 N N . ALA A 1 334 ? 11.479 12.391 -23.485 1.00 78.50 334 ALA A N 1
ATOM 2665 C CA . ALA A 1 334 ? 10.749 11.817 -24.617 1.00 78.50 334 ALA A CA 1
ATOM 2666 C C . ALA A 1 334 ? 11.238 12.353 -25.971 1.00 78.50 334 ALA A C 1
ATOM 2668 O O . ALA A 1 334 ? 11.566 11.559 -26.849 1.00 78.50 334 ALA A O 1
ATOM 2669 N N . ASP A 1 335 ? 11.379 13.675 -26.115 1.00 74.50 335 ASP A N 1
ATOM 2670 C CA . ASP A 1 335 ? 11.839 14.304 -27.364 1.00 74.50 335 ASP A CA 1
ATOM 2671 C C . ASP A 1 335 ? 13.234 13.810 -27.769 1.00 74.50 335 ASP A C 1
ATOM 2673 O O . ASP A 1 335 ? 13.518 13.566 -28.945 1.00 74.50 335 ASP A O 1
ATOM 2677 N N . HIS A 1 336 ? 14.098 13.611 -26.772 1.00 75.56 336 HIS A N 1
ATOM 2678 C CA . HIS A 1 336 ? 15.436 13.073 -26.963 1.00 75.56 336 HIS A CA 1
ATOM 2679 C C . HIS A 1 336 ? 15.388 11.610 -27.427 1.00 75.56 336 HIS A C 1
ATOM 2681 O O . HIS A 1 336 ? 16.003 11.269 -28.441 1.00 75.56 336 HIS A O 1
ATOM 2687 N N . TRP A 1 337 ? 14.597 10.757 -26.766 1.00 76.19 337 TRP A N 1
ATOM 2688 C CA . TRP A 1 337 ? 14.424 9.353 -27.161 1.00 76.19 337 TRP A CA 1
ATOM 2689 C C . TRP A 1 337 ? 13.798 9.201 -28.551 1.00 76.19 337 TRP A C 1
ATOM 2691 O O . TRP A 1 337 ? 14.255 8.373 -29.341 1.00 76.19 337 TRP A O 1
ATOM 2701 N N . GLN A 1 338 ? 12.811 10.032 -28.887 1.00 77.00 338 GLN A N 1
ATOM 2702 C CA . GLN A 1 338 ? 12.142 10.043 -30.191 1.00 77.00 338 GLN A CA 1
ATOM 2703 C C . GLN A 1 338 ? 13.052 10.576 -31.304 1.00 77.00 338 GLN A C 1
ATOM 2705 O O . GLN A 1 338 ? 13.051 10.068 -32.428 1.00 77.00 338 GLN A O 1
ATOM 2710 N N . GLY A 1 339 ? 13.867 11.595 -31.019 1.00 76.31 339 GLY A N 1
ATOM 2711 C CA . GLY A 1 339 ? 14.906 12.064 -31.937 1.00 76.31 339 GLY A CA 1
ATOM 2712 C C . GLY A 1 339 ? 15.906 10.955 -32.277 1.00 76.31 339 GLY A C 1
ATOM 2713 O O . GLY A 1 339 ? 16.248 10.758 -33.445 1.00 76.31 339 GLY A O 1
ATOM 2714 N N . ARG A 1 340 ? 16.320 10.179 -31.269 1.00 73.06 340 ARG A N 1
ATOM 2715 C CA . ARG A 1 340 ? 17.234 9.041 -31.440 1.00 73.06 340 ARG A CA 1
ATOM 2716 C C . ARG A 1 340 ? 16.590 7.871 -32.182 1.00 73.06 340 ARG A C 1
ATOM 2718 O O . ARG A 1 340 ? 17.229 7.347 -33.090 1.00 73.06 340 ARG A O 1
ATOM 2725 N N . ARG A 1 341 ? 15.331 7.524 -31.884 1.00 75.88 341 ARG A N 1
ATOM 2726 C CA . ARG A 1 341 ? 14.562 6.509 -32.633 1.00 75.88 341 ARG A CA 1
ATOM 2727 C C . ARG A 1 341 ? 14.559 6.820 -34.127 1.00 75.88 341 ARG A C 1
ATOM 2729 O O . ARG A 1 341 ? 15.008 6.013 -34.929 1.00 75.88 341 ARG A O 1
ATOM 2736 N N . ARG A 1 342 ? 14.159 8.041 -34.500 1.00 76.56 342 ARG A N 1
ATOM 2737 C CA . ARG A 1 342 ? 14.116 8.484 -35.906 1.00 76.56 342 ARG A CA 1
ATOM 2738 C C . ARG A 1 342 ? 15.475 8.413 -36.601 1.00 76.56 342 ARG A C 1
ATOM 2740 O O . ARG A 1 342 ? 15.526 8.151 -37.798 1.00 76.56 342 ARG A O 1
ATOM 2747 N N . LYS A 1 343 ? 16.572 8.650 -35.875 1.00 72.25 343 LYS A N 1
ATOM 2748 C CA . LYS A 1 343 ? 17.932 8.499 -36.407 1.00 72.25 343 LYS A CA 1
ATOM 2749 C C . LYS A 1 343 ? 18.281 7.027 -36.654 1.00 72.25 343 LYS A C 1
ATOM 2751 O O . LYS A 1 343 ? 18.714 6.706 -37.754 1.00 72.25 343 LYS A O 1
ATOM 2756 N N . LEU A 1 344 ? 18.018 6.149 -35.683 1.00 68.88 344 LEU A N 1
ATOM 2757 C CA . LEU A 1 344 ? 18.223 4.701 -35.820 1.00 68.88 344 LEU A CA 1
ATOM 2758 C C . LEU A 1 344 ? 17.442 4.122 -37.007 1.00 68.88 344 LEU A C 1
ATOM 2760 O O . LEU A 1 344 ? 18.011 3.366 -37.786 1.00 68.88 344 LEU A O 1
ATOM 2764 N N . MET A 1 345 ? 16.184 4.543 -37.183 1.00 71.50 345 MET A N 1
ATOM 2765 C CA . MET A 1 345 ? 15.333 4.130 -38.308 1.00 71.50 345 MET A CA 1
ATOM 2766 C C . MET A 1 345 ? 15.899 4.555 -39.673 1.00 71.50 345 MET A C 1
ATOM 2768 O O . MET A 1 345 ? 15.755 3.833 -40.651 1.00 71.50 345 MET A O 1
ATOM 2772 N N . LYS A 1 346 ? 16.563 5.717 -39.758 1.00 71.56 346 LYS A N 1
ATOM 2773 C CA . LYS A 1 346 ? 17.204 6.195 -40.999 1.00 71.56 346 LYS A CA 1
ATOM 2774 C C . LYS A 1 346 ? 18.516 5.477 -41.311 1.00 71.56 346 LYS A C 1
ATOM 2776 O O . LYS A 1 346 ? 18.884 5.368 -42.472 1.00 71.56 346 LYS A O 1
ATOM 2781 N N . GLU A 1 347 ? 19.226 5.017 -40.286 1.00 65.88 347 GLU A N 1
ATOM 2782 C CA . GLU A 1 347 ? 20.531 4.347 -40.390 1.00 65.88 347 GLU A CA 1
ATOM 2783 C C . GLU A 1 347 ? 20.398 2.810 -40.397 1.00 65.88 347 GLU A C 1
ATOM 2785 O O . GLU A 1 347 ? 21.358 2.098 -40.091 1.00 65.88 347 GLU A O 1
ATOM 2790 N N . ALA A 1 348 ? 19.196 2.296 -40.674 1.00 58.94 348 ALA A N 1
ATOM 2791 C CA . ALA A 1 348 ? 18.815 0.892 -40.542 1.00 58.94 348 ALA A CA 1
ATOM 2792 C C . ALA A 1 348 ? 19.232 -0.016 -41.715 1.00 58.94 348 ALA A C 1
ATOM 2794 O O . ALA A 1 348 ? 18.988 -1.220 -41.653 1.00 58.94 348 ALA A O 1
ATOM 2795 N N . GLU A 1 349 ? 19.898 0.503 -42.753 1.00 54.28 349 GLU A N 1
ATOM 2796 C CA . GLU A 1 349 ? 20.474 -0.339 -43.811 1.00 54.28 349 GLU A CA 1
ATOM 2797 C C . GLU A 1 349 ? 21.524 -1.298 -43.207 1.00 54.28 349 GLU A C 1
ATOM 2799 O O . GLU A 1 349 ? 22.610 -0.891 -42.788 1.00 54.28 349 GLU A O 1
ATOM 2804 N N . GLY A 1 350 ? 21.177 -2.588 -43.110 1.00 58.62 350 GLY A N 1
ATOM 2805 C CA . GLY A 1 350 ? 22.032 -3.649 -42.557 1.00 58.62 350 GLY A CA 1
ATOM 2806 C C . GLY A 1 350 ? 21.852 -3.952 -41.060 1.00 58.62 350 GLY A C 1
ATOM 2807 O O . GLY A 1 350 ? 22.592 -4.775 -40.517 1.00 58.62 350 GLY A O 1
ATOM 2808 N N . ALA A 1 351 ? 20.884 -3.331 -40.372 1.00 58.81 351 ALA A N 1
ATOM 2809 C CA . ALA A 1 351 ? 20.611 -3.616 -38.957 1.00 58.81 351 ALA A CA 1
ATOM 2810 C C . ALA A 1 351 ? 19.937 -4.987 -38.742 1.00 58.81 351 ALA A C 1
ATOM 2812 O O . ALA A 1 351 ? 20.240 -5.669 -37.764 1.00 58.81 351 ALA A O 1
ATOM 2813 N N . ARG A 1 352 ? 19.072 -5.421 -39.666 1.00 62.62 352 ARG A N 1
ATOM 2814 C CA . ARG A 1 352 ? 18.321 -6.685 -39.580 1.00 62.62 352 ARG A CA 1
ATOM 2815 C C . ARG A 1 352 ? 19.186 -7.933 -39.607 1.00 62.62 352 ARG A C 1
ATOM 2817 O O . ARG A 1 352 ? 19.021 -8.789 -38.736 1.00 62.62 352 ARG A O 1
ATOM 2824 N N . ASP A 1 353 ? 20.127 -8.020 -40.543 1.00 62.03 353 ASP A N 1
ATOM 2825 C CA . ASP A 1 353 ? 21.078 -9.139 -40.614 1.00 62.03 353 ASP A CA 1
ATOM 2826 C C . ASP A 1 353 ? 21.932 -9.207 -39.345 1.00 62.03 353 ASP A C 1
ATOM 2828 O O . ASP A 1 353 ? 22.208 -10.279 -38.803 1.00 62.03 353 ASP A O 1
ATOM 2832 N N . TRP A 1 354 ? 22.293 -8.038 -38.816 1.00 58.66 354 TRP A N 1
ATOM 2833 C CA . TRP A 1 354 ? 23.068 -7.927 -37.597 1.00 58.66 354 TRP A CA 1
ATOM 2834 C C . TRP A 1 354 ? 22.284 -8.390 -36.352 1.00 58.66 354 TRP A C 1
ATOM 2836 O O . TRP A 1 354 ? 22.793 -9.242 -35.619 1.00 58.66 354 TRP A O 1
ATOM 2846 N N . ILE A 1 355 ? 21.044 -7.923 -36.137 1.00 59.94 355 ILE A N 1
ATOM 2847 C CA . ILE A 1 355 ? 20.190 -8.402 -35.030 1.00 59.94 355 ILE A CA 1
ATOM 2848 C C . ILE A 1 355 ? 19.976 -9.906 -35.135 1.00 59.94 355 ILE A C 1
ATOM 2850 O O . ILE A 1 355 ? 20.171 -10.623 -34.154 1.00 59.94 355 ILE A O 1
ATOM 2854 N N . SER A 1 356 ? 19.608 -10.381 -36.325 1.00 61.25 356 SER A N 1
ATOM 2855 C CA . SER A 1 356 ? 19.312 -11.796 -36.571 1.00 61.25 356 SER A CA 1
ATOM 2856 C C . SER A 1 356 ? 20.516 -12.697 -36.271 1.00 61.25 356 SER A C 1
ATOM 2858 O O . SER A 1 356 ? 20.340 -13.848 -35.889 1.00 61.25 356 SER A O 1
ATOM 2860 N N . SER A 1 357 ? 21.744 -12.172 -36.389 1.00 61.41 357 SER A N 1
ATOM 2861 C CA . SER A 1 357 ? 22.982 -12.892 -36.053 1.00 61.41 357 SER A CA 1
ATOM 2862 C C . SER A 1 357 ? 23.344 -12.903 -34.557 1.00 61.41 357 SER A C 1
ATOM 2864 O O . SER A 1 357 ? 24.175 -13.710 -34.128 1.00 61.41 357 SER A O 1
ATOM 2866 N N . ARG A 1 358 ? 22.779 -11.986 -33.758 1.00 59.09 358 ARG A N 1
ATOM 2867 C CA . ARG A 1 358 ? 23.173 -11.739 -32.357 1.00 59.09 358 ARG A CA 1
ATOM 2868 C C . ARG A 1 358 ? 22.111 -12.154 -31.355 1.00 59.09 358 ARG A C 1
ATOM 2870 O O . ARG A 1 358 ? 22.485 -12.644 -30.290 1.00 59.09 358 ARG A O 1
ATOM 2877 N N . LEU A 1 359 ? 20.835 -11.997 -31.702 1.00 61.88 359 LEU A N 1
ATOM 2878 C CA . LEU A 1 359 ? 19.748 -12.546 -30.910 1.00 61.88 359 LEU A CA 1
ATOM 2879 C C . LEU A 1 359 ? 19.845 -14.065 -30.891 1.00 61.88 359 LEU A C 1
ATOM 2881 O O . LEU A 1 359 ? 20.108 -14.721 -31.900 1.00 61.88 359 LEU A O 1
ATOM 2885 N N . THR A 1 360 ? 19.636 -14.636 -29.713 1.00 60.69 360 THR A N 1
ATOM 2886 C CA . THR A 1 360 ? 19.411 -16.071 -29.612 1.00 60.69 360 THR A CA 1
ATOM 2887 C C . THR A 1 360 ? 18.121 -16.411 -30.361 1.00 60.69 360 THR A C 1
ATOM 2889 O O . THR A 1 360 ? 17.184 -15.611 -30.399 1.00 60.69 360 THR A O 1
ATOM 2892 N N . GLY A 1 361 ? 18.029 -17.621 -30.922 1.00 60.12 361 GLY A N 1
ATOM 2893 C CA . GLY A 1 361 ? 16.778 -18.094 -31.530 1.00 60.12 361 GLY A CA 1
ATOM 2894 C C . GLY A 1 361 ? 15.589 -18.054 -30.557 1.00 60.12 361 GLY A C 1
ATOM 2895 O O . GLY A 1 361 ? 14.441 -18.037 -30.990 1.00 60.12 361 GLY A O 1
ATOM 2896 N N . ASP A 1 362 ? 15.850 -17.991 -29.250 1.00 59.56 362 ASP A N 1
ATOM 2897 C CA . ASP A 1 362 ? 14.846 -17.800 -28.203 1.00 59.56 362 ASP A CA 1
ATOM 2898 C C . ASP A 1 362 ? 14.406 -16.342 -28.046 1.00 59.56 362 ASP A C 1
ATOM 2900 O O . ASP A 1 362 ? 13.228 -16.103 -27.809 1.00 59.56 362 ASP A O 1
ATOM 2904 N N . ALA A 1 363 ? 15.292 -15.355 -28.207 1.00 61.75 363 ALA A N 1
ATOM 2905 C CA . ALA A 1 363 ? 14.911 -13.939 -28.211 1.00 61.75 363 ALA A CA 1
ATOM 2906 C C . ALA A 1 363 ? 14.089 -13.575 -29.461 1.00 61.75 363 ALA A C 1
ATOM 2908 O O . ALA A 1 363 ? 13.052 -12.927 -29.351 1.00 61.75 363 ALA A O 1
ATOM 2909 N N . THR A 1 364 ? 14.472 -14.077 -30.641 1.00 61.59 364 THR A N 1
ATOM 2910 C CA . THR A 1 364 ? 13.684 -13.887 -31.874 1.00 61.59 364 THR A CA 1
ATOM 2911 C C . THR A 1 364 ? 12.319 -14.578 -31.787 1.00 61.59 364 THR A C 1
ATOM 2913 O O . THR A 1 364 ? 11.309 -14.015 -32.205 1.00 61.59 364 THR A O 1
ATOM 2916 N N . ARG A 1 365 ? 12.254 -15.784 -31.197 1.00 61.47 365 ARG A N 1
ATOM 2917 C CA . ARG A 1 365 ? 10.978 -16.475 -30.946 1.00 61.47 365 ARG A CA 1
ATOM 2918 C C . ARG A 1 365 ? 10.102 -15.743 -29.929 1.00 61.47 365 ARG A C 1
ATOM 2920 O O . ARG A 1 365 ? 8.899 -15.671 -30.161 1.00 61.47 365 ARG A O 1
ATOM 2927 N N . ARG A 1 366 ? 10.677 -15.197 -28.848 1.00 65.75 366 ARG A N 1
ATOM 2928 C CA . ARG A 1 366 ? 9.956 -14.379 -27.852 1.00 65.75 366 ARG A CA 1
ATOM 2929 C C . ARG A 1 366 ? 9.335 -13.138 -28.496 1.00 65.75 366 ARG A C 1
ATOM 2931 O O . ARG A 1 366 ? 8.125 -12.956 -28.405 1.00 65.75 366 ARG A O 1
ATOM 2938 N N . TRP A 1 367 ? 10.121 -12.388 -29.269 1.00 63.94 367 TRP A N 1
ATOM 2939 C CA . TRP A 1 367 ? 9.650 -11.173 -29.938 1.00 63.94 367 TRP A CA 1
ATOM 2940 C C . TRP A 1 367 ? 8.496 -11.412 -30.924 1.00 63.94 367 TRP A C 1
ATOM 2942 O O . TRP A 1 367 ? 7.534 -10.644 -30.966 1.00 63.94 367 TRP A O 1
ATOM 2952 N N . ASN A 1 368 ? 8.560 -12.505 -31.689 1.00 61.34 368 ASN A N 1
ATOM 2953 C CA . ASN A 1 368 ? 7.517 -12.885 -32.645 1.00 61.34 368 ASN A CA 1
ATOM 2954 C C . ASN A 1 368 ? 6.281 -13.530 -31.989 1.00 61.34 368 ASN A C 1
ATOM 2956 O O . ASN A 1 368 ? 5.459 -14.125 -32.688 1.00 61.34 368 ASN A O 1
ATOM 2960 N N . GLY A 1 369 ? 6.167 -13.510 -30.655 1.00 58.53 369 GLY A N 1
ATOM 2961 C CA . GLY A 1 369 ? 5.067 -14.161 -29.939 1.00 58.53 369 GLY A CA 1
ATOM 2962 C C . GLY A 1 369 ? 5.006 -15.676 -30.173 1.00 58.53 369 GLY A C 1
ATOM 2963 O O . GLY A 1 369 ? 3.926 -16.261 -30.179 1.00 58.53 369 GLY A O 1
ATOM 2964 N N . GLY A 1 370 ? 6.151 -16.315 -30.433 1.00 54.41 370 GLY A N 1
ATOM 2965 C CA . GLY A 1 370 ? 6.254 -17.742 -30.742 1.00 54.41 370 GLY A CA 1
ATOM 2966 C C . GLY A 1 370 ? 6.018 -18.115 -32.211 1.00 54.41 370 GLY A C 1
ATOM 2967 O O . GLY A 1 370 ? 6.113 -19.296 -32.548 1.00 54.41 370 GLY A O 1
ATOM 2968 N N . ALA A 1 371 ? 5.751 -17.152 -33.101 1.00 52.25 371 ALA A N 1
ATOM 2969 C CA . ALA A 1 371 ? 5.572 -17.422 -34.525 1.00 52.25 371 ALA A CA 1
ATOM 2970 C C . ALA A 1 371 ? 6.909 -17.682 -35.247 1.00 52.25 371 ALA A C 1
ATOM 2972 O O . ALA A 1 371 ? 7.909 -16.985 -35.051 1.00 52.25 371 ALA A O 1
ATOM 2973 N N . ALA A 1 372 ? 6.912 -18.681 -36.133 1.00 48.16 372 ALA A N 1
ATOM 2974 C CA . ALA A 1 372 ? 8.022 -18.949 -37.040 1.00 48.16 372 ALA A CA 1
ATOM 2975 C C . ALA A 1 372 ? 7.996 -17.934 -38.198 1.00 48.16 372 ALA A C 1
ATOM 2977 O O . ALA A 1 372 ? 7.281 -18.114 -39.179 1.00 48.16 372 ALA A O 1
ATOM 2978 N N . GLY A 1 373 ? 8.761 -16.850 -38.071 1.00 59.00 373 GLY A N 1
ATOM 2979 C CA . GLY A 1 373 ? 8.912 -15.818 -39.098 1.00 59.00 373 GLY A CA 1
ATOM 2980 C C . GLY A 1 373 ? 10.138 -14.946 -38.833 1.00 59.00 373 GLY A C 1
ATOM 2981 O O . GLY A 1 373 ? 10.583 -14.829 -37.696 1.00 59.00 373 GLY A O 1
ATOM 2982 N N . ALA A 1 374 ? 10.733 -14.360 -39.870 1.00 63.09 374 ALA A N 1
ATOM 2983 C CA . ALA A 1 374 ? 11.808 -13.385 -39.693 1.00 63.09 374 ALA A CA 1
ATOM 2984 C C . ALA A 1 374 ? 11.199 -12.009 -39.388 1.00 63.09 374 ALA A C 1
ATOM 2986 O O . ALA A 1 374 ? 10.302 -11.581 -40.112 1.00 63.09 374 ALA A O 1
ATOM 2987 N N . MET A 1 375 ? 11.709 -11.315 -38.367 1.00 68.19 375 MET A N 1
ATOM 2988 C CA . MET A 1 375 ? 11.325 -9.928 -38.070 1.00 68.19 375 MET A CA 1
ATOM 2989 C C . MET A 1 375 ? 11.544 -9.035 -39.300 1.00 68.19 375 MET A C 1
ATOM 2991 O O . MET A 1 375 ? 12.498 -9.246 -40.060 1.00 68.19 375 MET A O 1
ATOM 2995 N N . SER A 1 376 ? 10.676 -8.047 -39.497 1.00 74.31 376 SER A N 1
ATOM 2996 C CA . SER A 1 376 ? 10.891 -6.950 -40.444 1.00 74.31 376 SER A CA 1
ATOM 2997 C C . SER A 1 376 ? 12.012 -6.017 -39.966 1.00 74.31 376 SER A C 1
ATOM 2999 O O . SER A 1 376 ? 12.370 -6.001 -38.788 1.00 74.31 376 SER A O 1
ATOM 3001 N N . ASP A 1 377 ? 12.575 -5.225 -40.880 1.00 70.94 377 ASP A N 1
ATOM 3002 C CA . ASP A 1 377 ? 13.609 -4.233 -40.556 1.00 70.94 377 ASP A CA 1
ATOM 3003 C C . ASP A 1 377 ? 13.118 -3.172 -39.552 1.00 70.94 377 ASP A C 1
ATOM 3005 O O . ASP A 1 377 ? 13.878 -2.718 -38.698 1.00 70.94 377 ASP A O 1
ATOM 3009 N N . GLU A 1 378 ? 11.831 -2.826 -39.601 1.00 75.25 378 GLU A N 1
ATOM 3010 C CA . GLU A 1 378 ? 11.197 -1.885 -38.673 1.00 75.25 378 GLU A CA 1
ATOM 3011 C C . GLU A 1 378 ? 11.071 -2.469 -37.258 1.00 75.25 378 GLU A C 1
ATOM 3013 O O . GLU A 1 378 ? 11.503 -1.836 -36.293 1.00 75.25 378 GLU A O 1
ATOM 3018 N N . GLU A 1 379 ? 10.593 -3.710 -37.129 1.00 76.50 379 GLU A N 1
ATOM 3019 C CA . GLU A 1 379 ? 10.493 -4.404 -35.835 1.00 76.50 379 GLU A CA 1
ATOM 3020 C C . GLU A 1 379 ? 11.867 -4.597 -35.174 1.00 76.50 379 GLU A C 1
ATOM 3022 O O . GLU A 1 379 ? 12.017 -4.458 -33.961 1.00 76.50 379 GLU A O 1
ATOM 3027 N N . VAL A 1 380 ? 12.887 -4.883 -35.986 1.00 73.00 380 VAL A N 1
ATOM 3028 C CA . VAL A 1 380 ? 14.306 -4.951 -35.602 1.00 73.00 380 VAL A CA 1
ATOM 3029 C C . VAL A 1 380 ? 14.770 -3.634 -34.982 1.00 73.00 380 VAL A C 1
ATOM 3031 O O . VAL A 1 380 ? 15.364 -3.619 -33.900 1.00 73.00 380 VAL A O 1
ATOM 3034 N N . CYS A 1 381 ? 14.499 -2.510 -35.637 1.00 74.44 381 CYS A N 1
ATOM 3035 C CA . CYS A 1 381 ? 14.918 -1.209 -35.136 1.00 74.44 381 CYS A CA 1
ATOM 3036 C C . CYS A 1 381 ? 14.169 -0.786 -33.871 1.00 74.44 381 CYS A C 1
ATOM 3038 O O . CYS A 1 381 ? 14.799 -0.249 -32.955 1.00 74.44 381 CYS A O 1
ATOM 3040 N N . ASP A 1 382 ? 12.869 -1.065 -33.789 1.00 79.88 382 ASP A N 1
ATOM 3041 C CA . ASP A 1 382 ? 12.067 -0.788 -32.598 1.00 79.88 382 ASP A CA 1
ATOM 3042 C C . ASP A 1 382 ? 12.537 -1.597 -31.391 1.00 79.88 382 ASP A C 1
ATOM 3044 O O . ASP A 1 382 ? 12.681 -1.047 -30.296 1.00 79.88 382 ASP A O 1
ATOM 3048 N N . TYR A 1 383 ? 12.879 -2.867 -31.600 1.00 78.12 383 TYR A N 1
ATOM 3049 C CA . TYR A 1 383 ? 13.487 -3.697 -30.570 1.00 78.12 383 TYR A CA 1
ATOM 3050 C C . TYR A 1 383 ? 14.806 -3.100 -30.052 1.00 78.12 383 TYR A C 1
ATOM 3052 O O . TYR A 1 383 ? 14.969 -2.910 -28.847 1.00 78.12 383 TYR A O 1
ATOM 3060 N N . LEU A 1 384 ? 15.749 -2.734 -30.933 1.00 74.69 384 LEU A N 1
ATOM 3061 C CA . LEU A 1 384 ? 17.030 -2.157 -30.487 1.00 74.69 384 LEU A CA 1
ATOM 3062 C C . LEU A 1 384 ? 16.867 -0.837 -29.770 1.00 74.69 384 LEU A C 1
ATOM 3064 O O . LEU A 1 384 ? 17.558 -0.580 -28.784 1.00 74.69 384 LEU A O 1
ATOM 3068 N N . TRP A 1 385 ? 15.991 0.016 -30.285 1.00 82.62 385 TRP A N 1
ATOM 3069 C CA . TRP A 1 385 ? 15.700 1.277 -29.639 1.00 82.62 385 TRP A CA 1
ATOM 3070 C C . TRP A 1 385 ? 15.157 1.037 -28.223 1.00 82.62 385 TRP A C 1
ATOM 3072 O O . TRP A 1 385 ? 15.650 1.662 -27.283 1.00 82.62 385 TRP A O 1
ATOM 3082 N N . ALA A 1 386 ? 14.232 0.091 -28.045 1.00 85.69 386 ALA A N 1
ATOM 3083 C CA . ALA A 1 386 ? 13.680 -0.261 -26.741 1.00 85.69 386 ALA A CA 1
ATOM 3084 C C . ALA A 1 386 ? 14.764 -0.785 -25.784 1.00 85.69 386 ALA A C 1
ATOM 3086 O O . ALA A 1 386 ? 14.882 -0.293 -24.659 1.00 85.69 386 ALA A O 1
ATOM 3087 N N . CYS A 1 387 ? 15.624 -1.697 -26.247 1.00 80.56 387 CYS A N 1
ATOM 3088 C CA . CYS A 1 387 ? 16.773 -2.193 -25.486 1.00 80.56 387 CYS A CA 1
ATOM 3089 C C . CYS A 1 387 ? 17.703 -1.058 -25.031 1.00 80.56 387 CYS A C 1
ATOM 3091 O O . CYS A 1 387 ? 18.084 -0.988 -23.860 1.00 80.56 387 CYS A O 1
ATOM 3093 N N . CYS A 1 388 ? 18.034 -0.132 -25.938 1.00 77.62 388 CYS A N 1
ATOM 3094 C CA . CYS A 1 388 ? 18.831 1.049 -25.620 1.00 77.62 388 CYS A CA 1
ATOM 3095 C C . CYS A 1 388 ? 18.156 1.893 -24.535 1.00 77.62 388 CYS A C 1
ATOM 3097 O O . CYS A 1 388 ? 18.806 2.252 -23.557 1.00 77.62 388 CYS A O 1
ATOM 3099 N N . VAL A 1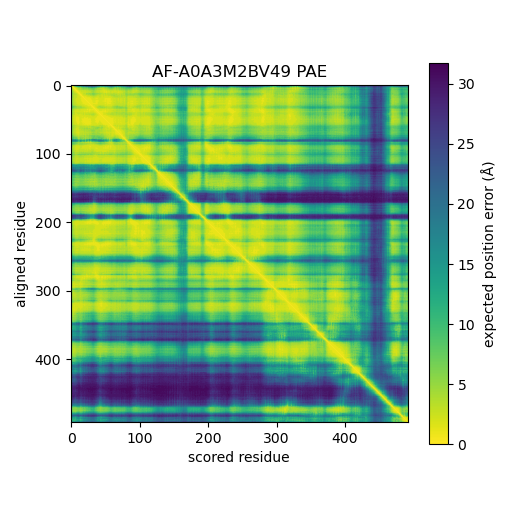 389 ? 16.861 2.189 -24.674 1.00 82.69 389 VAL A N 1
ATOM 3100 C CA . VAL A 1 389 ? 16.108 2.991 -23.700 1.00 82.69 389 VAL A CA 1
ATOM 3101 C C . VAL A 1 389 ? 16.172 2.373 -22.300 1.00 82.69 389 VAL A C 1
ATOM 3103 O O . VAL A 1 389 ? 16.454 3.091 -21.340 1.00 82.69 389 VAL A O 1
ATOM 3106 N N . VAL A 1 390 ? 15.980 1.055 -22.177 1.00 84.25 390 VAL A N 1
ATOM 3107 C CA . VAL A 1 390 ? 16.052 0.344 -20.888 1.00 84.25 390 VAL A CA 1
ATOM 3108 C C . VAL A 1 390 ? 17.447 0.460 -20.261 1.00 84.25 390 VAL A C 1
ATOM 3110 O O . VAL A 1 390 ? 17.563 0.866 -19.103 1.00 84.25 390 VAL A O 1
ATOM 3113 N N . ILE A 1 391 ? 18.512 0.184 -21.023 1.00 77.75 391 ILE A N 1
ATOM 3114 C CA . ILE A 1 391 ? 19.903 0.272 -20.538 1.00 77.75 391 ILE A CA 1
ATOM 3115 C C . ILE A 1 391 ? 20.255 1.709 -20.130 1.00 77.75 391 ILE A C 1
ATOM 3117 O O . ILE A 1 391 ? 20.838 1.945 -19.072 1.00 77.75 391 ILE A O 1
ATOM 3121 N N . PHE A 1 392 ? 19.883 2.698 -20.939 1.00 76.31 392 PHE A N 1
ATOM 3122 C CA . PHE A 1 392 ? 20.144 4.101 -20.629 1.00 76.31 392 PHE A CA 1
ATOM 3123 C C . PHE A 1 392 ? 19.417 4.562 -19.369 1.00 76.31 392 PHE A C 1
ATOM 3125 O O . PHE A 1 392 ? 19.986 5.278 -18.544 1.00 76.31 392 PHE A O 1
ATOM 3132 N N . ALA A 1 393 ? 18.161 4.158 -19.212 1.00 79.12 393 ALA A N 1
ATOM 3133 C CA . ALA A 1 393 ? 17.375 4.509 -18.047 1.00 79.12 393 ALA A CA 1
ATOM 3134 C C . ALA A 1 393 ? 17.910 3.832 -16.770 1.00 79.12 393 ALA A C 1
ATOM 3136 O O . ALA A 1 393 ? 17.939 4.476 -15.718 1.00 79.12 393 ALA A O 1
ATOM 3137 N N . TYR A 1 394 ? 18.434 2.602 -16.868 1.00 78.69 394 TYR A N 1
ATOM 3138 C CA . TYR A 1 394 ? 19.201 1.962 -15.792 1.00 78.69 394 TYR A CA 1
ATOM 3139 C C . TYR A 1 394 ? 20.404 2.815 -15.371 1.00 78.69 394 TYR A C 1
ATOM 3141 O O . TYR A 1 394 ? 20.549 3.159 -14.194 1.00 78.69 394 TYR A O 1
ATOM 3149 N N . LEU A 1 395 ? 21.234 3.217 -16.340 1.00 73.00 395 LEU A N 1
ATOM 3150 C CA . LEU A 1 395 ? 22.415 4.046 -16.094 1.00 73.00 395 LEU A CA 1
ATOM 3151 C C . LEU A 1 395 ? 22.044 5.393 -15.468 1.00 73.00 395 LEU A C 1
ATOM 3153 O O . LEU A 1 395 ? 22.678 5.818 -14.507 1.00 73.00 395 LEU A O 1
ATOM 3157 N N . TYR A 1 396 ? 20.988 6.045 -15.956 1.00 71.50 396 TYR A N 1
ATOM 3158 C CA . TYR A 1 396 ? 20.483 7.289 -15.376 1.00 71.50 396 TYR A CA 1
ATOM 3159 C C . TYR A 1 396 ? 20.109 7.135 -13.901 1.00 71.50 396 TYR A C 1
ATOM 3161 O O . TYR A 1 396 ? 20.419 7.994 -13.071 1.00 71.50 396 TYR A O 1
ATOM 3169 N N . GLN A 1 397 ? 19.401 6.056 -13.575 1.00 69.50 397 GLN A N 1
ATOM 3170 C CA . GLN A 1 397 ? 18.840 5.868 -12.248 1.00 69.50 397 GLN A CA 1
ATOM 3171 C C . GLN A 1 397 ? 19.901 5.452 -11.229 1.00 69.50 397 GLN A C 1
ATOM 3173 O O . GLN A 1 397 ? 19.947 6.031 -10.141 1.00 69.50 397 GLN A O 1
ATOM 3178 N N . PHE A 1 398 ? 20.739 4.477 -11.578 1.00 68.12 398 PHE A N 1
ATOM 3179 C CA . PHE A 1 398 ? 21.639 3.818 -10.633 1.00 68.12 398 PHE A CA 1
ATOM 3180 C C . PHE A 1 398 ? 23.104 4.221 -10.800 1.00 68.12 398 PHE A C 1
ATOM 3182 O O . PHE A 1 398 ? 23.870 4.096 -9.853 1.00 68.12 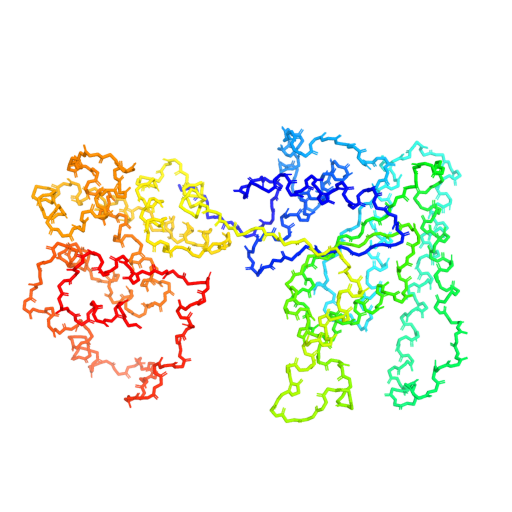398 PHE A O 1
ATOM 3189 N N . GLN A 1 399 ? 23.494 4.758 -11.959 1.00 63.88 399 GLN A N 1
ATOM 3190 C CA . GLN A 1 399 ? 24.879 5.116 -12.277 1.00 63.88 399 GLN A CA 1
ATOM 3191 C C . GLN A 1 399 ? 24.978 6.550 -12.802 1.00 63.88 399 GLN A C 1
ATOM 3193 O O . GLN A 1 399 ? 25.525 6.815 -13.870 1.00 63.88 399 GLN A O 1
ATOM 3198 N N . ARG A 1 400 ? 24.453 7.508 -12.028 1.00 57.91 400 ARG A N 1
ATOM 3199 C CA . ARG A 1 400 ? 24.406 8.934 -12.400 1.00 57.91 400 ARG A CA 1
ATOM 3200 C C . ARG A 1 400 ? 25.744 9.519 -12.86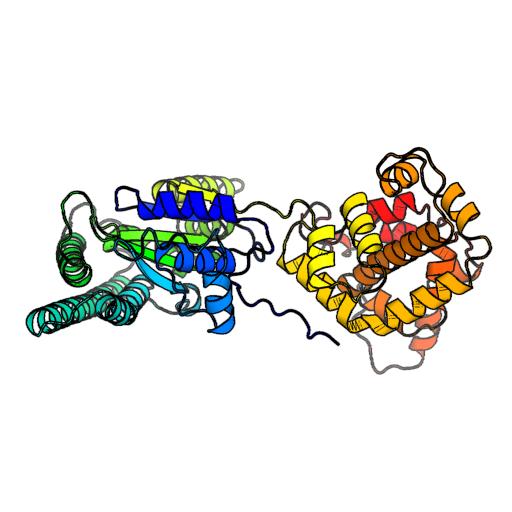9 1.00 57.91 400 ARG A C 1
ATOM 3202 O O . ARG A 1 400 ? 25.707 10.247 -13.858 1.00 57.91 400 ARG A O 1
ATOM 3209 N N . PRO A 1 401 ? 26.904 9.238 -12.237 1.00 55.41 401 PRO A N 1
ATOM 3210 C CA . PRO A 1 401 ? 28.187 9.749 -12.725 1.00 55.41 401 PRO A CA 1
ATOM 3211 C C . PRO A 1 401 ? 28.499 9.246 -14.132 1.00 55.41 401 PRO A C 1
ATOM 3213 O O . PRO A 1 401 ? 28.896 10.026 -14.995 1.00 55.41 401 PRO A O 1
ATOM 3216 N N . LEU A 1 402 ? 28.234 7.959 -14.380 1.00 57.53 402 LEU A N 1
ATOM 3217 C CA . LEU A 1 402 ? 28.361 7.365 -15.698 1.00 57.53 402 LEU A CA 1
ATOM 3218 C C . LEU A 1 402 ? 27.385 8.051 -16.656 1.00 57.53 402 LEU A C 1
ATOM 3220 O O . LEU A 1 402 ? 27.827 8.683 -17.603 1.00 57.53 402 LEU A O 1
ATOM 3224 N N . TYR A 1 403 ? 26.088 8.080 -16.353 1.00 62.66 403 TYR A N 1
ATOM 3225 C CA . TYR A 1 403 ? 25.101 8.790 -17.170 1.00 62.66 403 TYR A CA 1
ATOM 3226 C C . TYR A 1 403 ? 25.493 10.244 -17.496 1.00 62.66 403 TYR A C 1
ATOM 3228 O O . TYR A 1 403 ? 25.327 10.660 -18.632 1.00 62.66 403 TYR A O 1
ATOM 3236 N N . ARG A 1 404 ? 26.040 11.027 -16.557 1.00 58.59 404 ARG A N 1
ATOM 3237 C CA . ARG A 1 404 ? 26.435 12.431 -16.795 1.00 58.59 404 ARG A CA 1
ATOM 3238 C C . ARG A 1 404 ? 27.612 12.573 -17.754 1.00 58.59 404 ARG A C 1
ATOM 3240 O O . ARG A 1 404 ? 27.627 13.492 -18.571 1.00 58.59 404 ARG A O 1
ATOM 3247 N N . ILE A 1 405 ? 28.591 11.673 -17.666 1.00 54.88 405 ILE A N 1
ATOM 3248 C CA . ILE A 1 405 ? 29.701 11.611 -18.628 1.00 54.88 405 ILE A CA 1
ATOM 3249 C C . ILE A 1 405 ? 29.145 11.350 -20.031 1.00 54.88 405 ILE A C 1
ATOM 3251 O O . ILE A 1 405 ? 29.562 11.993 -20.991 1.00 54.88 405 ILE A O 1
ATOM 3255 N N . LEU A 1 406 ? 28.168 10.454 -20.103 1.00 55.03 406 LEU A N 1
ATOM 3256 C CA . LEU A 1 406 ? 27.528 9.983 -21.320 1.00 55.03 406 LEU A CA 1
ATOM 3257 C C . LEU A 1 406 ? 26.522 10.982 -21.924 1.00 55.03 406 LEU A C 1
ATOM 3259 O O . LEU A 1 406 ? 26.398 11.090 -23.138 1.00 55.03 406 LEU A O 1
ATOM 3263 N N . GLU A 1 407 ? 25.812 11.739 -21.088 1.00 57.03 407 GLU A N 1
ATOM 3264 C CA . GLU A 1 407 ? 24.844 12.773 -21.475 1.00 57.03 407 GLU A CA 1
ATOM 3265 C C . GLU A 1 407 ? 25.532 13.959 -22.163 1.00 57.03 407 GLU A C 1
ATOM 3267 O O . GLU A 1 407 ? 24.996 14.521 -23.116 1.00 57.03 407 GLU A O 1
ATOM 3272 N N . GLY A 1 408 ? 26.738 14.310 -21.707 1.00 49.94 408 GLY A N 1
ATOM 3273 C CA . GLY A 1 408 ? 27.551 15.383 -22.282 1.00 49.94 408 GLY A CA 1
ATOM 3274 C C . GLY A 1 408 ? 28.328 14.998 -23.545 1.00 49.94 408 GLY A C 1
ATOM 3275 O O . GLY A 1 408 ? 29.038 15.846 -24.083 1.00 49.94 408 GLY A O 1
ATOM 3276 N N . ASP A 1 409 ? 28.233 13.748 -24.009 1.00 53.44 409 ASP A N 1
ATOM 3277 C CA . ASP A 1 409 ? 28.930 13.254 -25.196 1.00 53.44 409 ASP A CA 1
ATOM 3278 C C . ASP A 1 409 ? 27.933 12.943 -26.328 1.00 53.44 409 ASP A C 1
ATOM 3280 O O . ASP A 1 409 ? 27.163 11.980 -26.301 1.00 53.44 409 ASP A O 1
ATOM 3284 N N . SER A 1 410 ? 27.939 13.782 -27.367 1.00 49.69 410 SER A N 1
ATOM 3285 C CA . SER A 1 410 ? 27.048 13.628 -28.522 1.00 49.69 410 SER A CA 1
ATOM 3286 C C . SER A 1 410 ? 27.289 12.339 -29.325 1.00 49.69 410 SER A C 1
ATOM 3288 O O . SER A 1 410 ? 26.360 11.863 -29.999 1.00 49.69 410 SER A O 1
ATOM 3290 N N . ASP A 1 411 ? 28.493 11.761 -29.224 1.00 49.28 411 ASP A N 1
ATOM 3291 C CA . ASP A 1 411 ? 28.890 10.517 -29.883 1.00 49.28 411 ASP A CA 1
ATOM 3292 C C . ASP A 1 411 ? 28.549 9.273 -29.069 1.00 49.28 411 ASP A C 1
ATOM 3294 O O . ASP A 1 411 ? 28.438 8.197 -29.652 1.00 49.28 411 ASP A O 1
ATOM 3298 N N . PHE A 1 412 ? 28.242 9.405 -27.781 1.00 49.56 412 PHE A N 1
ATOM 3299 C CA . PHE A 1 412 ? 27.959 8.260 -26.925 1.00 49.56 412 PHE A CA 1
ATOM 3300 C C . PHE A 1 412 ? 26.747 7.431 -27.360 1.00 49.56 412 PHE A C 1
ATOM 3302 O O . PHE A 1 412 ? 26.756 6.214 -27.289 1.00 49.56 412 PHE A O 1
ATOM 3309 N N . TYR A 1 413 ? 25.689 8.053 -27.871 1.00 49.78 413 TYR A N 1
ATOM 3310 C CA . TYR A 1 413 ? 24.557 7.300 -28.425 1.00 49.78 413 TYR A CA 1
ATOM 3311 C C . TYR A 1 413 ? 24.928 6.562 -29.705 1.00 49.78 413 TYR A C 1
ATOM 3313 O O . TYR A 1 413 ? 24.388 5.493 -29.950 1.00 49.78 413 TYR A O 1
ATOM 3321 N N . ARG A 1 414 ? 25.847 7.125 -30.504 1.00 53.75 414 ARG A N 1
ATOM 3322 C CA . ARG A 1 414 ? 26.471 6.411 -31.622 1.00 53.75 414 ARG A CA 1
ATOM 3323 C C . ARG A 1 414 ? 27.342 5.279 -31.089 1.00 53.75 414 ARG A C 1
ATOM 3325 O O . ARG A 1 414 ? 27.456 4.269 -31.756 1.00 53.75 414 ARG A O 1
ATOM 3332 N N . GLU A 1 415 ? 27.945 5.436 -29.918 1.00 51.53 415 GLU A N 1
ATOM 3333 C CA . GLU A 1 415 ? 28.761 4.433 -29.238 1.00 51.53 415 GLU A CA 1
ATOM 3334 C C . GLU A 1 415 ? 27.912 3.304 -28.646 1.00 51.53 415 GLU A C 1
ATOM 3336 O O . GLU A 1 415 ? 28.210 2.161 -28.936 1.00 51.53 415 GLU A O 1
ATOM 3341 N N . ILE A 1 416 ? 26.795 3.578 -27.961 1.00 51.06 416 ILE A N 1
ATOM 3342 C CA . ILE A 1 416 ? 25.816 2.557 -27.558 1.00 51.06 416 ILE A CA 1
ATOM 3343 C C . ILE A 1 416 ? 25.180 1.917 -28.778 1.00 51.06 416 ILE A C 1
ATOM 3345 O O . ILE A 1 416 ? 25.096 0.702 -28.832 1.00 51.06 416 ILE A O 1
ATOM 3349 N N . GLU A 1 417 ? 24.787 2.686 -29.789 1.00 53.16 417 GLU A N 1
ATOM 3350 C CA . GLU A 1 417 ? 24.321 2.124 -31.053 1.00 53.16 417 GLU A CA 1
ATOM 3351 C C . GLU A 1 417 ? 25.392 1.217 -31.680 1.00 53.16 417 GLU A C 1
ATOM 3353 O O . GLU A 1 417 ? 25.070 0.118 -32.118 1.00 53.16 417 GLU A O 1
ATOM 3358 N N . ARG A 1 418 ? 26.670 1.620 -31.680 1.00 57.44 418 ARG A N 1
ATOM 3359 C CA . ARG A 1 418 ? 27.811 0.813 -32.150 1.00 57.44 418 ARG A CA 1
ATOM 3360 C C . ARG A 1 418 ? 28.083 -0.397 -31.263 1.00 57.44 418 ARG A C 1
ATOM 3362 O O . ARG A 1 418 ? 28.448 -1.434 -31.804 1.00 57.44 418 ARG A O 1
ATOM 3369 N N . TRP A 1 419 ? 27.925 -0.292 -29.947 1.00 51.47 419 TRP A N 1
ATOM 3370 C CA . TRP A 1 419 ? 28.134 -1.361 -28.968 1.00 51.47 419 TRP A CA 1
ATOM 3371 C C . TRP A 1 419 ? 27.029 -2.389 -29.052 1.00 51.47 419 TRP A C 1
ATOM 3373 O O . TRP A 1 419 ? 27.333 -3.577 -29.130 1.00 51.47 419 TRP A O 1
ATOM 3383 N N . CYS A 1 420 ? 25.778 -1.920 -29.113 1.00 48.16 420 CYS A N 1
ATOM 3384 C CA . CYS A 1 420 ? 24.632 -2.705 -29.523 1.00 48.16 420 CYS A CA 1
ATOM 3385 C C . CYS A 1 420 ? 25.016 -3.385 -30.825 1.00 48.16 420 CYS A C 1
ATOM 3387 O O . CYS A 1 420 ? 25.167 -4.585 -30.770 1.00 48.16 420 CYS A O 1
ATOM 3389 N N . ARG A 1 421 ? 25.395 -2.659 -31.891 1.00 51.00 421 ARG A N 1
ATOM 3390 C CA . ARG A 1 421 ? 25.859 -3.194 -33.194 1.00 51.00 421 ARG A CA 1
ATOM 3391 C C . ARG A 1 421 ? 27.200 -3.971 -33.173 1.00 51.00 421 ARG A C 1
ATOM 3393 O O . ARG A 1 421 ? 27.680 -4.385 -34.229 1.00 51.00 421 ARG A O 1
ATOM 3400 N N . GLY A 1 422 ? 27.833 -4.191 -32.018 1.00 44.66 422 GLY A N 1
ATOM 3401 C CA . GLY A 1 422 ? 29.079 -4.951 -31.860 1.00 44.66 422 GLY A CA 1
ATOM 3402 C C . GLY A 1 422 ? 30.308 -4.443 -32.638 1.00 44.66 422 GLY A C 1
ATOM 3403 O O . GLY A 1 422 ? 31.153 -5.262 -33.003 1.00 44.66 422 GLY A O 1
ATOM 3404 N N . ARG A 1 423 ? 30.418 -3.135 -32.915 1.00 49.44 423 ARG A N 1
ATOM 3405 C CA . ARG A 1 423 ? 31.560 -2.486 -33.596 1.00 49.44 423 ARG A CA 1
ATOM 3406 C C . ARG A 1 423 ? 32.376 -1.615 -32.625 1.00 49.44 423 ARG A C 1
ATOM 3408 O O . ARG A 1 423 ? 32.229 -0.392 -32.666 1.00 49.44 423 ARG A O 1
ATOM 3415 N N . PRO A 1 424 ? 33.223 -2.202 -31.761 1.00 44.59 424 PRO A N 1
ATOM 3416 C CA . PRO A 1 424 ? 34.077 -1.419 -30.887 1.00 44.59 424 PRO A CA 1
ATOM 3417 C C . PRO A 1 424 ? 35.214 -0.762 -31.677 1.00 44.59 424 PRO A C 1
ATOM 3419 O O . PRO A 1 424 ? 35.774 -1.355 -32.603 1.00 44.59 424 PRO A O 1
ATOM 3422 N N . THR A 1 425 ? 35.585 0.456 -31.303 1.00 48.94 425 THR A N 1
ATOM 3423 C CA . THR A 1 425 ? 36.791 1.134 -31.791 1.00 48.94 425 THR A CA 1
ATOM 3424 C C . THR A 1 425 ? 37.990 0.875 -30.870 1.00 48.94 425 THR A C 1
ATOM 3426 O O . THR A 1 425 ? 37.838 0.496 -29.713 1.00 48.94 425 THR A O 1
ATOM 3429 N N . ALA A 1 426 ? 39.225 1.066 -31.355 1.00 43.22 426 ALA A N 1
ATOM 3430 C CA . ALA A 1 426 ? 40.439 0.902 -30.532 1.00 43.22 426 ALA A CA 1
ATOM 3431 C C . ALA A 1 426 ? 40.465 1.830 -29.294 1.00 43.22 426 ALA A C 1
ATOM 3433 O O . ALA A 1 426 ? 41.148 1.546 -28.312 1.00 43.22 426 ALA A O 1
ATOM 3434 N N . SER A 1 427 ? 39.678 2.908 -29.333 1.00 47.00 427 SER A N 1
ATOM 3435 C CA . SER A 1 427 ? 39.398 3.832 -28.236 1.00 47.00 427 SER A CA 1
ATOM 3436 C C . SER A 1 427 ? 38.537 3.243 -27.110 1.00 47.00 427 SER A C 1
ATOM 3438 O O . SER A 1 427 ? 38.510 3.808 -26.024 1.00 47.00 427 SER A O 1
ATOM 3440 N N . ASP A 1 428 ? 37.867 2.114 -27.338 1.00 44.88 428 ASP A N 1
ATOM 3441 C CA . ASP A 1 428 ? 36.879 1.526 -26.419 1.00 44.88 428 ASP A CA 1
ATOM 3442 C C . ASP A 1 428 ? 37.542 0.609 -25.381 1.00 44.88 428 ASP A C 1
ATOM 3444 O O . ASP A 1 428 ? 36.888 0.094 -24.479 1.00 44.88 428 ASP A O 1
ATOM 3448 N N . ARG A 1 429 ? 38.863 0.408 -25.507 1.00 42.25 429 ARG A N 1
ATOM 3449 C CA . ARG A 1 429 ? 39.703 -0.278 -24.514 1.00 42.25 429 ARG A CA 1
ATOM 3450 C C . ARG A 1 429 ? 40.006 0.583 -23.289 1.00 42.25 429 ARG A C 1
ATOM 3452 O O . ARG A 1 429 ? 40.599 0.071 -22.356 1.00 42.25 429 ARG A O 1
ATOM 3459 N N . HIS A 1 430 ? 39.721 1.882 -23.361 1.00 43.50 430 HIS A N 1
ATOM 3460 C CA . HIS A 1 430 ? 39.936 2.835 -22.279 1.00 43.50 430 HIS A CA 1
ATOM 3461 C C . HIS A 1 430 ? 38.636 3.611 -22.124 1.00 43.50 430 HIS A C 1
ATOM 3463 O O . HIS A 1 430 ? 38.289 4.444 -22.974 1.00 43.50 430 HIS A O 1
ATOM 3469 N N . PHE A 1 431 ? 37.904 3.316 -21.054 1.00 43.28 431 PHE A N 1
ATOM 3470 C CA . PHE A 1 431 ? 36.694 4.043 -20.701 1.00 43.28 431 PHE A CA 1
ATOM 3471 C C . PHE A 1 431 ? 36.952 5.568 -20.735 1.00 43.28 431 PHE A C 1
ATOM 3473 O O . PHE A 1 431 ? 38.037 6.014 -20.341 1.00 43.28 431 PHE A O 1
ATOM 3480 N N . PRO A 1 432 ? 35.977 6.417 -21.123 1.00 44.75 432 PRO A N 1
ATOM 3481 C CA . PRO A 1 432 ? 36.106 7.882 -21.054 1.00 44.75 432 PRO A CA 1
ATOM 3482 C C . PRO A 1 432 ? 36.578 8.430 -19.692 1.00 44.75 432 PRO A C 1
ATOM 3484 O O . PRO A 1 432 ? 37.025 9.576 -19.608 1.00 44.75 432 PRO A O 1
ATOM 3487 N N . PHE A 1 433 ? 36.512 7.609 -18.639 1.00 39.03 433 PHE A N 1
ATOM 3488 C CA . PHE A 1 433 ? 37.047 7.874 -17.307 1.00 39.03 433 PHE A CA 1
ATOM 3489 C C . PHE A 1 433 ? 38.543 8.240 -17.325 1.00 39.03 433 PHE A C 1
ATOM 3491 O O . PHE A 1 433 ? 38.932 9.246 -16.731 1.00 39.03 433 PHE A O 1
ATOM 3498 N N . GLU A 1 434 ? 39.378 7.511 -18.071 1.00 40.47 434 GLU A N 1
ATOM 3499 C CA . GLU A 1 434 ? 40.833 7.753 -18.111 1.00 40.47 434 GLU A CA 1
ATOM 3500 C C . GLU A 1 434 ? 41.199 8.974 -18.974 1.00 40.47 434 GLU A C 1
ATOM 3502 O O . GLU A 1 434 ? 42.093 9.765 -18.649 1.00 40.47 434 GLU A O 1
ATOM 3507 N N . ARG A 1 435 ? 40.432 9.208 -20.047 1.00 40.00 435 ARG A N 1
ATOM 3508 C CA . ARG A 1 435 ? 40.599 10.383 -20.920 1.00 40.00 435 ARG A CA 1
ATOM 3509 C C . ARG A 1 435 ? 40.139 11.696 -20.279 1.00 40.00 435 ARG A C 1
ATOM 3511 O O . ARG A 1 435 ? 40.599 12.755 -20.704 1.00 40.00 435 ARG A O 1
ATOM 3518 N N . ARG A 1 436 ? 39.262 11.663 -19.264 1.00 39.16 436 ARG A N 1
ATOM 3519 C CA . ARG A 1 436 ? 38.863 12.865 -18.506 1.00 39.16 436 ARG A CA 1
ATOM 3520 C C . ARG A 1 436 ? 39.653 13.081 -17.220 1.00 39.16 436 ARG A C 1
ATOM 3522 O O . ARG A 1 436 ? 39.907 14.241 -16.914 1.00 39.16 436 ARG A O 1
ATOM 3529 N N . GLN A 1 437 ? 40.129 12.050 -16.516 1.00 38.50 437 GLN A N 1
ATOM 3530 C CA . GLN A 1 437 ? 41.032 12.264 -15.369 1.00 38.50 437 GLN A CA 1
ATOM 3531 C C . GLN A 1 437 ? 42.320 13.002 -15.770 1.00 38.50 437 GLN A C 1
ATOM 3533 O O . GLN A 1 437 ? 42.784 13.875 -15.041 1.00 38.50 437 GLN A O 1
ATOM 3538 N N . SER A 1 438 ? 42.832 12.747 -16.976 1.00 37.59 438 SER A N 1
ATOM 3539 C CA . SER A 1 438 ? 43.976 13.481 -17.538 1.00 37.59 438 SER A CA 1
ATOM 3540 C C . SER A 1 438 ? 43.670 14.939 -17.924 1.00 37.59 438 SER A C 1
ATOM 3542 O O . SER A 1 438 ? 44.597 15.736 -18.033 1.00 37.59 438 SER A O 1
ATOM 3544 N N . ARG A 1 439 ? 42.392 15.319 -18.088 1.00 34.38 439 ARG A N 1
ATOM 3545 C CA . ARG A 1 439 ? 41.951 16.699 -18.389 1.00 34.38 439 ARG A CA 1
ATOM 3546 C C . ARG A 1 439 ? 41.439 17.478 -17.174 1.00 34.38 439 ARG A C 1
ATOM 3548 O O . ARG A 1 439 ? 41.495 18.698 -17.188 1.00 34.38 439 ARG A O 1
ATOM 3555 N N . VAL A 1 440 ? 40.945 16.800 -16.138 1.00 36.91 440 VAL A N 1
ATOM 3556 C CA . VAL A 1 440 ? 40.462 17.428 -14.890 1.00 36.91 440 VAL A CA 1
ATOM 3557 C C . VAL A 1 440 ? 41.614 17.696 -13.912 1.00 36.91 440 VAL A C 1
ATOM 3559 O O . VAL A 1 440 ? 41.501 18.547 -13.038 1.00 36.91 440 VAL A O 1
ATOM 3562 N N . ALA A 1 441 ? 42.776 17.059 -14.097 1.00 34.81 441 ALA A N 1
ATOM 3563 C CA . ALA A 1 441 ? 43.969 17.310 -13.285 1.00 34.81 441 ALA A CA 1
ATOM 3564 C C . ALA A 1 441 ? 44.521 18.754 -13.370 1.00 34.81 441 ALA A C 1
ATOM 3566 O O . ALA A 1 441 ? 45.413 19.098 -12.596 1.00 34.81 441 ALA A O 1
ATOM 3567 N N . THR A 1 442 ? 44.005 19.600 -14.270 1.00 38.75 442 THR A N 1
ATOM 3568 C CA . THR A 1 442 ? 44.427 21.001 -14.432 1.00 38.75 442 THR A CA 1
ATOM 3569 C C . THR A 1 442 ? 43.496 22.039 -13.803 1.00 38.75 442 THR A C 1
ATOM 3571 O O . THR A 1 442 ? 43.854 23.211 -13.833 1.00 38.75 442 THR A O 1
ATOM 3574 N N . ASP A 1 443 ? 42.357 21.657 -13.210 1.00 36.03 443 ASP A N 1
ATOM 3575 C CA . ASP A 1 443 ? 41.457 22.617 -12.549 1.00 36.03 443 ASP A CA 1
ATOM 3576 C C . ASP A 1 443 ? 41.127 22.161 -11.119 1.00 36.03 443 ASP A C 1
ATOM 3578 O O . ASP A 1 443 ? 40.472 21.147 -10.884 1.00 36.03 443 ASP A O 1
ATOM 3582 N N . ALA A 1 444 ? 41.702 22.855 -10.137 1.00 36.94 444 ALA A N 1
ATOM 3583 C CA . ALA A 1 444 ? 41.888 22.358 -8.773 1.00 36.94 444 ALA A CA 1
ATOM 3584 C C . ALA A 1 444 ? 40.762 22.723 -7.782 1.00 36.94 444 ALA A C 1
ATOM 3586 O O . ALA A 1 444 ? 40.974 22.614 -6.575 1.00 36.94 444 ALA A O 1
ATOM 3587 N N . SER A 1 445 ? 39.586 23.163 -8.240 1.00 34.50 445 SER A N 1
ATOM 3588 C CA . SER A 1 445 ? 38.558 23.739 -7.353 1.00 34.50 445 SER A CA 1
ATOM 3589 C C . SER A 1 445 ? 37.360 22.840 -7.027 1.00 34.50 445 SER A C 1
ATOM 3591 O O . SER A 1 445 ? 36.631 23.156 -6.091 1.00 34.50 445 SER A O 1
ATOM 3593 N N . GLU A 1 446 ? 37.176 21.695 -7.687 1.00 34.16 446 GLU A N 1
ATOM 3594 C CA . GLU A 1 446 ? 36.055 20.786 -7.396 1.00 34.16 446 GLU A CA 1
ATOM 3595 C C . GLU A 1 446 ? 36.542 19.341 -7.235 1.00 34.16 446 GLU A C 1
ATOM 3597 O O . GLU A 1 446 ? 36.552 18.544 -8.171 1.00 34.16 446 GLU A O 1
ATOM 3602 N N . ARG A 1 447 ? 36.972 18.980 -6.021 1.00 32.75 447 ARG A N 1
ATOM 3603 C CA . ARG A 1 447 ? 37.174 17.575 -5.639 1.00 32.75 447 ARG A CA 1
ATOM 3604 C C . ARG A 1 447 ? 36.042 17.134 -4.720 1.00 32.75 447 ARG A C 1
ATOM 3606 O O . ARG A 1 447 ? 36.091 17.381 -3.518 1.00 32.75 447 ARG A O 1
ATOM 3613 N N . GLU A 1 448 ? 35.054 16.437 -5.275 1.00 33.12 448 GLU A N 1
ATOM 3614 C CA . GLU A 1 448 ? 34.313 15.446 -4.488 1.00 33.12 448 GLU A CA 1
ATOM 3615 C C . GLU A 1 448 ? 35.279 14.320 -4.063 1.00 33.12 448 GLU A C 1
ATOM 3617 O O . GLU A 1 448 ? 36.245 14.032 -4.781 1.00 33.12 448 GLU A O 1
ATOM 3622 N N . PRO A 1 449 ? 35.079 13.700 -2.887 1.00 29.48 449 PRO A N 1
ATOM 3623 C CA . PRO A 1 449 ? 36.018 12.724 -2.353 1.00 29.48 449 PRO A CA 1
ATOM 3624 C C . PRO A 1 449 ? 36.108 11.491 -3.259 1.00 29.48 449 PRO A C 1
ATOM 3626 O O . PRO A 1 449 ? 35.128 10.783 -3.484 1.00 29.48 449 PRO A O 1
ATOM 3629 N N . THR A 1 450 ? 37.313 11.213 -3.755 1.00 33.56 450 THR A N 1
ATOM 3630 C CA . THR A 1 450 ? 37.634 9.984 -4.483 1.00 33.56 450 THR A CA 1
ATOM 3631 C C . THR A 1 450 ? 37.476 8.779 -3.547 1.00 33.56 450 THR A C 1
ATOM 3633 O O . THR A 1 450 ? 38.123 8.761 -2.495 1.00 33.56 450 THR A O 1
ATOM 3636 N N . PRO A 1 451 ? 36.684 7.748 -3.893 1.00 34.03 451 PRO A N 1
ATOM 3637 C CA . PRO A 1 451 ? 36.661 6.512 -3.123 1.00 34.03 451 PRO A CA 1
ATOM 3638 C C . PRO A 1 451 ? 38.039 5.848 -3.179 1.00 34.03 451 PRO A C 1
ATOM 3640 O O . PRO A 1 451 ? 38.635 5.721 -4.252 1.00 34.03 451 PRO A O 1
ATOM 3643 N N . GLY A 1 452 ? 38.550 5.442 -2.017 1.00 29.39 452 GLY A N 1
ATOM 3644 C CA . GLY A 1 452 ? 39.834 4.760 -1.890 1.00 29.39 452 GLY A CA 1
ATOM 3645 C C . GLY A 1 452 ? 39.889 3.470 -2.712 1.00 29.39 452 GLY A C 1
ATOM 3646 O O . GLY A 1 452 ? 38.901 2.746 -2.853 1.00 29.39 452 GLY A O 1
ATOM 3647 N N . ALA A 1 453 ? 41.067 3.188 -3.264 1.00 34.72 453 ALA A N 1
ATOM 3648 C CA . ALA A 1 453 ? 41.314 2.014 -4.082 1.00 34.72 453 ALA A CA 1
ATOM 3649 C C . ALA A 1 453 ? 41.016 0.711 -3.314 1.00 34.72 453 ALA A C 1
ATOM 3651 O O . ALA A 1 453 ? 41.598 0.438 -2.267 1.00 34.72 453 ALA A O 1
ATOM 3652 N N . GLY A 1 454 ? 40.150 -0.125 -3.889 1.00 35.19 454 GLY A N 1
ATOM 3653 C CA . GLY A 1 454 ? 40.206 -1.579 -3.712 1.00 35.19 454 GLY A CA 1
ATOM 3654 C C . GLY A 1 454 ? 39.206 -2.235 -2.759 1.00 35.19 454 GLY A C 1
ATOM 3655 O O . GLY A 1 454 ? 38.975 -3.432 -2.900 1.00 35.19 454 GLY A O 1
ATOM 3656 N N . ALA A 1 455 ? 38.552 -1.519 -1.846 1.00 32.75 455 ALA A N 1
ATOM 3657 C CA . ALA A 1 455 ? 37.623 -2.160 -0.912 1.00 32.75 455 ALA A CA 1
ATOM 3658 C C . ALA A 1 455 ? 36.544 -1.190 -0.424 1.00 32.75 455 ALA A C 1
ATOM 3660 O O . ALA A 1 455 ? 36.736 -0.560 0.600 1.00 32.75 455 ALA A O 1
ATOM 3661 N N . GLU A 1 456 ? 35.431 -1.083 -1.163 1.00 34.47 456 GLU A N 1
ATOM 3662 C CA . GLU A 1 456 ? 34.079 -0.829 -0.608 1.00 34.47 456 GLU A CA 1
ATOM 3663 C C . GLU A 1 456 ? 32.952 -0.730 -1.654 1.00 34.47 456 GLU A C 1
ATOM 3665 O O . GLU A 1 456 ? 31.799 -0.523 -1.295 1.00 34.47 456 GLU A O 1
ATOM 3670 N N . LEU A 1 457 ? 33.210 -1.014 -2.937 1.00 34.16 457 LEU A N 1
ATOM 3671 C CA . LEU A 1 457 ? 32.135 -1.130 -3.938 1.00 34.16 457 LEU A CA 1
ATOM 3672 C C . LEU A 1 457 ? 31.053 -2.152 -3.532 1.00 34.16 457 LEU A C 1
ATOM 3674 O O . LEU A 1 457 ? 29.877 -1.921 -3.771 1.00 34.16 457 LEU A O 1
ATOM 3678 N N . ARG A 1 458 ? 31.398 -3.231 -2.814 1.00 32.78 458 ARG A N 1
ATOM 3679 C CA . ARG A 1 458 ? 30.428 -4.262 -2.386 1.00 32.78 458 ARG A CA 1
ATOM 3680 C C . ARG A 1 458 ? 29.401 -3.809 -1.334 1.00 32.78 458 ARG A C 1
ATOM 3682 O O . ARG A 1 458 ? 28.468 -4.559 -1.080 1.00 32.78 458 ARG A O 1
ATOM 3689 N N . ARG A 1 459 ? 29.549 -2.633 -0.708 1.00 31.20 459 ARG A N 1
ATOM 3690 C CA . ARG A 1 459 ? 28.629 -2.145 0.346 1.00 31.20 459 ARG A CA 1
ATOM 3691 C C . ARG A 1 459 ? 27.597 -1.120 -0.140 1.00 31.20 459 ARG A C 1
ATOM 3693 O O . ARG A 1 459 ? 26.764 -0.688 0.652 1.00 31.20 459 ARG A O 1
ATOM 3700 N N . HIS A 1 460 ? 27.627 -0.736 -1.416 1.00 33.72 460 HIS A N 1
ATOM 3701 C CA . HIS A 1 460 ? 26.707 0.265 -1.980 1.00 33.72 460 HIS A CA 1
ATOM 3702 C C . HIS A 1 460 ? 25.760 -0.270 -3.052 1.00 33.72 460 HIS A C 1
ATOM 3704 O O . HIS A 1 460 ? 24.899 0.470 -3.524 1.00 33.72 460 HIS A O 1
ATOM 3710 N N . PHE A 1 461 ? 25.863 -1.550 -3.400 1.00 36.91 461 PHE A N 1
ATOM 3711 C CA . PHE A 1 461 ? 24.906 -2.184 -4.295 1.00 36.91 461 PHE A CA 1
ATOM 3712 C C . PHE A 1 461 ? 23.842 -2.893 -3.466 1.00 36.91 461 PHE A C 1
ATOM 3714 O O . PHE A 1 461 ? 24.146 -3.748 -2.633 1.00 36.91 461 PHE A O 1
ATOM 3721 N N . HIS A 1 462 ? 22.590 -2.483 -3.666 1.00 33.59 462 HIS A N 1
ATOM 3722 C CA . HIS A 1 462 ? 21.439 -3.244 -3.201 1.00 33.59 462 HIS A CA 1
ATOM 3723 C C . HIS A 1 462 ? 21.517 -4.669 -3.762 1.00 33.59 462 HIS A C 1
ATOM 3725 O O . HIS A 1 462 ? 22.026 -4.871 -4.863 1.00 33.59 462 HIS A O 1
ATOM 3731 N N . ASP A 1 463 ? 21.017 -5.641 -2.998 1.00 34.78 463 ASP A N 1
ATOM 3732 C CA . ASP A 1 463 ? 20.946 -7.039 -3.420 1.00 34.78 463 ASP A CA 1
ATOM 3733 C C . ASP A 1 463 ? 20.293 -7.137 -4.819 1.00 34.78 463 ASP A C 1
ATOM 3735 O O . ASP A 1 463 ? 19.140 -6.709 -4.969 1.00 34.78 463 ASP A O 1
ATOM 3739 N N . PRO A 1 464 ? 20.995 -7.659 -5.844 1.00 34.94 464 PRO A N 1
ATOM 3740 C CA . PRO A 1 464 ? 20.449 -7.835 -7.188 1.00 34.94 464 PRO A CA 1
ATOM 3741 C C . PRO A 1 464 ? 19.282 -8.834 -7.234 1.00 34.94 464 PRO A C 1
ATOM 3743 O O . PRO A 1 464 ? 18.570 -8.870 -8.231 1.00 34.94 464 PRO A O 1
ATOM 3746 N N . ALA A 1 465 ? 19.036 -9.596 -6.159 1.00 33.50 465 ALA A N 1
ATOM 3747 C CA . ALA A 1 465 ? 17.835 -10.412 -5.974 1.00 33.50 465 ALA A CA 1
ATOM 3748 C C . ALA A 1 465 ? 16.660 -9.652 -5.321 1.00 33.50 465 ALA A C 1
ATOM 3750 O O . ALA A 1 465 ? 15.581 -10.220 -5.130 1.00 33.50 465 ALA A O 1
ATOM 3751 N N . SER A 1 466 ? 16.827 -8.375 -4.956 1.00 43.16 466 SER A N 1
ATOM 3752 C CA . SER A 1 466 ? 15.705 -7.562 -4.489 1.00 43.16 466 SER A CA 1
ATOM 3753 C C . SER A 1 466 ? 14.786 -7.241 -5.667 1.00 43.16 466 SER A C 1
ATOM 3755 O O . SER A 1 466 ? 15.214 -6.674 -6.668 1.00 43.16 466 SER A O 1
ATOM 3757 N N . ALA A 1 467 ? 13.497 -7.560 -5.527 1.00 45.31 467 ALA A N 1
ATOM 3758 C CA . ALA A 1 467 ? 12.445 -7.296 -6.515 1.00 45.31 467 ALA A CA 1
ATOM 3759 C C . ALA A 1 467 ? 12.159 -5.788 -6.740 1.00 45.31 467 ALA A C 1
ATOM 3761 O O . ALA A 1 467 ? 11.054 -5.410 -7.128 1.00 45.31 467 ALA A O 1
ATOM 3762 N N . GLU A 1 468 ? 13.117 -4.912 -6.424 1.00 52.34 468 GLU A N 1
ATOM 3763 C CA . GLU A 1 468 ? 12.991 -3.456 -6.355 1.00 52.34 468 GLU A CA 1
ATOM 3764 C C . GLU A 1 468 ? 13.896 -2.708 -7.354 1.00 52.34 468 GLU A C 1
ATOM 3766 O O . GLU A 1 468 ? 13.844 -1.470 -7.405 1.00 52.34 468 GLU A O 1
ATOM 3771 N N . ILE A 1 469 ? 14.702 -3.425 -8.149 1.00 61.47 469 ILE A N 1
ATOM 3772 C CA . ILE A 1 469 ? 15.703 -2.870 -9.075 1.00 61.47 469 ILE A CA 1
ATOM 3773 C C . ILE A 1 469 ? 15.294 -3.138 -10.530 1.00 61.47 469 ILE A C 1
ATOM 3775 O O . ILE A 1 469 ? 14.470 -3.998 -10.816 1.00 61.47 469 ILE A O 1
ATOM 3779 N N . LEU A 1 470 ? 15.831 -2.335 -11.452 1.00 69.44 470 LEU A N 1
ATOM 3780 C CA . LEU A 1 470 ? 15.673 -2.534 -12.887 1.00 69.44 470 LEU A CA 1
ATOM 3781 C C . LEU A 1 470 ? 16.707 -3.585 -13.355 1.00 69.44 470 LEU A C 1
ATOM 3783 O O . LEU A 1 470 ? 17.904 -3.300 -13.344 1.00 69.44 470 LEU A O 1
ATOM 3787 N N . HIS A 1 471 ? 16.275 -4.803 -13.693 1.00 74.38 471 HIS A N 1
ATOM 3788 C CA . HIS A 1 471 ? 17.156 -5.947 -13.971 1.00 74.38 471 HIS A CA 1
ATOM 3789 C C . HIS A 1 471 ? 17.577 -5.985 -15.451 1.00 74.38 471 HIS A C 1
ATOM 3791 O O . HIS A 1 471 ? 16.846 -6.469 -16.309 1.00 74.38 471 HIS A O 1
ATOM 3797 N N . VAL A 1 472 ? 18.764 -5.461 -15.775 1.00 76.88 472 VAL A N 1
ATOM 3798 C CA . VAL A 1 472 ? 19.254 -5.389 -17.173 1.00 76.88 472 VAL A CA 1
ATOM 3799 C C . VAL A 1 472 ? 20.272 -6.460 -17.545 1.00 76.88 472 VAL A C 1
ATOM 3801 O O . VAL A 1 472 ? 20.624 -6.568 -18.715 1.00 76.88 472 VAL A O 1
ATOM 3804 N N . GLU A 1 473 ? 20.753 -7.255 -16.590 1.00 74.12 473 GLU A N 1
ATOM 3805 C CA . GLU A 1 473 ? 21.770 -8.284 -16.843 1.00 74.12 473 GLU A CA 1
ATOM 3806 C C . GLU A 1 473 ? 21.347 -9.273 -17.951 1.00 74.12 473 GLU A C 1
ATOM 3808 O O . GLU A 1 473 ? 22.124 -9.442 -18.899 1.00 74.12 473 GLU A O 1
ATOM 3813 N N . PRO A 1 474 ? 20.124 -9.854 -17.939 1.00 74.62 474 PRO A N 1
ATOM 3814 C CA . PRO A 1 474 ? 19.707 -10.788 -18.987 1.00 74.62 474 PRO A CA 1
ATOM 3815 C C . PRO A 1 474 ? 19.658 -10.124 -20.369 1.00 74.62 474 PRO A C 1
ATOM 3817 O O . PRO A 1 474 ? 20.088 -10.708 -21.363 1.00 74.62 474 PRO A O 1
ATOM 3820 N N . LEU A 1 475 ? 19.200 -8.869 -20.416 1.00 77.94 475 LEU A N 1
ATOM 3821 C CA . LEU A 1 475 ? 19.160 -8.051 -21.627 1.00 77.94 475 LEU A CA 1
ATOM 3822 C C . LEU A 1 475 ? 20.572 -7.809 -22.184 1.00 77.94 475 LEU A C 1
ATOM 3824 O O . LEU A 1 475 ? 20.826 -7.989 -23.375 1.00 77.94 475 LEU A O 1
ATOM 3828 N N . VAL A 1 476 ? 21.517 -7.433 -21.323 1.00 71.38 476 VAL A N 1
ATOM 3829 C CA . VAL A 1 476 ? 22.910 -7.157 -21.701 1.00 71.38 476 VAL A CA 1
ATOM 3830 C C . VAL A 1 476 ? 23.632 -8.423 -22.172 1.00 71.38 476 VAL A C 1
ATOM 3832 O O . VAL A 1 476 ? 24.413 -8.365 -23.130 1.00 71.38 476 VAL A O 1
ATOM 3835 N N . ALA A 1 477 ? 23.369 -9.565 -21.533 1.00 69.75 477 ALA A N 1
ATOM 3836 C CA . ALA A 1 477 ? 23.934 -10.854 -21.915 1.00 69.75 477 ALA A CA 1
ATOM 3837 C C . ALA A 1 477 ? 23.465 -11.294 -23.315 1.00 69.75 477 ALA A C 1
ATOM 3839 O O . ALA A 1 477 ? 24.298 -11.662 -24.152 1.00 69.75 477 ALA A O 1
ATOM 3840 N N . ASP A 1 478 ? 22.162 -11.187 -23.593 1.00 69.81 478 ASP A N 1
ATOM 3841 C CA . ASP A 1 478 ? 21.553 -11.600 -24.866 1.00 69.81 478 ASP A CA 1
ATOM 3842 C C . ASP A 1 478 ? 21.946 -10.702 -26.042 1.00 69.81 478 ASP A C 1
ATOM 3844 O O . ASP A 1 478 ? 22.144 -11.194 -27.153 1.00 69.81 478 ASP A O 1
ATOM 3848 N N . LEU A 1 479 ? 22.141 -9.399 -25.814 1.00 65.75 479 LEU A N 1
ATOM 3849 C CA . LEU A 1 479 ? 22.636 -8.485 -26.852 1.00 65.75 479 LEU A CA 1
ATOM 3850 C C . LEU A 1 479 ? 24.073 -8.808 -27.290 1.00 65.75 479 LEU A C 1
ATOM 3852 O O . LEU A 1 479 ? 24.559 -8.248 -28.276 1.00 65.75 479 LEU A O 1
ATOM 3856 N N . ARG A 1 480 ? 24.761 -9.713 -26.572 1.00 60.25 480 ARG A N 1
ATOM 3857 C CA . ARG A 1 480 ? 26.152 -10.109 -26.809 1.00 60.25 480 ARG A CA 1
ATOM 3858 C C . ARG A 1 480 ? 27.028 -8.883 -27.034 1.00 60.25 480 ARG A C 1
ATOM 3860 O O . ARG A 1 480 ? 27.814 -8.891 -27.976 1.00 60.25 480 ARG A O 1
ATOM 3867 N N . LEU A 1 481 ? 26.898 -7.823 -26.232 1.00 55.78 481 LEU A N 1
ATOM 3868 C CA . LEU A 1 481 ? 27.766 -6.646 -26.381 1.00 55.78 481 LEU A CA 1
ATOM 3869 C C . LEU A 1 481 ? 29.234 -7.123 -26.460 1.00 55.78 481 LEU A C 1
ATOM 3871 O O . LEU A 1 481 ? 29.594 -8.143 -25.863 1.00 55.78 481 LEU A O 1
ATOM 3875 N N . THR A 1 482 ? 30.088 -6.503 -27.276 1.00 51.53 482 THR A N 1
ATOM 3876 C CA . THR A 1 482 ? 31.496 -6.944 -27.362 1.00 51.53 482 THR A CA 1
ATOM 3877 C C . THR A 1 482 ? 32.154 -6.931 -25.984 1.00 51.53 482 THR A C 1
ATOM 3879 O O . THR A 1 482 ? 31.691 -6.218 -25.097 1.00 51.53 482 THR A O 1
ATOM 3882 N N . ASP A 1 483 ? 33.190 -7.750 -25.788 1.00 49.53 483 ASP A N 1
ATOM 3883 C CA . ASP A 1 483 ? 33.884 -7.884 -24.503 1.00 49.53 483 ASP A CA 1
ATOM 3884 C C . ASP A 1 483 ? 34.625 -6.579 -24.161 1.00 49.53 483 ASP A C 1
ATOM 3886 O O . ASP A 1 483 ? 35.783 -6.366 -24.518 1.00 49.53 483 ASP A O 1
ATOM 3890 N N . SER A 1 484 ? 33.878 -5.641 -23.587 1.00 52.44 484 SER A N 1
ATOM 3891 C CA . SER A 1 484 ? 34.316 -4.319 -23.168 1.00 52.44 484 SER A CA 1
ATOM 3892 C C . SER A 1 484 ? 34.203 -4.213 -21.653 1.00 52.44 484 SER A C 1
ATOM 3894 O O . SER A 1 484 ? 33.397 -4.900 -21.015 1.00 52.44 484 SER A O 1
ATOM 3896 N N . GLU A 1 485 ? 34.976 -3.305 -21.062 1.00 48.81 485 GLU A N 1
ATOM 3897 C CA . GLU A 1 485 ? 34.891 -2.988 -19.634 1.00 48.81 485 GLU A CA 1
ATOM 3898 C C . GLU A 1 485 ? 33.455 -2.628 -19.222 1.00 48.81 485 GLU A C 1
ATOM 3900 O O . GLU A 1 485 ? 33.028 -2.991 -18.132 1.00 48.81 485 GLU A O 1
ATOM 3905 N N . VAL A 1 486 ? 32.679 -2.019 -20.132 1.00 50.28 486 VAL A N 1
ATOM 3906 C CA . VAL A 1 486 ? 31.253 -1.692 -19.969 1.00 50.28 486 VAL A CA 1
ATOM 3907 C C . VAL A 1 486 ? 30.390 -2.947 -19.859 1.00 50.28 486 VAL A C 1
ATOM 3909 O O . VAL A 1 486 ? 29.553 -3.014 -18.969 1.00 50.28 486 VAL A O 1
ATOM 3912 N N . ARG A 1 487 ? 30.568 -3.956 -20.726 1.00 54.81 487 ARG A N 1
ATOM 3913 C CA . ARG A 1 487 ? 29.816 -5.220 -20.624 1.00 54.81 487 ARG A CA 1
ATOM 3914 C C . ARG A 1 487 ? 30.152 -5.934 -19.324 1.00 54.81 487 ARG A C 1
ATOM 3916 O O . ARG A 1 487 ? 29.253 -6.333 -18.596 1.00 54.81 487 ARG A O 1
ATOM 3923 N N . SER A 1 488 ? 31.442 -6.041 -19.015 1.00 57.38 488 SER A N 1
ATOM 3924 C CA . SER A 1 488 ? 31.905 -6.600 -17.744 1.00 57.38 488 SER A CA 1
ATOM 3925 C C . SER A 1 488 ? 31.422 -5.796 -16.532 1.00 57.38 488 SER A C 1
ATOM 3927 O O . SER A 1 488 ? 31.405 -6.330 -15.431 1.00 57.38 488 SER A O 1
ATOM 3929 N N . TYR A 1 489 ? 31.089 -4.517 -16.700 1.00 57.22 489 TYR A N 1
ATOM 3930 C CA . TYR A 1 489 ? 30.556 -3.643 -15.657 1.00 57.22 489 TYR A CA 1
ATOM 3931 C C . TYR A 1 489 ? 29.031 -3.736 -15.532 1.00 57.22 489 TYR A C 1
ATOM 3933 O O . TYR A 1 489 ? 28.533 -3.775 -14.424 1.00 57.22 489 TYR A O 1
ATOM 3941 N N . LEU A 1 490 ? 28.292 -3.806 -16.641 1.00 55.59 490 LEU A N 1
ATOM 3942 C CA . LEU A 1 490 ? 26.834 -3.969 -16.655 1.00 55.59 490 LEU A CA 1
ATOM 3943 C C . LEU A 1 490 ? 26.387 -5.375 -16.220 1.00 55.59 490 LEU A C 1
ATOM 3945 O O . LEU A 1 490 ? 25.255 -5.532 -15.778 1.00 55.59 490 LEU A O 1
ATOM 3949 N N . LEU A 1 491 ? 27.252 -6.381 -16.385 1.00 56.03 491 LEU A N 1
ATOM 3950 C CA . LEU A 1 491 ? 27.047 -7.751 -15.898 1.00 56.03 491 LEU A CA 1
ATOM 3951 C C . LEU A 1 491 ? 27.518 -7.960 -14.445 1.00 56.03 491 LEU A C 1
ATOM 3953 O O . LEU A 1 491 ? 27.315 -9.041 -13.902 1.00 56.03 491 LEU A O 1
ATOM 3957 N N . ARG A 1 492 ? 28.212 -6.982 -13.849 1.00 52.94 492 ARG A N 1
ATOM 3958 C CA . ARG A 1 492 ? 28.660 -7.007 -12.448 1.00 52.94 492 ARG A CA 1
ATOM 3959 C C . ARG A 1 492 ? 27.686 -6.237 -11.573 1.00 52.94 492 ARG A C 1
ATOM 3961 O O . ARG A 1 492 ? 27.540 -6.660 -10.406 1.00 52.94 492 ARG A O 1
#

Foldseek 3Di:
DPDADDLDAALDPLQVCLVVLLVVLCCLLPPFAPAEAEAADDPLQRLVNSVQNSQCQQAVDRPSDDPVRSVVLCVDPSRVPNPHNLQEDEFEAALAVCLPPLQSLLVVLVSCLVRLVVSLVVNDPDDPVLVVLLVVLSVLSVVLSVVVVVVSVVCVVVVPCDVVPPPPDPPDQVVLQVSNLSSVCSSQDDDDPNRHRAYEYEYPPLLVHALVSSQSNLVSCVRHVRHRRYYYYYHHHLQSNLQSQLVVDDCVQQPDDDRSSVSSSVVSNVVVCVSHVHYDYRDFRPQLLVSLLVLLDPPQPLSNLLSLLCRVQVQAQSRNSRSSVLSSVCVVCRVVLVVLLVVLLVVLVVLQVLCVVQFDPVRQCSLVVNDPDRDDSSSSSSNLSSLVSLVLSQCVPQVVVLNVVQVPDPCNSVVSVVQLSQNDDPCQQDPVVVVVVVVCVPPDDDDDDDPDPDDDPVPPDDDLPPSHHRNCLSVLVSSCGDPGPVSVVSND

Sequence (492 aa):
MRGLHNDEPTLGDHLARGDLLRRVGEAVARCDPPQVFGVHGDWGSGKTSFLHRLHFYLTGDCPQQIEAERTRAENDPALTARRFRKQVTVVWFEAWRYQQERVPVVALLHEIRAQLPWHAKALAQTSKLAEVAIRGALLSLEDMTKRIGIQASKIEEAGRRWEEANLATALPSHVFRQHLEEALRKLLGKRDRRSRHRLVVLIDDLDRCEPETAYQLLEGIKIYLNLPSCVFVLGMNQRIIERAIAQHLPKAVTGEGEGAARVSRAIAGEYLEKLCQNIWHLPLVEAPGELLGRFLGLDFEGAEALGRVVDDYDCLPRNPRKIKGFANLLQRFADHWQGRRRKLMKEAEGARDWISSRLTGDATRRWNGGAAGAMSDEEVCDYLWACCVVIFAYLYQFQRPLYRILEGDSDFYREIERWCRGRPTASDRHFPFERRQSRVATDASEREPTPGAGAELRRHFHDPASAEILHVEPLVADLRLTDSEVRSYLLR

pLDDT: mean 74.66, std 18.76, range [29.39, 98.25]

Nearest PDB structures (foldseek):
  8hr9-assembly1_O  TM=4.963E-01  e=1.243E-06  Escherichia coli
  8hra-assembly1_C  TM=4.445E-01  e=6.287E-07  Escherichia coli
  8hra-assembly1_G  TM=4.685E-01  e=3.041E-06  Escherichia coli
  8hr8-assembly1_C  TM=4.466E-01  e=1.353E-06  Escherichia coli
  8fnu-assembly1_A  TM=3.960E-01  e=1.238E-04  Streptococcus suis